Protein AF-0000000079325653 (afdb_homodimer)

Secondary structure (DSSP, 8-state):
-----HHHHHHHHHHTTTT-HHHHHHHHHHHHHH--TTS--EEEEEEEETTEEEEEEEEETTTTEEEEEE-STT-S--B--STTGGGB-EEE-TT-EEEEEE-SS-HHHHHHHHHHHHHHHHHHHHHS--PPP-TTTTT-HHHHHHHTEEEGGGT-EESSHHHHHHTTT---S---SSEEE-SS-TTEEEE--BSS-BTTEEEEEETTTTEEEEEESSHHHHHHHHHHHHT-S--EEEEEEEEE-TTS-EEEEEEEEEEE-HHHHHHHTSEEEEEEESEEEPPPGGGGSTT-/-----HHHHHHHHHHTTTT-HHHHHHHHHHHHHH--TTS--EEEEEEEETTEEEEEEEEETTTTEEEEEE-STT-S-----SSSGGGB-EEE-TT-EEEEEE-SS-HHHHHHHHHHHHHHHHHHHHHS--PPP-HHHHT-HHHHHHHTEEEGGGT-EESSHHHHHHTTT---S---SSEEE-SS-TTEEEE--BSS-BTTEEEEEETTTTEEEEEESSHHHHHHHHHHHHT-S--EEEEEEEEE-TTS-EEEEEEEEEEE-HHHHHHHTSEEEEEEESEEEPPPGGGGSTT-

Foldseek 3Di:
DDQQDLVRVVVVQLVLCVVPVVLSVLVVLLVVLLVDSQWDKHAQAWEQEPVGIATARIATLQVLETEHEDDPPPPDRPPPDLPPCQFELYAYRYPRHYQYAYPVDDPVSSSVSSVVVSVVVNVCVVPPDTGGDDSVCQQALVVQLVVFKDFSSSQHKHLAPQRVVVQQPDHDPDDPDQWDQRPPDRLEIEGEEGCPDDDQWHWHQDDSRFKIWIAGNDLVVLLVVLVVQLPDSNFKYFAFYWHAYSSGRIMTTTSAIWGWDNVVCVVVSTTMIGHDGGMDGTDHPPPPPPPD/DDQQDLVRVVVVQLVLCVVPVVLSVLVVLLVVLLVDSQWDKHAQAWEQEPVGIATARIATLQVLETEHEDDDPPPDRPPPDLPPQQFELYAYRYPRHYQYAYPVDDPVSSSVSSVVVSVVVNVCVVPPDTGGDDSVCQQALVVQLVVFKDFSSSQHKHLAPQRVVVQQVDHDPDDPDQWDQRPPDRQEIEGEDGCPDDDQWHWHQDDSRFKIWIAGNDLVVLLVVLVVQLPDSNFKYFYFYWHAYSSGRIMTTTSAIWGWDNVVCVVVSTTMIGHDGGMDGTDHPPPPPPPD

Sequence (584 aa):
MGEISKSEFITRQFQRTHNKRFENYVLTRIWHGINSTDIKMITQQYVIRDDGCALLDAYLPQFNIGIEVDEAQHKIESHVKADSQSEKDVIQAIGCQIYRVDVTVGIDDIHKQCDEIISIIKNKMKYSEFESWDIEEEYSPERYIKKGFISLEDNAAFRKQTEALKCFGIYYKSSWTGGENHPTYDDVFIWFPKMHARKEWINILVENETIIYETNEDSIKNKEFVDKWINQKRNIRYVFTYAKDSLGMVLYRFKGVFELDKEATIHENRAVWKRTGDTVKTIDQVLKGNKAMGEISKSEFITRQFQRTHNKRFENYVLTRIWHGINSTDIKMITQQYVIRDDGCALLDAYLPQFNIGIEVDEAQHKIESHVKADSQSEKDVIQAIGCQIYRVDVTVGIDDIHKQCDEIISIIKNKMKYSEFESWDIEEEYSPERYIKKGFISLEDNAAFRKQTEALKCFGIYYKSSWTGGENHPTYDDVFIWFPKMHARKEWINILVENETIIYETNEDSIKNKEFVDKWINQKRNIRYVFTYAKDSLGMVLYRFKGVFELDKEATIHENRAVWKRTGDTVKTIDQVLKGNKA

Solvent-accessible surface area (backbone atoms only — not comparable to full-atom values): 31407 Å² total; per-residue (Å²): 134,80,86,76,48,70,50,54,52,55,37,49,41,52,39,71,29,36,88,36,41,66,52,34,48,52,52,49,39,34,54,53,63,55,63,57,80,45,59,58,74,40,38,61,34,35,29,34,39,88,91,39,55,35,67,28,54,27,34,27,71,82,74,36,36,32,35,38,67,43,47,84,84,57,74,57,76,58,64,57,73,77,69,87,50,35,47,52,45,69,41,78,34,71,83,46,46,74,46,76,40,60,64,81,57,54,54,70,57,37,50,51,53,39,49,51,52,28,50,53,53,49,49,44,63,73,75,40,89,67,76,68,50,44,82,78,54,64,44,36,36,63,58,34,28,72,67,39,38,49,40,42,90,66,57,44,40,14,69,41,70,42,41,54,36,44,24,57,68,39,87,56,95,74,70,88,60,61,51,46,71,41,82,87,43,82,37,33,30,37,32,44,50,50,38,42,77,48,94,53,39,38,32,44,71,37,80,91,61,38,33,36,40,43,37,44,72,48,65,68,60,25,51,53,49,38,57,48,55,68,71,42,75,58,40,32,31,43,35,24,36,42,23,22,42,82,86,64,46,61,31,30,34,48,67,22,28,27,30,61,36,57,69,56,16,63,74,68,69,27,42,31,30,34,57,78,42,45,64,46,72,31,37,70,76,74,67,73,67,68,82,112,133,80,85,75,47,68,52,54,52,56,36,49,42,53,39,72,30,37,88,36,40,66,52,34,49,52,52,49,41,34,54,54,64,56,62,56,79,44,60,56,72,40,39,62,34,35,28,34,39,89,91,40,56,37,67,28,54,25,34,27,73,81,73,37,36,32,35,39,67,45,48,83,84,57,73,56,77,60,65,58,72,81,70,84,54,36,47,52,45,70,40,78,34,70,81,47,46,72,45,76,40,59,62,80,57,55,55,68,58,37,49,50,52,40,50,51,53,26,50,52,53,49,48,45,64,73,76,40,89,68,75,66,51,44,81,80,53,65,43,36,36,62,58,34,28,72,68,39,39,48,39,43,89,65,57,44,40,16,68,42,70,41,42,54,36,44,24,55,68,38,88,54,94,74,71,87,60,63,51,47,72,41,82,85,43,83,36,33,31,38,33,43,50,52,38,43,76,47,93,54,39,38,32,44,72,38,80,90,60,39,33,36,40,44,38,45,73,48,66,68,60,25,51,52,48,40,56,49,55,68,71,42,74,58,40,31,30,43,35,24,36,41,23,23,42,82,86,62,46,60,31,30,34,49,67,23,28,26,32,61,36,56,67,58,16,63,74,67,69,31,43,33,31,35,56,77,41,45,63,46,74,30,37,70,77,75,68,71,67,70,83,112

pLDDT: mean 88.59, std 13.69, range [29.62, 98.62]

Structure (mmCIF, N/CA/C/O backbone):
data_AF-0000000079325653-model_v1
#
loop_
_entity.id
_entity.type
_entity.pdbx_description
1 polymer 'Uncharacterized protein'
#
loop_
_atom_site.group_PDB
_atom_site.id
_atom_site.type_symbol
_atom_site.label_atom_id
_atom_site.label_alt_id
_atom_site.label_comp_id
_atom_site.label_asym_id
_atom_site.label_entity_id
_atom_site.label_seq_id
_atom_site.pdbx_PDB_ins_code
_atom_site.Cartn_x
_atom_site.Cartn_y
_atom_site.Cartn_z
_atom_site.occupancy
_atom_site.B_iso_or_equiv
_atom_site.auth_seq_id
_atom_site.auth_comp_id
_atom_site.auth_asym_id
_atom_site.auth_atom_id
_atom_site.pdbx_PDB_model_num
ATOM 1 N N . MET A 1 1 ? -18.328 19.328 2.469 1 39.88 1 MET A N 1
ATOM 2 C CA . MET A 1 1 ? -17.344 18.281 2.199 1 39.88 1 MET A CA 1
ATOM 3 C C . MET A 1 1 ? -17.156 17.375 3.416 1 39.88 1 MET A C 1
ATOM 5 O O . MET A 1 1 ? -16.859 17.859 4.508 1 39.88 1 MET A O 1
ATOM 9 N N . GLY A 1 2 ? -17.797 16.297 3.539 1 52.78 2 GLY A N 1
ATOM 10 C CA . GLY A 1 2 ? -18.094 15.484 4.703 1 52.78 2 GLY A CA 1
ATOM 11 C C . GLY A 1 2 ? -16.859 15.039 5.453 1 52.78 2 GLY A C 1
ATOM 12 O O . GLY A 1 2 ? -15.75 15.055 4.898 1 52.78 2 GLY A O 1
ATOM 13 N N . GLU A 1 3 ? -16.781 15.055 6.812 1 69.06 3 GLU A N 1
ATOM 14 C CA . GLU A 1 3 ? -15.75 14.648 7.754 1 69.06 3 GLU A CA 1
ATOM 15 C C . GLU A 1 3 ? -15.203 13.266 7.402 1 69.06 3 GLU A C 1
ATOM 17 O O . GLU A 1 3 ? -15.961 12.352 7.078 1 69.06 3 GLU A O 1
ATOM 22 N N . ILE A 1 4 ? -13.953 13.188 6.941 1 84.56 4 ILE A N 1
ATOM 23 C CA . ILE A 1 4 ? -13.289 11.93 6.621 1 84.56 4 ILE A CA 1
ATOM 24 C C . ILE A 1 4 ? -13.156 11.078 7.883 1 84.56 4 ILE A C 1
ATOM 26 O O . ILE A 1 4 ? -12.867 11.602 8.961 1 84.56 4 ILE A O 1
ATOM 30 N N . SER A 1 5 ? -13.562 9.844 7.762 1 88.75 5 SER A N 1
ATOM 31 C CA . SER A 1 5 ? -13.398 8.938 8.898 1 88.75 5 SER A CA 1
ATOM 32 C C . SER A 1 5 ? -11.922 8.633 9.141 1 88.75 5 SER A C 1
ATOM 34 O O . SER A 1 5 ? -11.078 8.906 8.297 1 88.75 5 SER A O 1
ATOM 36 N N . LYS A 1 6 ? -11.672 8.156 10.305 1 91.25 6 LYS A N 1
ATOM 37 C CA . LYS A 1 6 ? -10.312 7.754 10.664 1 91.25 6 LYS A CA 1
ATOM 38 C C . LYS A 1 6 ? -9.773 6.699 9.695 1 91.25 6 LYS A C 1
ATOM 40 O O . LYS A 1 6 ? -8.625 6.785 9.25 1 91.25 6 LYS A O 1
ATOM 45 N N . SER A 1 7 ? -10.641 5.707 9.336 1 91.5 7 SER A N 1
ATOM 46 C CA . SER A 1 7 ? -10.25 4.656 8.398 1 91.5 7 SER A CA 1
ATOM 47 C C . SER A 1 7 ? -9.906 5.23 7.031 1 91.5 7 SER A C 1
ATOM 49 O O . SER A 1 7 ? -8.93 4.82 6.406 1 91.5 7 SER A O 1
ATOM 51 N N . GLU A 1 8 ? -10.719 6.164 6.652 1 91.06 8 GLU A N 1
ATOM 52 C CA . GLU A 1 8 ? -10.477 6.801 5.363 1 91.06 8 GLU A CA 1
ATOM 53 C C . GLU A 1 8 ? -9.164 7.582 5.367 1 91.06 8 GLU A C 1
ATOM 55 O O . GLU A 1 8 ? -8.375 7.496 4.422 1 91.06 8 GLU A O 1
ATOM 60 N N . PHE A 1 9 ? -8.992 8.352 6.445 1 93.69 9 PHE A N 1
ATOM 61 C CA . PHE A 1 9 ? -7.762 9.133 6.543 1 93.69 9 PHE A CA 1
ATOM 62 C C . PHE A 1 9 ? -6.539 8.234 6.449 1 93.69 9 PHE A C 1
ATOM 64 O O . PHE A 1 9 ? -5.637 8.477 5.645 1 93.69 9 PHE A O 1
ATOM 71 N N . ILE A 1 10 ? -6.488 7.16 7.207 1 94.81 10 ILE A N 1
ATOM 72 C CA . ILE A 1 10 ? -5.34 6.266 7.32 1 94.81 10 ILE A CA 1
ATOM 73 C C . ILE A 1 10 ? -5.086 5.582 5.977 1 94.81 10 ILE A C 1
ATOM 75 O O . ILE A 1 10 ? -3.963 5.602 5.469 1 94.81 10 ILE A O 1
ATOM 79 N N . THR A 1 11 ? -6.109 4.98 5.383 1 93.38 11 THR A N 1
ATOM 80 C CA . THR A 1 11 ? -5.941 4.215 4.152 1 93.38 11 THR A CA 1
ATOM 81 C C . THR A 1 11 ? -5.555 5.129 2.996 1 93.38 11 THR A C 1
ATOM 83 O O . THR A 1 11 ? -4.805 4.727 2.104 1 93.38 11 THR A O 1
ATOM 86 N N . ARG A 1 12 ? -6 6.375 3.006 1 93.06 12 ARG A N 1
ATOM 87 C CA . ARG A 1 12 ? -5.656 7.328 1.956 1 93.06 12 ARG A CA 1
ATOM 88 C C . ARG A 1 12 ? -4.195 7.754 2.061 1 93.06 12 ARG A C 1
ATOM 90 O O . ARG A 1 12 ? -3.557 8.055 1.049 1 93.06 12 ARG A O 1
ATOM 97 N N . GLN A 1 13 ? -3.746 7.809 3.303 1 94.12 13 GLN A N 1
ATOM 98 C CA . GLN A 1 13 ? -2.33 8.109 3.471 1 94.12 13 GLN A CA 1
ATOM 99 C C . GLN A 1 13 ? -1.461 7.121 2.701 1 94.12 13 GLN A C 1
ATOM 101 O O . GLN A 1 13 ? -0.522 7.52 2.008 1 94.12 13 GLN A O 1
ATOM 106 N N . PHE A 1 14 ? -1.825 5.863 2.793 1 94.06 14 PHE A N 1
ATOM 107 C CA . PHE A 1 14 ? -0.99 4.836 2.184 1 94.06 14 PHE A CA 1
ATOM 108 C C . PHE A 1 14 ? -1.241 4.75 0.683 1 94.06 14 PHE A C 1
ATOM 110 O O . PHE A 1 14 ? -0.343 4.398 -0.083 1 94.06 14 PHE A O 1
ATOM 117 N N . GLN A 1 15 ? -2.404 5.074 0.292 1 90.31 15 GLN A N 1
ATOM 118 C CA . GLN A 1 15 ? -2.711 5.117 -1.135 1 90.31 15 GLN A CA 1
ATOM 119 C C . GLN A 1 15 ? -1.822 6.129 -1.857 1 90.31 15 GLN A C 1
ATOM 121 O O . GLN A 1 15 ? -1.465 5.926 -3.02 1 90.31 15 GLN A O 1
ATOM 126 N N . ARG A 1 16 ? -1.404 7.137 -1.161 1 88.62 16 ARG A N 1
ATOM 127 C CA . ARG A 1 16 ? -0.594 8.203 -1.739 1 88.62 16 ARG A CA 1
ATOM 128 C C . ARG A 1 16 ? 0.795 7.699 -2.109 1 88.62 16 ARG A C 1
ATOM 130 O O . ARG A 1 16 ? 1.493 8.312 -2.916 1 88.62 16 ARG A O 1
ATOM 137 N N . THR A 1 17 ? 1.198 6.652 -1.572 1 86 17 THR A N 1
ATOM 138 C CA . THR A 1 17 ? 2.537 6.121 -1.812 1 86 17 THR A CA 1
ATOM 139 C C . THR A 1 17 ? 2.492 4.973 -2.814 1 86 17 THR A C 1
ATOM 141 O O . THR A 1 17 ? 3.447 4.203 -2.928 1 86 17 THR A O 1
ATOM 144 N N . HIS A 1 18 ? 1.396 4.824 -3.506 1 79.44 18 HIS A N 1
ATOM 145 C CA . HIS A 1 18 ? 1.151 3.656 -4.344 1 79.44 18 HIS A CA 1
ATOM 146 C C . HIS A 1 18 ? 2.221 3.52 -5.426 1 79.44 18 HIS A C 1
ATOM 148 O O . HIS A 1 18 ? 2.512 2.412 -5.879 1 79.44 18 HIS A O 1
ATOM 154 N N . ASN A 1 19 ? 2.777 4.637 -5.844 1 82.19 19 ASN A N 1
ATOM 155 C CA . ASN A 1 19 ? 3.766 4.598 -6.918 1 82.19 19 ASN A CA 1
ATOM 156 C C . ASN A 1 19 ? 5.18 4.438 -6.367 1 82.19 19 ASN A C 1
ATOM 158 O O . ASN A 1 19 ? 6.141 4.328 -7.137 1 82.19 19 ASN A O 1
ATOM 162 N N . LYS A 1 20 ? 5.27 4.445 -5.109 1 89 20 LYS A N 1
ATOM 163 C CA . LYS A 1 20 ? 6.539 4.234 -4.418 1 89 20 LYS A CA 1
ATOM 164 C C . LYS A 1 20 ? 6.527 2.928 -3.631 1 89 20 LYS A C 1
ATOM 166 O O . LYS A 1 20 ? 6.309 2.93 -2.418 1 89 20 LYS A O 1
ATOM 171 N N . ARG A 1 21 ? 6.879 1.939 -4.293 1 90.88 21 ARG A N 1
ATOM 172 C CA . ARG A 1 21 ? 6.637 0.575 -3.838 1 90.88 21 ARG A CA 1
ATOM 173 C C . ARG A 1 21 ? 7.305 0.319 -2.492 1 90.88 21 ARG A C 1
ATOM 175 O O . ARG A 1 21 ? 6.648 -0.097 -1.535 1 90.88 21 ARG A O 1
ATOM 182 N N . PHE A 1 22 ? 8.641 0.589 -2.426 1 93.81 22 PHE A N 1
ATOM 183 C CA . PHE A 1 22 ? 9.375 0.302 -1.199 1 93.81 22 PHE A CA 1
ATOM 184 C C . PHE A 1 22 ? 8.961 1.258 -0.086 1 93.81 22 PHE A C 1
ATOM 186 O O . PHE A 1 22 ? 8.922 0.875 1.085 1 93.81 22 PHE A O 1
ATOM 193 N N . GLU A 1 23 ? 8.688 2.52 -0.441 1 94.25 23 GLU A N 1
ATOM 194 C CA . GLU A 1 23 ? 8.18 3.475 0.538 1 94.25 23 GLU A CA 1
ATOM 195 C C . GLU A 1 23 ? 6.875 2.986 1.162 1 94.25 23 GLU A C 1
ATOM 197 O O . GLU A 1 23 ? 6.727 2.992 2.385 1 94.25 23 GLU A O 1
ATOM 202 N N . ASN A 1 24 ? 5.98 2.586 0.26 1 94.81 24 ASN A N 1
ATOM 203 C CA . ASN A 1 24 ? 4.711 2.047 0.738 1 94.81 24 ASN A CA 1
ATOM 204 C C . ASN A 1 24 ? 4.922 0.853 1.664 1 94.81 24 ASN A C 1
ATOM 206 O O . ASN A 1 24 ? 4.297 0.764 2.723 1 94.81 24 ASN A O 1
ATOM 210 N N . TYR A 1 25 ? 5.805 -0.07 1.263 1 96.75 25 TYR A N 1
ATOM 211 C CA . TYR A 1 25 ? 6.078 -1.268 2.049 1 96.75 25 TYR A CA 1
ATOM 212 C C . TYR A 1 25 ? 6.602 -0.903 3.434 1 96.75 25 TYR A C 1
ATOM 214 O O . TYR A 1 25 ? 6.102 -1.404 4.445 1 96.75 25 TYR A O 1
ATOM 222 N N . VAL A 1 26 ? 7.574 -0.022 3.488 1 97.88 26 VAL A N 1
ATOM 223 C CA . VAL A 1 26 ? 8.219 0.376 4.738 1 97.88 26 VAL A CA 1
ATOM 224 C C . VAL A 1 26 ? 7.203 1.082 5.637 1 97.88 26 VAL A C 1
ATOM 226 O O . VAL A 1 26 ? 7.078 0.754 6.82 1 97.88 26 VAL A O 1
ATOM 229 N N . LEU A 1 27 ? 6.457 2.035 5.105 1 97.56 27 LEU A N 1
ATOM 230 C CA . LEU A 1 27 ? 5.543 2.842 5.91 1 97.56 27 LEU A CA 1
ATOM 231 C C . LEU A 1 27 ? 4.391 1.995 6.441 1 97.56 27 LEU A C 1
ATOM 233 O O . LEU A 1 27 ? 3.969 2.162 7.586 1 97.56 27 LEU A O 1
ATOM 237 N N . THR A 1 28 ? 3.859 1.071 5.613 1 97.25 28 THR A N 1
ATOM 238 C CA . THR A 1 28 ? 2.809 0.186 6.105 1 97.25 28 THR A CA 1
ATOM 239 C C . THR A 1 28 ? 3.352 -0.758 7.172 1 97.25 28 THR A C 1
ATOM 241 O O . THR A 1 28 ? 2.666 -1.058 8.148 1 97.25 28 THR A O 1
ATOM 244 N N . ARG A 1 29 ? 4.559 -1.235 6.973 1 98.12 29 ARG A N 1
ATOM 245 C CA . ARG A 1 29 ? 5.141 -2.115 7.98 1 98.12 29 ARG A CA 1
ATOM 246 C C . ARG A 1 29 ? 5.258 -1.406 9.32 1 98.12 29 ARG A C 1
ATOM 248 O O . ARG A 1 29 ? 4.895 -1.966 10.359 1 98.12 29 ARG A O 1
ATOM 255 N N . ILE A 1 30 ? 5.781 -0.2 9.273 1 98.56 30 ILE A N 1
ATOM 256 C CA . ILE A 1 30 ? 5.945 0.564 10.508 1 98.56 30 ILE A CA 1
ATOM 257 C C . ILE A 1 30 ? 4.578 0.841 11.133 1 98.56 30 ILE A C 1
ATOM 259 O O . ILE A 1 30 ? 4.387 0.645 12.328 1 98.56 30 ILE A O 1
ATOM 263 N N . TRP A 1 31 ? 3.633 1.312 10.305 1 98.31 31 TRP A N 1
ATOM 264 C CA . TRP A 1 31 ? 2.281 1.6 10.773 1 98.31 31 TRP A CA 1
ATOM 265 C C . TRP A 1 31 ? 1.666 0.377 11.445 1 98.31 31 TRP A C 1
ATOM 267 O O . TRP A 1 31 ? 1.188 0.459 12.586 1 98.31 31 TRP A O 1
ATOM 277 N N . HIS A 1 32 ? 1.679 -0.768 10.758 1 98.25 32 HIS A N 1
ATOM 278 C CA . HIS A 1 32 ? 1.046 -1.972 11.281 1 98.25 32 HIS A CA 1
ATOM 279 C C . HIS A 1 32 ? 1.838 -2.541 12.453 1 98.25 32 HIS A C 1
ATOM 281 O O . HIS A 1 32 ? 1.269 -3.186 13.336 1 98.25 32 HIS A O 1
ATOM 287 N N . GLY A 1 33 ? 3.148 -2.33 12.438 1 98.06 33 GLY A N 1
ATOM 288 C CA . GLY A 1 33 ? 3.984 -2.748 13.547 1 98.06 33 GLY A CA 1
ATOM 289 C C . GLY A 1 33 ? 3.689 -1.997 14.836 1 98.06 33 GLY A C 1
ATOM 290 O O . GLY A 1 33 ? 3.738 -2.574 15.922 1 98.06 33 GLY A O 1
ATOM 291 N N . ILE A 1 34 ? 3.477 -0.668 14.695 1 97.38 34 ILE A N 1
ATOM 292 C CA . ILE A 1 34 ? 3.08 0.123 15.859 1 97.38 34 ILE A CA 1
ATOM 293 C C . ILE A 1 34 ? 1.755 -0.397 16.406 1 97.38 34 ILE A C 1
ATOM 295 O O . ILE A 1 34 ? 1.572 -0.483 17.625 1 97.38 34 ILE A O 1
ATOM 299 N N . ASN A 1 35 ? 0.862 -0.706 15.5 1 96.5 35 ASN A N 1
ATOM 300 C CA . ASN A 1 35 ? -0.421 -1.338 15.789 1 96.5 35 ASN A CA 1
ATOM 301 C C . ASN A 1 35 ? -1.237 -0.518 16.781 1 96.5 35 ASN A C 1
ATOM 303 O O . ASN A 1 35 ? -1.686 -1.041 17.812 1 96.5 35 ASN A O 1
ATOM 307 N N . SER A 1 36 ? -1.417 0.769 16.516 1 95.5 36 SER A N 1
ATOM 308 C CA . SER A 1 36 ? -2.221 1.656 17.359 1 95.5 36 SER A CA 1
ATOM 309 C C . SER A 1 36 ? -2.912 2.727 16.516 1 95.5 36 SER A C 1
ATOM 311 O O . SER A 1 36 ? -2.27 3.41 15.719 1 95.5 36 SER A O 1
ATOM 313 N N . THR A 1 37 ? -4.188 2.834 16.719 1 93.62 37 THR A N 1
ATOM 314 C CA . THR A 1 37 ? -4.941 3.859 16.016 1 93.62 37 THR A CA 1
ATOM 315 C C . THR A 1 37 ? -4.969 5.16 16.812 1 93.62 37 THR A C 1
ATOM 317 O O . THR A 1 37 ? -5.629 6.125 16.422 1 93.62 37 THR A O 1
ATOM 320 N N . ASP A 1 38 ? -4.195 5.191 17.906 1 94.19 38 ASP A N 1
ATOM 321 C CA . ASP A 1 38 ? -4.094 6.383 18.734 1 94.19 38 ASP A CA 1
ATOM 322 C C . ASP A 1 38 ? -3.018 7.332 18.203 1 94.19 38 ASP A C 1
ATOM 324 O O . ASP A 1 38 ? -2.9 8.469 18.672 1 94.19 38 ASP A O 1
ATOM 328 N N . ILE A 1 39 ? -2.289 6.867 17.297 1 95.75 39 ILE A N 1
ATOM 329 C CA . ILE A 1 39 ? -1.218 7.684 16.734 1 95.75 39 ILE A CA 1
ATOM 330 C C . ILE A 1 39 ? -1.597 8.141 15.32 1 95.75 39 ILE A C 1
ATOM 332 O O . ILE A 1 39 ? -2.303 7.426 14.602 1 95.75 39 ILE A O 1
ATOM 336 N N . LYS A 1 40 ? -1.145 9.289 14.969 1 95.88 40 LYS A N 1
ATOM 337 C CA . LYS A 1 40 ? -1.344 9.828 13.625 1 95.88 40 LYS A CA 1
ATOM 338 C C . LYS A 1 40 ? -0.062 9.734 12.805 1 95.88 40 LYS A C 1
ATOM 340 O O . LYS A 1 40 ? 1.025 10.031 13.305 1 95.88 40 LYS A O 1
ATOM 345 N N . MET A 1 41 ? -0.178 9.227 11.641 1 97 41 MET A N 1
ATOM 346 C CA . MET A 1 41 ? 0.922 9.211 10.68 1 97 41 MET A CA 1
ATOM 347 C C . MET A 1 41 ? 0.521 9.906 9.383 1 97 41 MET A C 1
ATOM 349 O O . MET A 1 41 ? -0.522 9.602 8.805 1 97 41 MET A O 1
ATOM 353 N N . ILE A 1 42 ? 1.272 10.883 8.984 1 96.75 42 ILE A N 1
ATOM 354 C CA . ILE A 1 42 ? 1.011 11.633 7.766 1 96.75 42 ILE A CA 1
ATOM 355 C C . ILE A 1 42 ? 2.119 11.367 6.746 1 96.75 42 ILE A C 1
ATOM 357 O O . ILE A 1 42 ? 3.305 11.469 7.07 1 96.75 42 ILE A O 1
ATOM 361 N N . THR A 1 43 ? 1.73 10.961 5.574 1 95.69 43 THR A N 1
ATOM 362 C CA . THR A 1 43 ? 2.732 10.719 4.543 1 95.69 43 THR A CA 1
ATOM 363 C C . THR A 1 43 ? 3.018 11.984 3.75 1 95.69 43 THR A C 1
ATOM 365 O O . THR A 1 43 ? 2.188 12.898 3.703 1 95.69 43 THR A O 1
ATOM 368 N N . GLN A 1 44 ? 4.262 12.102 3.246 1 92.62 44 GLN A N 1
ATOM 369 C CA . GLN A 1 44 ? 4.656 13.219 2.391 1 92.62 44 GLN A CA 1
ATOM 370 C C . GLN A 1 44 ? 4.359 14.555 3.061 1 92.62 44 GLN A C 1
ATOM 372 O O . GLN A 1 44 ? 3.693 15.414 2.477 1 92.62 44 GLN A O 1
ATOM 377 N N . GLN A 1 45 ? 4.816 14.727 4.195 1 94.19 45 GLN A N 1
ATOM 378 C CA . GLN A 1 45 ? 4.543 15.914 5 1 94.19 45 GLN A CA 1
ATOM 379 C C . GLN A 1 45 ? 5.703 16.906 4.934 1 94.19 45 GLN A C 1
ATOM 381 O O . GLN A 1 45 ? 6.852 16.531 5.191 1 94.19 45 GLN A O 1
ATOM 386 N N . TYR A 1 46 ? 5.387 18.141 4.555 1 92.62 46 TYR A N 1
ATOM 387 C CA . TYR A 1 46 ? 6.367 19.219 4.645 1 92.62 46 TYR A CA 1
ATOM 388 C C . TYR A 1 46 ? 6.551 19.672 6.086 1 92.62 46 TYR A C 1
ATOM 390 O O . TYR A 1 46 ? 5.574 19.906 6.797 1 92.62 46 TYR A O 1
ATOM 398 N N . VAL A 1 47 ? 7.809 19.766 6.484 1 92.88 47 VAL A N 1
ATOM 399 C CA . VAL A 1 47 ? 8.102 20.219 7.844 1 92.88 47 VAL A CA 1
ATOM 400 C C . VAL A 1 47 ? 9.227 21.25 7.816 1 92.88 47 VAL A C 1
ATOM 402 O O . VAL A 1 47 ? 10.062 21.234 6.914 1 92.88 47 VAL A O 1
ATOM 405 N N . ILE A 1 48 ? 9.148 22.172 8.719 1 90.81 48 ILE A N 1
ATOM 406 C CA . ILE A 1 48 ? 10.258 23.078 8.977 1 90.81 48 ILE A CA 1
ATOM 407 C C . ILE A 1 48 ? 11.086 22.562 10.148 1 90.81 48 ILE A C 1
ATOM 409 O O . ILE A 1 48 ? 10.57 22.391 11.25 1 90.81 48 ILE A O 1
ATOM 413 N N . ARG A 1 49 ? 12.297 22.297 9.805 1 88.31 49 ARG A N 1
ATOM 414 C CA . ARG A 1 49 ? 13.258 21.828 10.805 1 88.31 49 ARG A CA 1
ATOM 415 C C . ARG A 1 49 ? 14.336 22.891 11.055 1 88.31 49 ARG A C 1
ATOM 417 O O . ARG A 1 49 ? 14.172 24.047 10.672 1 88.31 49 ARG A O 1
ATOM 424 N N . ASP A 1 50 ? 15.336 22.438 11.773 1 82.5 50 ASP A N 1
ATOM 425 C CA . ASP A 1 50 ? 16.422 23.344 12.109 1 82.5 50 ASP A CA 1
ATOM 426 C C . ASP A 1 50 ? 17.172 23.797 10.852 1 82.5 50 ASP A C 1
ATOM 428 O O . ASP A 1 50 ? 17.641 24.938 10.773 1 82.5 50 ASP A O 1
ATOM 432 N N . ASP A 1 51 ? 17.188 22.938 9.844 1 80.56 51 ASP A N 1
ATOM 433 C CA . ASP A 1 51 ? 17.984 23.203 8.648 1 80.56 51 ASP A CA 1
ATOM 434 C C . ASP A 1 51 ? 17.094 23.609 7.473 1 80.56 51 ASP A C 1
ATOM 436 O O . ASP A 1 51 ? 17.531 23.594 6.32 1 80.56 51 ASP A O 1
ATOM 440 N N . GLY A 1 52 ? 15.852 23.953 7.758 1 86.12 52 GLY A N 1
ATOM 441 C CA . GLY A 1 52 ? 14.969 24.406 6.691 1 86.12 52 GLY A CA 1
ATOM 442 C C . GLY A 1 52 ? 13.773 23.5 6.473 1 86.12 52 GLY A C 1
ATOM 443 O O . GLY A 1 52 ? 13.438 22.688 7.34 1 86.12 52 GLY A O 1
ATOM 444 N N . CYS A 1 53 ? 13.117 23.734 5.352 1 87.62 53 CYS A N 1
ATOM 445 C CA . CYS A 1 53 ? 11.914 22.984 5.008 1 87.62 53 CYS A CA 1
ATOM 446 C C . CYS A 1 53 ? 12.273 21.688 4.281 1 87.62 53 CYS A C 1
ATOM 448 O O . CYS A 1 53 ? 13.156 21.672 3.422 1 87.62 53 CYS A O 1
ATOM 450 N N . ALA A 1 54 ? 11.664 20.641 4.668 1 89.5 54 ALA A N 1
ATOM 451 C CA . ALA A 1 54 ? 11.883 19.328 4.043 1 89.5 54 ALA A CA 1
ATOM 452 C C . ALA A 1 54 ? 10.57 18.578 3.867 1 89.5 54 ALA A C 1
ATOM 454 O O . ALA A 1 54 ? 9.602 18.828 4.602 1 89.5 54 ALA A O 1
ATOM 455 N N . LEU A 1 55 ? 10.5 17.766 2.85 1 92.88 55 LEU A N 1
ATOM 456 C CA . LEU A 1 55 ? 9.398 16.828 2.666 1 92.88 55 LEU A CA 1
ATOM 457 C C . LEU A 1 55 ? 9.75 15.461 3.229 1 92.88 55 LEU A C 1
ATOM 459 O O . LEU A 1 55 ? 10.664 14.797 2.734 1 92.88 55 LEU A O 1
ATOM 463 N N . LEU A 1 56 ? 9.07 15.062 4.25 1 94.56 56 LEU A N 1
ATOM 464 C CA . LEU A 1 56 ? 9.297 13.766 4.863 1 94.56 56 LEU A CA 1
ATOM 465 C C . LEU A 1 56 ? 8.375 12.711 4.258 1 94.56 56 LEU A C 1
ATOM 467 O O . LEU A 1 56 ? 7.211 12.992 3.965 1 94.56 56 LEU A O 1
ATOM 471 N N . ASP A 1 57 ? 8.883 11.445 4.152 1 95.81 57 ASP A N 1
ATOM 472 C CA . ASP A 1 57 ? 8.039 10.352 3.668 1 95.81 57 ASP A CA 1
ATOM 473 C C . ASP A 1 57 ? 6.891 10.078 4.633 1 95.81 57 ASP A C 1
ATOM 475 O O . ASP A 1 57 ? 5.777 9.758 4.207 1 95.81 57 ASP A O 1
ATOM 479 N N . ALA A 1 58 ? 7.148 10.148 5.922 1 97.62 58 ALA A N 1
ATOM 480 C CA . ALA A 1 58 ? 6.105 10.078 6.945 1 97.62 58 ALA A CA 1
ATOM 481 C C . ALA A 1 58 ? 6.469 10.93 8.156 1 97.62 58 ALA A C 1
ATOM 483 O O . ALA A 1 58 ? 7.648 11.148 8.438 1 97.62 58 ALA A O 1
ATOM 484 N N . TYR A 1 59 ? 5.527 11.477 8.766 1 97 59 TYR A N 1
ATOM 485 C CA . TYR A 1 59 ? 5.691 12.297 9.961 1 97 59 TYR A CA 1
ATOM 486 C C . TYR A 1 59 ? 4.684 11.906 11.031 1 97 59 TYR A C 1
ATOM 488 O O . TYR A 1 59 ? 3.506 11.695 10.742 1 97 59 TYR A O 1
ATOM 496 N N . LEU A 1 60 ? 5.133 11.625 12.227 1 97.31 60 LEU A N 1
ATOM 497 C CA . LEU A 1 60 ? 4.324 11.375 13.414 1 97.31 60 LEU A CA 1
ATOM 498 C C . LEU A 1 60 ? 4.363 12.57 14.367 1 97.31 60 LEU A C 1
ATOM 500 O O . LEU A 1 60 ? 5.25 12.664 15.219 1 97.31 60 LEU A O 1
ATOM 504 N N . PRO A 1 61 ? 3.369 13.414 14.297 1 94.38 61 PRO A N 1
ATOM 505 C CA . PRO A 1 61 ? 3.422 14.688 15.016 1 94.38 61 PRO A CA 1
ATOM 506 C C . PRO 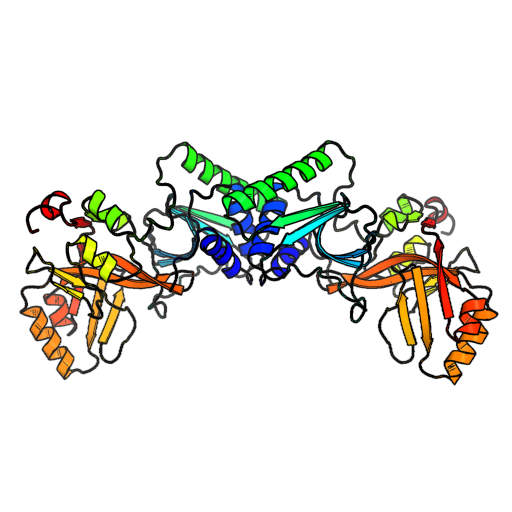A 1 61 ? 3.449 14.508 16.531 1 94.38 61 PRO A C 1
ATOM 508 O O . PRO A 1 61 ? 4.082 15.297 17.234 1 94.38 61 PRO A O 1
ATOM 511 N N . GLN A 1 62 ? 2.742 13.461 17.031 1 94 62 GLN A N 1
ATOM 512 C CA . GLN A 1 62 ? 2.631 13.273 18.469 1 94 62 GLN A CA 1
ATOM 513 C C . GLN A 1 62 ? 4 13.055 19.109 1 94 62 GLN A C 1
ATOM 515 O O . GLN A 1 62 ? 4.199 13.352 20.281 1 94 62 GLN A O 1
ATOM 520 N N . PHE A 1 63 ? 4.938 12.602 18.328 1 95.12 63 PHE A N 1
ATOM 521 C CA . PHE A 1 63 ? 6.246 12.266 18.875 1 95.12 63 PHE A CA 1
ATOM 522 C C . PHE A 1 63 ? 7.34 13.086 18.203 1 95.12 63 PHE A C 1
ATOM 524 O O . PHE A 1 63 ? 8.523 12.922 18.516 1 95.12 63 PHE A O 1
ATOM 531 N N . ASN A 1 64 ? 6.938 13.93 17.25 1 94.38 64 ASN A N 1
ATOM 532 C CA . ASN A 1 64 ? 7.887 14.727 16.484 1 94.38 64 ASN A CA 1
ATOM 533 C C . ASN A 1 64 ? 8.945 13.852 15.82 1 94.38 64 ASN A C 1
ATOM 535 O O . ASN A 1 64 ? 10.148 14.094 15.969 1 94.38 64 ASN A O 1
ATOM 539 N N . ILE A 1 65 ? 8.438 12.836 15.164 1 96.94 65 ILE A N 1
ATOM 540 C CA . ILE A 1 65 ? 9.297 11.859 14.5 1 96.94 65 ILE A CA 1
ATOM 541 C C . ILE A 1 65 ? 9.031 11.875 13 1 96.94 65 ILE A C 1
ATOM 543 O O . ILE A 1 65 ? 7.879 11.898 12.562 1 96.94 65 ILE A O 1
ATOM 547 N N . GLY A 1 66 ? 10.078 11.992 12.234 1 97.31 66 GLY A N 1
ATOM 548 C CA . GLY A 1 66 ? 10.023 11.852 10.789 1 97.31 66 GLY A CA 1
ATOM 549 C C . GLY A 1 66 ? 10.664 10.57 10.289 1 97.31 66 GLY A C 1
ATOM 550 O O . GLY A 1 66 ? 11.625 10.078 10.883 1 97.31 66 GLY A O 1
ATOM 551 N N . ILE A 1 67 ? 10.125 10.016 9.266 1 97.94 67 ILE A N 1
ATOM 552 C CA . ILE A 1 67 ? 10.664 8.82 8.617 1 97.94 67 ILE A CA 1
ATOM 553 C C . ILE A 1 67 ? 11.016 9.133 7.168 1 97.94 67 ILE A C 1
ATOM 555 O O . ILE A 1 67 ? 10.234 9.781 6.461 1 97.94 67 ILE A O 1
ATOM 559 N N . GLU A 1 68 ? 12.18 8.766 6.762 1 96.19 68 GLU A N 1
ATOM 560 C CA . GLU A 1 68 ? 12.641 8.875 5.379 1 96.19 68 GLU A CA 1
ATOM 561 C C . GLU A 1 68 ? 13.055 7.516 4.824 1 96.19 68 GLU A C 1
ATOM 563 O O . GLU A 1 68 ? 13.695 6.727 5.52 1 96.19 68 GLU A O 1
ATOM 568 N N . VAL A 1 69 ? 12.602 7.168 3.672 1 96.62 69 VAL A N 1
ATOM 569 C CA . VAL A 1 69 ? 12.953 5.918 3.008 1 96.62 69 VAL A CA 1
ATOM 570 C C . VAL A 1 69 ? 13.977 6.188 1.907 1 96.62 69 VAL A C 1
ATOM 572 O O . VAL A 1 69 ? 13.688 6.895 0.941 1 96.62 69 VAL A O 1
ATOM 575 N N . ASP A 1 70 ? 15.156 5.66 2.07 1 93.81 70 ASP A N 1
ATOM 576 C CA . ASP A 1 70 ? 16.266 5.895 1.146 1 93.81 70 ASP A CA 1
ATOM 577 C C . ASP A 1 70 ? 16.281 4.848 0.037 1 93.81 70 ASP A C 1
ATOM 579 O O . ASP A 1 70 ? 16.516 3.664 0.298 1 93.81 70 ASP A O 1
ATOM 583 N N . GLU A 1 71 ? 15.969 5.316 -1.1 1 86.06 71 GLU A N 1
ATOM 584 C CA . GLU A 1 71 ? 16.094 4.469 -2.281 1 86.06 71 GLU A CA 1
ATOM 585 C C . GLU A 1 71 ? 17.375 4.793 -3.059 1 86.06 71 GLU A C 1
ATOM 587 O O . GLU A 1 71 ? 18.047 5.773 -2.762 1 86.06 71 GLU A O 1
ATOM 592 N N . ALA A 1 72 ? 17.969 3.947 -3.812 1 70.19 72 ALA A N 1
ATOM 593 C CA . ALA A 1 72 ? 19.25 4.117 -4.496 1 70.19 72 ALA A CA 1
ATOM 594 C C . ALA A 1 72 ? 19.344 5.488 -5.156 1 70.19 72 ALA A C 1
ATOM 596 O O . ALA A 1 72 ? 20.391 6.148 -5.086 1 70.19 72 ALA A O 1
ATOM 597 N N . GLN A 1 73 ? 18.453 5.898 -5.992 1 58.12 73 GLN A N 1
ATOM 598 C CA . GLN A 1 73 ? 18.625 7.129 -6.754 1 58.12 73 GLN A CA 1
ATOM 599 C C . GLN A 1 73 ? 18.422 8.359 -5.867 1 58.12 73 GLN A C 1
ATOM 601 O O . GLN A 1 73 ? 18.875 9.453 -6.211 1 58.12 73 GLN A O 1
ATOM 606 N N . HIS A 1 74 ? 17.688 8.289 -4.941 1 54.53 74 HIS A N 1
ATOM 607 C CA . HIS A 1 74 ? 17.156 9.5 -4.305 1 54.53 74 HIS A CA 1
ATOM 608 C C . HIS A 1 74 ? 18.094 9.984 -3.205 1 54.53 74 HIS 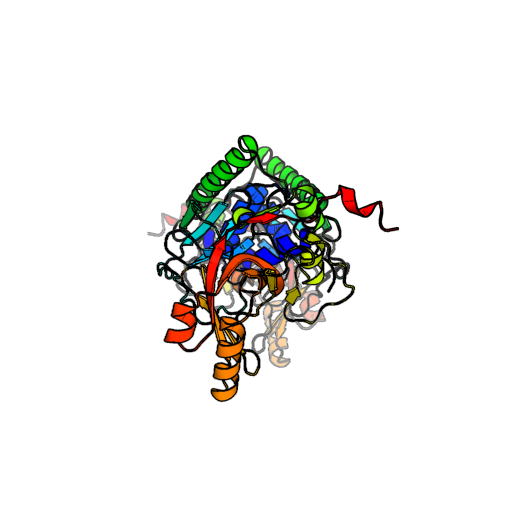A C 1
ATOM 610 O O . HIS A 1 74 ? 17.641 10.492 -2.178 1 54.53 74 HIS A O 1
ATOM 616 N N . LYS A 1 75 ? 19.328 9.609 -3.27 1 48.66 75 LYS A N 1
ATOM 617 C CA . LYS A 1 75 ? 20.141 10.227 -2.223 1 48.66 75 LYS A CA 1
ATOM 618 C C . LYS A 1 75 ? 20.047 11.75 -2.289 1 48.66 75 LYS A C 1
ATOM 620 O O . LYS A 1 75 ? 20.844 12.445 -1.662 1 48.66 75 LYS A O 1
ATOM 625 N N . ILE A 1 76 ? 19.266 12.195 -3.148 1 44.69 76 ILE A N 1
ATOM 626 C CA . ILE A 1 76 ? 19.344 13.656 -3.219 1 44.69 76 ILE A CA 1
ATOM 627 C C . ILE A 1 76 ? 18.484 14.266 -2.121 1 44.69 76 ILE A C 1
ATOM 629 O O . ILE A 1 76 ? 17.312 13.898 -1.96 1 44.69 76 ILE A O 1
ATOM 633 N N . GLU A 1 77 ? 19.094 14.844 -1.244 1 49.72 77 GLU A N 1
ATOM 634 C CA . GLU A 1 77 ? 18.469 15.688 -0.227 1 49.72 77 GLU A CA 1
ATOM 635 C C . GLU A 1 77 ? 17.297 16.469 -0.799 1 49.72 77 GLU A C 1
ATOM 637 O O . GLU A 1 77 ? 17.422 17.141 -1.833 1 49.72 77 GLU A O 1
ATOM 642 N N . SER A 1 78 ? 16.125 16.031 -0.672 1 50.56 78 SER A N 1
ATOM 643 C CA . SER A 1 78 ? 14.898 16.641 -1.161 1 50.56 78 SER A CA 1
ATOM 644 C C . SER A 1 78 ? 14.719 18.047 -0.588 1 50.56 78 SER A C 1
ATOM 646 O O . SER A 1 78 ? 14 18.234 0.395 1 50.56 78 SER A O 1
ATOM 648 N N . HIS A 1 79 ? 15.852 18.812 -0.533 1 48.06 79 HIS A N 1
ATOM 649 C CA . HIS A 1 79 ? 15.539 20.203 -0.233 1 48.06 79 HIS A CA 1
ATOM 650 C C . HIS A 1 79 ? 14.578 20.797 -1.266 1 48.06 79 HIS A C 1
ATOM 652 O O . HIS A 1 79 ? 14.844 20.734 -2.469 1 48.06 79 HIS A O 1
ATOM 658 N N . VAL A 1 80 ? 13.328 20.578 -1.01 1 51.19 80 VAL A N 1
ATOM 659 C CA . VAL A 1 80 ? 12.352 21.219 -1.893 1 51.19 80 VAL A CA 1
ATOM 660 C C . VAL A 1 80 ? 12.461 22.734 -1.783 1 51.19 80 VAL A C 1
ATOM 662 O O . VAL A 1 80 ? 12.469 23.281 -0.68 1 51.19 80 VAL A O 1
ATOM 665 N N . LYS A 1 81 ? 13.055 23.312 -2.797 1 47.16 81 LYS A N 1
ATOM 666 C CA . LYS A 1 81 ? 12.938 24.766 -2.865 1 47.16 81 LYS A CA 1
ATOM 667 C C . LYS A 1 81 ? 11.5 25.219 -2.611 1 47.16 81 LYS A C 1
ATOM 669 O O . LYS A 1 81 ? 10.555 24.531 -2.982 1 47.16 81 LYS A O 1
ATOM 674 N N . ALA A 1 82 ? 11.273 26.109 -1.687 1 45.28 82 ALA A N 1
ATOM 675 C CA . ALA A 1 82 ? 10.078 26.812 -1.255 1 45.28 82 ALA A CA 1
ATOM 676 C C . ALA A 1 82 ? 9.227 27.234 -2.451 1 45.28 82 ALA A C 1
ATOM 678 O O . ALA A 1 82 ? 8.227 27.953 -2.295 1 45.28 82 ALA A O 1
ATOM 679 N N . ASP A 1 83 ? 9.68 27 -3.662 1 44.78 83 ASP A N 1
ATOM 680 C CA . ASP A 1 83 ? 8.938 27.766 -4.668 1 44.78 83 ASP A CA 1
ATOM 681 C C . ASP A 1 83 ? 7.445 27.438 -4.613 1 44.78 83 ASP A C 1
ATOM 683 O O . ASP A 1 83 ? 6.605 28.328 -4.582 1 44.78 83 ASP A O 1
ATOM 687 N N . SER A 1 84 ? 7.031 26.312 -5.414 1 48.59 84 SER A N 1
ATOM 688 C CA . SER A 1 84 ? 5.637 26.172 -5.828 1 48.59 84 SER A CA 1
ATOM 689 C C . SER A 1 84 ? 4.734 25.859 -4.641 1 48.59 84 SER A C 1
ATOM 691 O O . SER A 1 84 ? 3.723 25.172 -4.789 1 48.59 84 SER A O 1
ATOM 693 N N . GLN A 1 85 ? 5.18 25.906 -3.525 1 52.16 85 GLN A N 1
ATOM 694 C CA . GLN A 1 85 ? 4.586 25.281 -2.348 1 52.16 85 GLN A CA 1
ATOM 695 C C . GLN A 1 85 ? 3.32 26.016 -1.917 1 52.16 85 GLN A C 1
ATOM 697 O O . GLN A 1 85 ? 3.025 26.109 -0.724 1 52.16 85 GLN A O 1
ATOM 702 N N . SER A 1 86 ? 2.754 26.781 -2.711 1 61.72 86 SER A N 1
ATOM 703 C CA . SER A 1 86 ? 1.99 27.891 -2.129 1 61.72 86 SER A CA 1
ATOM 704 C C . SER A 1 86 ? 0.767 27.375 -1.377 1 61.72 86 SER A C 1
ATOM 706 O O . SER A 1 86 ? 0.346 27.969 -0.384 1 61.72 86 SER A O 1
ATOM 708 N N . GLU A 1 87 ? 0.446 26.078 -1.64 1 82.38 87 GLU A N 1
ATOM 709 C CA . GLU A 1 87 ? -0.743 25.688 -0.88 1 82.38 87 GLU A CA 1
ATOM 710 C C . GLU A 1 87 ? -0.499 24.422 -0.072 1 82.38 87 GLU A C 1
ATOM 712 O O . GLU A 1 87 ? -1.445 23.719 0.295 1 82.38 87 GLU A O 1
ATOM 717 N N . LYS A 1 88 ? 0.854 24.312 0.258 1 88.31 88 LYS A N 1
ATOM 718 C CA . LYS A 1 88 ? 1.145 23.094 0.997 1 88.31 88 LYS A CA 1
ATOM 719 C C . LYS A 1 88 ? 1.03 23.312 2.502 1 88.31 88 LYS A C 1
ATOM 721 O O . LYS A 1 88 ? 1.393 24.391 3.004 1 88.31 88 LYS A O 1
ATOM 726 N N . ASP A 1 89 ? 0.537 22.266 3.143 1 92.25 89 ASP A N 1
ATOM 727 C CA . ASP A 1 89 ? 0.498 22.281 4.602 1 92.25 89 ASP A CA 1
ATOM 728 C C . ASP A 1 89 ? 1.881 22.016 5.191 1 92.25 89 ASP A C 1
ATOM 730 O O . ASP A 1 89 ? 2.41 20.906 5.07 1 92.25 89 ASP A O 1
ATOM 734 N N . VAL A 1 90 ? 2.455 23.062 5.812 1 92.19 90 VAL A N 1
ATOM 735 C CA . VAL A 1 90 ? 3.785 22.938 6.402 1 92.19 90 VAL A CA 1
ATOM 736 C C . VAL A 1 90 ? 3.676 22.953 7.926 1 92.19 90 VAL A C 1
ATOM 738 O O . VAL A 1 90 ? 3.061 23.859 8.5 1 92.19 90 VAL A O 1
ATOM 741 N N . ILE A 1 91 ? 4.281 21.953 8.578 1 93.12 91 ILE A N 1
ATOM 742 C CA . ILE A 1 91 ? 4.23 21.812 10.031 1 93.12 91 ILE A CA 1
ATOM 743 C C . ILE A 1 91 ? 5.578 22.219 10.633 1 93.12 91 ILE A C 1
ATOM 745 O O . ILE A 1 91 ? 6.629 21.906 10.078 1 93.12 91 ILE A O 1
ATOM 749 N N . GLN A 1 92 ? 5.473 22.984 11.703 1 90.44 92 GLN A N 1
ATOM 750 C CA . GLN A 1 92 ? 6.695 23.25 12.445 1 90.44 92 GLN A CA 1
ATOM 751 C C . GLN A 1 92 ? 7.172 22.016 13.211 1 90.44 92 GLN A C 1
ATOM 753 O O . GLN A 1 92 ? 6.453 21.5 14.062 1 90.44 92 GLN A O 1
ATOM 758 N N . ALA A 1 93 ? 8.312 21.516 12.914 1 91.75 93 ALA A N 1
ATOM 759 C CA . ALA A 1 93 ? 8.852 20.312 13.539 1 91.75 93 ALA A CA 1
ATOM 760 C C . ALA A 1 93 ? 10.273 20.547 14.047 1 91.75 93 ALA A C 1
ATOM 762 O O . ALA A 1 93 ? 11.18 19.766 13.734 1 91.75 93 ALA A O 1
ATOM 763 N N . ILE A 1 94 ? 10.391 21.562 14.828 1 87.56 94 ILE A N 1
ATOM 764 C CA . ILE A 1 94 ? 11.695 21.859 15.406 1 87.56 94 ILE A CA 1
ATOM 765 C C . ILE A 1 94 ? 12.133 20.719 16.312 1 87.56 94 ILE A C 1
ATOM 767 O O . ILE A 1 94 ? 11.336 20.219 17.125 1 87.56 94 ILE A O 1
ATOM 771 N N . GLY A 1 95 ? 13.367 20.234 16.219 1 90 95 GLY A N 1
ATOM 772 C CA . GLY A 1 95 ? 13.852 19.141 17.031 1 90 95 GLY A CA 1
ATOM 773 C C . GLY A 1 95 ? 13.359 17.781 16.562 1 90 95 GLY A C 1
ATOM 774 O O . GLY A 1 95 ? 13.492 16.781 17.281 1 90 95 GLY A O 1
ATOM 775 N N . CYS A 1 96 ? 12.805 17.734 15.43 1 93.44 96 CYS A N 1
ATOM 776 C CA . CYS A 1 96 ? 12.258 16.5 14.875 1 93.44 96 CYS A CA 1
ATOM 777 C C . CYS A 1 96 ? 13.359 15.453 14.695 1 93.44 96 CYS A C 1
ATOM 779 O O . CYS A 1 96 ? 14.422 15.758 14.148 1 93.44 96 CYS A O 1
ATOM 781 N N . GLN A 1 97 ? 13.148 14.32 15.227 1 95.25 97 GLN A N 1
ATOM 782 C CA . GLN A 1 97 ? 14.055 13.203 15.008 1 95.25 97 GLN A CA 1
ATOM 783 C C . GLN A 1 97 ? 13.703 12.453 13.719 1 95.25 97 GLN A C 1
ATOM 785 O O . GLN A 1 97 ? 12.57 12.008 13.547 1 95.25 97 GLN A O 1
ATOM 790 N N . ILE A 1 98 ? 14.688 12.328 12.844 1 95.81 98 ILE A N 1
ATOM 791 C CA . ILE A 1 98 ? 14.445 11.68 11.562 1 95.81 98 ILE A CA 1
ATOM 792 C C . ILE A 1 98 ? 15.07 10.281 11.562 1 95.81 98 ILE A C 1
ATOM 794 O O . ILE A 1 98 ? 16.234 10.125 11.914 1 95.81 98 ILE A O 1
ATOM 798 N N . TYR A 1 99 ? 14.32 9.305 11.289 1 97.69 99 TYR A N 1
ATOM 799 C CA . TYR A 1 99 ? 14.805 7.945 11.102 1 97.69 99 TYR A CA 1
ATOM 800 C C . TYR A 1 99 ? 14.781 7.559 9.633 1 97.69 99 TYR A C 1
ATOM 802 O O . TYR A 1 99 ? 13.82 7.844 8.922 1 97.69 99 TYR A O 1
ATOM 810 N N . ARG A 1 100 ? 15.867 7.004 9.203 1 96.94 100 ARG A N 1
ATOM 811 C CA . ARG A 1 100 ? 16 6.637 7.797 1 96.94 100 ARG A CA 1
ATOM 812 C C . ARG A 1 100 ? 15.992 5.121 7.625 1 96.94 100 ARG A C 1
ATOM 814 O O . ARG A 1 100 ? 16.531 4.391 8.469 1 96.94 100 ARG A O 1
ATOM 821 N N . VAL A 1 101 ? 15.344 4.625 6.609 1 97.88 101 VAL A N 1
ATOM 822 C CA . VAL A 1 101 ? 15.312 3.207 6.262 1 97.88 101 VAL A CA 1
ATOM 823 C C . VAL A 1 101 ? 15.93 3.002 4.879 1 97.88 101 VAL A C 1
ATOM 825 O O . VAL A 1 101 ? 15.43 3.541 3.887 1 97.88 101 VAL A O 1
ATOM 828 N N . ASP A 1 102 ? 16.969 2.264 4.848 1 96.81 102 ASP A N 1
ATOM 829 C CA . ASP A 1 102 ? 17.625 1.902 3.594 1 96.81 102 ASP A CA 1
ATOM 830 C C . ASP A 1 102 ? 16.953 0.694 2.951 1 96.81 102 ASP A C 1
ATOM 832 O O . ASP A 1 102 ? 16.969 -0.404 3.512 1 96.81 102 ASP A O 1
ATOM 836 N N . VAL A 1 103 ? 16.391 0.906 1.744 1 95.38 103 VAL A N 1
ATOM 837 C CA . VAL A 1 103 ? 15.641 -0.186 1.142 1 95.38 103 VAL A CA 1
ATOM 838 C C . VAL A 1 103 ? 16.469 -0.844 0.041 1 95.38 103 VAL A C 1
ATOM 840 O O . VAL A 1 103 ? 15.953 -1.657 -0.729 1 95.38 103 VAL A O 1
ATOM 843 N N . THR A 1 104 ? 17.734 -0.473 -0.097 1 93.12 104 THR A N 1
ATOM 844 C CA . THR A 1 104 ? 18.609 -1.069 -1.097 1 93.12 104 THR A CA 1
ATOM 845 C C . THR A 1 104 ? 19.219 -2.371 -0.578 1 93.12 104 THR A C 1
ATOM 847 O O . THR A 1 104 ? 20.031 -3.002 -1.263 1 93.12 104 THR A O 1
ATOM 850 N N . VAL A 1 105 ? 18.844 -2.779 0.574 1 93.75 105 VAL A N 1
ATOM 851 C CA . VAL A 1 105 ? 19.328 -4.008 1.203 1 93.75 105 VAL A CA 1
ATOM 852 C C . VAL A 1 105 ? 18.25 -5.086 1.111 1 93.75 105 VAL A C 1
ATOM 854 O O . VAL A 1 105 ? 17.219 -4.891 0.464 1 93.75 105 VAL A O 1
ATOM 857 N N . GLY A 1 106 ? 18.5 -6.27 1.656 1 91.81 106 GLY A N 1
ATOM 858 C CA . GLY A 1 106 ? 17.562 -7.375 1.614 1 91.81 106 GLY A CA 1
ATOM 859 C C . GLY A 1 106 ? 16.344 -7.16 2.5 1 91.81 106 GLY A C 1
ATOM 860 O O . GLY A 1 106 ? 16.375 -6.332 3.412 1 91.81 106 GLY A O 1
ATOM 861 N N . ILE A 1 107 ? 15.344 -7.887 2.324 1 94.56 107 ILE A N 1
ATOM 862 C CA . ILE A 1 107 ? 14.047 -7.707 2.975 1 94.56 107 ILE A CA 1
ATOM 863 C C . ILE A 1 107 ? 14.203 -7.879 4.484 1 94.56 107 ILE A C 1
ATOM 865 O O . ILE A 1 107 ? 13.57 -7.164 5.266 1 94.56 107 ILE A O 1
ATOM 869 N N . ASP A 1 108 ? 15.016 -8.852 4.875 1 95.12 108 ASP A N 1
ATOM 870 C CA . ASP A 1 108 ? 15.203 -9.094 6.305 1 95.12 108 ASP A CA 1
ATOM 871 C C . ASP A 1 108 ? 15.875 -7.895 6.977 1 95.12 108 ASP A C 1
ATOM 873 O O . ASP A 1 108 ? 15.547 -7.562 8.117 1 95.12 108 ASP A O 1
ATOM 877 N N . ASP A 1 109 ? 16.797 -7.305 6.273 1 96.31 109 ASP A N 1
ATOM 878 C CA . ASP A 1 109 ? 17.469 -6.117 6.801 1 96.31 109 ASP A CA 1
ATOM 879 C C . ASP A 1 109 ? 16.5 -4.93 6.859 1 96.31 109 ASP A C 1
ATOM 881 O O . ASP A 1 109 ? 16.547 -4.133 7.797 1 96.31 109 ASP A O 1
ATOM 885 N N . ILE A 1 110 ? 15.688 -4.785 5.863 1 97.06 110 ILE A N 1
ATOM 886 C CA . ILE A 1 110 ? 14.648 -3.758 5.867 1 97.06 110 ILE A CA 1
ATOM 887 C C . ILE A 1 110 ? 13.742 -3.945 7.082 1 97.06 110 ILE A C 1
ATOM 889 O O . ILE A 1 110 ? 13.445 -2.984 7.797 1 97.06 110 ILE A O 1
ATOM 893 N N . HIS A 1 111 ? 13.352 -5.211 7.32 1 98.12 111 HIS A N 1
ATOM 894 C CA . HIS A 1 111 ? 12.5 -5.523 8.461 1 98.12 111 HIS A CA 1
ATOM 895 C C . HIS A 1 111 ? 13.164 -5.137 9.773 1 98.12 111 HIS A C 1
ATOM 897 O O . HIS A 1 111 ? 12.516 -4.578 10.664 1 98.12 111 HIS A O 1
ATOM 903 N N . LYS A 1 112 ? 14.445 -5.406 9.875 1 98.06 112 LYS A N 1
ATOM 904 C CA . LYS A 1 112 ? 15.18 -5.086 11.094 1 98.06 112 LYS A CA 1
ATOM 905 C C . LYS A 1 112 ? 15.18 -3.582 11.359 1 98.06 112 LYS A C 1
ATOM 907 O O . LYS A 1 112 ? 14.977 -3.145 12.492 1 98.06 112 LYS A O 1
ATOM 912 N N . GLN A 1 113 ? 15.469 -2.809 10.344 1 98.38 113 GLN A N 1
ATOM 913 C CA . GLN A 1 113 ? 15.438 -1.355 10.461 1 98.38 113 GLN A CA 1
ATOM 914 C C . GLN A 1 113 ? 14.07 -0.864 10.914 1 98.38 113 GLN A C 1
ATOM 916 O O . GLN A 1 113 ? 13.969 -0.024 11.805 1 98.38 113 GLN A O 1
ATOM 921 N N . CYS A 1 114 ? 13.016 -1.403 10.289 1 98.62 114 CYS A N 1
ATOM 922 C CA . CYS A 1 114 ? 11.656 -1.024 10.648 1 98.62 114 CYS A CA 1
ATOM 923 C C . CYS A 1 114 ? 11.352 -1.392 12.094 1 98.62 114 CYS A C 1
ATOM 925 O O . CYS A 1 114 ? 10.727 -0.615 12.82 1 98.62 114 CYS A O 1
ATOM 927 N N . ASP A 1 115 ? 11.805 -2.59 12.477 1 98.5 115 ASP A N 1
ATOM 928 C CA . ASP A 1 115 ? 11.547 -3.059 13.836 1 98.5 115 ASP A CA 1
ATOM 929 C C . ASP A 1 115 ? 12.172 -2.117 14.867 1 98.5 115 ASP A C 1
ATOM 931 O O . ASP A 1 115 ? 11.609 -1.903 15.945 1 98.5 115 ASP A O 1
ATOM 935 N N . GLU A 1 116 ? 13.32 -1.611 14.555 1 98.56 116 GLU A N 1
ATOM 936 C CA . GLU A 1 116 ? 13.969 -0.646 15.438 1 98.56 116 GLU A CA 1
ATOM 937 C C . GLU A 1 116 ? 13.117 0.613 15.602 1 98.56 116 GLU A C 1
ATOM 939 O O . GLU A 1 116 ? 12.922 1.101 16.719 1 98.56 116 GLU A O 1
ATOM 944 N N . ILE A 1 117 ? 12.641 1.129 14.531 1 98.62 117 ILE A N 1
ATOM 945 C CA . ILE A 1 117 ? 11.812 2.328 14.539 1 98.62 117 ILE A CA 1
ATOM 946 C C . ILE A 1 117 ? 10.516 2.055 15.312 1 98.62 117 ILE A C 1
ATOM 948 O O . ILE A 1 117 ? 10.094 2.869 16.141 1 98.62 117 ILE A O 1
ATOM 952 N N . ILE A 1 118 ? 9.891 0.892 15.031 1 98.56 118 ILE A N 1
ATOM 953 C CA . ILE A 1 118 ? 8.672 0.487 15.719 1 98.56 118 ILE A CA 1
ATOM 954 C C . ILE A 1 118 ? 8.914 0.456 17.219 1 98.56 118 ILE A C 1
ATOM 956 O O . ILE A 1 118 ? 8.102 0.969 18 1 98.56 118 ILE A O 1
ATOM 960 N N . SER A 1 119 ? 10.07 -0.147 17.594 1 98.38 119 SER A N 1
ATOM 961 C CA . SER A 1 119 ? 10.406 -0.245 19.016 1 98.38 119 SER A CA 1
ATOM 962 C C . SER A 1 119 ? 10.555 1.136 19.641 1 98.38 119 SER A C 1
ATOM 964 O O . SER A 1 119 ? 10.102 1.358 20.766 1 98.38 119 SER A O 1
ATOM 966 N N . ILE A 1 120 ? 11.172 2.018 18.984 1 98 120 ILE A N 1
ATOM 967 C CA . ILE A 1 120 ? 11.375 3.377 19.469 1 98 120 ILE A CA 1
ATOM 968 C C . ILE A 1 120 ? 10.023 4.055 19.672 1 98 120 ILE A C 1
ATOM 970 O O . ILE A 1 120 ? 9.773 4.648 20.734 1 98 120 ILE A O 1
ATOM 974 N N . ILE A 1 121 ? 9.133 3.998 18.719 1 97.88 121 ILE A N 1
ATOM 975 C CA . ILE A 1 121 ? 7.832 4.648 18.781 1 97.88 121 ILE A CA 1
ATOM 976 C C . ILE A 1 121 ? 6.988 4.012 19.891 1 97.88 121 ILE A C 1
ATOM 978 O O . ILE A 1 121 ? 6.34 4.719 20.672 1 97.88 121 ILE A O 1
ATOM 982 N N . LYS A 1 122 ? 7.035 2.707 19.984 1 97.75 122 LYS A N 1
ATOM 983 C CA . LYS A 1 122 ? 6.285 2.021 21.031 1 97.75 122 LYS A CA 1
ATOM 984 C C . LYS A 1 122 ? 6.797 2.412 22.406 1 97.75 122 LYS A C 1
ATOM 986 O O . LYS A 1 122 ? 6.012 2.543 23.359 1 97.75 122 LYS A O 1
ATOM 991 N N . ASN A 1 123 ? 8.109 2.498 22.531 1 97.5 123 ASN A N 1
ATOM 992 C CA . ASN A 1 123 ? 8.68 2.957 23.797 1 97.5 123 ASN A CA 1
ATOM 993 C C . ASN A 1 123 ? 8.203 4.363 24.156 1 97.5 123 ASN A C 1
ATOM 995 O O . ASN A 1 123 ? 7.898 4.645 25.312 1 97.5 123 ASN A O 1
ATOM 999 N N . LYS A 1 124 ? 8.148 5.246 23.188 1 96.5 124 LYS A N 1
ATOM 1000 C CA . LYS A 1 124 ? 7.633 6.59 23.422 1 96.5 124 LYS A CA 1
ATOM 1001 C C . LYS A 1 124 ? 6.164 6.555 23.828 1 96.5 124 LYS A C 1
ATOM 1003 O O . LYS A 1 124 ? 5.734 7.32 24.703 1 96.5 124 LYS A O 1
ATOM 1008 N N . MET A 1 125 ? 5.41 5.699 23.172 1 96 125 MET A N 1
ATOM 1009 C CA . MET A 1 125 ? 3.996 5.547 23.5 1 96 125 MET A CA 1
ATOM 1010 C C . MET A 1 125 ? 3.826 5.098 24.953 1 96 125 MET A C 1
ATOM 1012 O O . MET A 1 125 ? 2.893 5.523 25.641 1 96 125 MET A O 1
ATOM 1016 N N . LYS A 1 126 ? 4.734 4.27 25.406 1 95.25 126 LYS A N 1
ATOM 1017 C CA . LYS A 1 126 ? 4.637 3.674 26.734 1 95.25 126 LYS A CA 1
ATOM 1018 C C . LYS A 1 126 ? 5.137 4.637 27.797 1 95.25 126 LYS A C 1
ATOM 1020 O O . LYS A 1 126 ? 4.574 4.703 28.906 1 95.25 126 LYS A O 1
ATOM 1025 N N . TYR A 1 127 ? 6.156 5.395 27.516 1 93.25 127 TYR A N 1
ATOM 1026 C CA . TYR A 1 127 ? 6.871 6.082 28.578 1 93.25 127 TYR A CA 1
ATOM 1027 C C . TYR A 1 127 ? 6.668 7.59 28.484 1 93.25 127 TYR A C 1
ATOM 1029 O O . TYR A 1 127 ? 7.094 8.336 29.375 1 93.25 127 TYR A O 1
ATOM 1037 N N . SER A 1 128 ? 6.09 8.016 27.391 1 89.12 128 SER A N 1
ATOM 1038 C CA . SER A 1 128 ? 5.844 9.453 27.266 1 89.12 128 SER A CA 1
ATOM 1039 C C . SER A 1 128 ? 4.352 9.758 27.266 1 89.12 128 SER A C 1
ATOM 1041 O O . SER A 1 128 ? 3.533 8.906 26.922 1 89.12 128 SER A O 1
ATOM 1043 N N . GLU A 1 129 ? 4.117 10.875 27.766 1 88.62 129 GLU A N 1
ATOM 1044 C CA . GLU A 1 129 ? 2.742 11.352 27.656 1 88.62 129 GLU A CA 1
ATOM 1045 C C . GLU A 1 129 ? 2.457 11.867 26.25 1 88.62 129 GLU A C 1
ATOM 1047 O O . GLU A 1 129 ? 3.309 12.516 25.641 1 88.62 129 GLU A O 1
ATOM 1052 N N . PHE A 1 130 ? 1.384 11.383 25.719 1 89.31 130 PHE A N 1
ATOM 1053 C CA . PHE A 1 130 ? 0.96 11.93 24.438 1 89.31 130 PHE A CA 1
ATOM 1054 C C . PHE A 1 130 ? -0.561 11.938 24.328 1 89.31 130 PHE A C 1
ATOM 1056 O O . PHE A 1 130 ? -1.245 11.227 25.062 1 89.31 130 PHE A O 1
ATOM 1063 N N . GLU A 1 131 ? -1.062 12.812 23.578 1 87.94 131 GLU A N 1
ATOM 1064 C CA . GLU A 1 131 ? -2.498 12.891 23.328 1 87.94 131 GLU A CA 1
ATOM 1065 C C . GLU A 1 131 ? -2.916 11.938 22.203 1 87.94 131 GLU A C 1
ATOM 1067 O O . GLU A 1 131 ? -2.357 11.984 21.109 1 87.94 131 GLU A O 1
ATOM 1072 N N . SER A 1 132 ? -3.889 11.102 22.578 1 93.25 132 SER A N 1
ATOM 1073 C CA . SER A 1 132 ? -4.41 10.195 21.562 1 93.25 132 SER A CA 1
ATOM 1074 C C . SER A 1 132 ? -4.988 10.961 20.375 1 93.25 132 SER A C 1
ATOM 1076 O O . SER A 1 132 ? -5.645 11.984 20.562 1 93.25 132 SER A O 1
ATOM 1078 N N . TRP A 1 133 ? -4.742 10.445 19.25 1 93.94 133 TRP A N 1
ATOM 1079 C CA . TRP A 1 133 ? -5.23 11.086 18.031 1 93.94 133 TRP A CA 1
ATOM 1080 C C . TRP A 1 133 ? -6.734 10.898 17.875 1 93.94 133 TRP A C 1
ATOM 1082 O O . TRP A 1 133 ? -7.227 9.766 17.875 1 93.94 133 TRP A O 1
ATOM 1092 N N . ASP A 1 134 ? -7.398 11.977 17.844 1 91.19 134 ASP A N 1
ATOM 1093 C CA . ASP A 1 134 ? -8.836 12.023 17.578 1 91.19 134 ASP A CA 1
ATOM 1094 C C . ASP A 1 134 ? -9.141 12.906 16.375 1 91.19 134 ASP A C 1
ATOM 1096 O O . ASP A 1 134 ? -9.055 14.133 16.453 1 91.19 134 ASP A O 1
ATOM 1100 N N . ILE A 1 135 ? -9.625 12.344 15.367 1 87.44 135 ILE A N 1
ATOM 1101 C CA . ILE A 1 135 ? -9.789 13.031 14.094 1 87.44 135 ILE A CA 1
ATOM 1102 C C . ILE A 1 135 ? -10.906 14.07 14.203 1 87.44 135 ILE A C 1
ATOM 1104 O O . ILE A 1 135 ? -10.875 15.094 13.523 1 87.44 135 ILE A O 1
ATOM 1108 N N . GLU A 1 136 ? -11.828 13.859 15.039 1 83.12 136 GLU A N 1
ATOM 1109 C CA . GLU A 1 136 ? -12.945 14.789 15.211 1 83.12 136 GLU A CA 1
ATOM 1110 C C . GLU A 1 136 ? -12.516 16.016 16.031 1 83.12 136 GLU A C 1
ATOM 1112 O O . GLU A 1 136 ? -13 17.125 15.789 1 83.12 136 GLU A O 1
ATOM 1117 N N . GLU A 1 137 ? -11.602 15.758 16.875 1 88.38 137 GLU A N 1
ATOM 1118 C CA . GLU A 1 137 ? -11.195 16.812 17.797 1 88.38 137 GLU A CA 1
ATOM 1119 C C . GLU A 1 137 ? -10 17.594 17.266 1 88.38 137 GLU A C 1
ATOM 1121 O O . GLU A 1 137 ? -9.734 18.719 17.703 1 88.38 137 GLU A O 1
ATOM 1126 N N . GLU A 1 138 ? -9.344 17.016 16.375 1 89.69 138 GLU A N 1
ATOM 1127 C CA . GLU A 1 138 ? -8.07 17.578 15.906 1 89.69 138 GLU A CA 1
ATOM 1128 C C . GLU A 1 138 ? -8.25 18.984 15.375 1 89.69 138 GLU A C 1
ATOM 1130 O O . GLU A 1 138 ? -7.395 19.859 15.602 1 89.69 138 GLU A O 1
ATOM 1135 N N . TYR A 1 139 ? -9.367 19.266 14.766 1 91.62 139 TYR A N 1
ATOM 1136 C CA . TYR A 1 139 ? -9.562 20.562 14.133 1 91.62 139 TYR A CA 1
ATOM 1137 C C . TYR A 1 139 ? -10.625 21.375 14.867 1 91.62 139 TYR A C 1
ATOM 1139 O O . TYR A 1 139 ? -11.094 22.391 14.359 1 91.62 139 TYR A O 1
ATOM 1147 N N . SER A 1 140 ? -11.008 20.891 16.047 1 92.75 140 SER A N 1
ATOM 1148 C CA . SER A 1 140 ? -12.07 21.547 16.797 1 92.75 140 SER A CA 1
ATOM 1149 C C . SER A 1 140 ? -11.547 22.766 17.562 1 92.75 140 SER A C 1
ATOM 1151 O O . SER A 1 140 ? -10.531 22.672 18.25 1 92.75 140 SER A O 1
ATOM 1153 N N . PRO A 1 141 ? -12.281 23.859 17.469 1 95.31 141 PRO A N 1
ATOM 1154 C CA . PRO A 1 141 ? -11.875 25.031 18.25 1 95.31 141 PRO A CA 1
ATOM 1155 C C . PRO A 1 141 ? -12 24.812 19.766 1 95.31 141 PRO A C 1
ATOM 1157 O O . PRO A 1 141 ? -11.273 25.422 20.547 1 95.31 141 PRO A O 1
ATOM 1160 N N . GLU A 1 142 ? -12.906 23.859 20.125 1 93.94 142 GLU A N 1
ATOM 1161 C CA . GLU A 1 142 ? -13.164 23.609 21.531 1 93.94 142 GLU A CA 1
ATOM 1162 C C . GLU A 1 142 ? -11.898 23.141 22.25 1 93.94 142 GLU A C 1
ATOM 1164 O O . GLU A 1 142 ? -11.695 23.469 23.422 1 93.94 142 GLU A O 1
ATOM 1169 N N . ARG A 1 143 ? -11.148 22.438 21.609 1 92.5 143 ARG A N 1
ATOM 1170 C CA . ARG A 1 143 ? -9.898 21.953 22.172 1 92.5 143 ARG A CA 1
ATOM 1171 C C . ARG A 1 143 ? -9.023 23.109 22.641 1 92.5 143 ARG A C 1
ATOM 1173 O O . ARG A 1 143 ? -8.508 23.094 23.766 1 92.5 143 ARG A O 1
ATOM 1180 N N . TYR A 1 144 ? -8.914 24.125 21.859 1 95.06 144 TYR A N 1
ATOM 1181 C CA . TYR A 1 144 ? -8.016 25.234 22.156 1 95.06 144 TYR A CA 1
ATOM 1182 C C . TYR A 1 144 ? -8.68 26.25 23.094 1 95.06 144 TYR A C 1
ATOM 1184 O O . TYR A 1 144 ? -8.008 26.891 23.891 1 95.06 144 TYR A O 1
ATOM 1192 N N . ILE A 1 145 ? -9.977 26.312 23 1 95.94 145 ILE A N 1
ATOM 1193 C CA . ILE A 1 145 ? -10.711 27.141 23.938 1 95.94 145 ILE A CA 1
ATOM 1194 C C . ILE A 1 145 ? -10.547 26.594 25.359 1 95.94 145 ILE A C 1
ATOM 1196 O O . ILE A 1 145 ? -10.273 27.344 26.297 1 95.94 145 ILE A O 1
ATOM 1200 N N . LYS A 1 146 ? -10.703 25.281 25.469 1 94.12 146 LYS A N 1
ATOM 1201 C CA . LYS A 1 146 ? -10.523 24.625 26.766 1 94.12 146 LYS A CA 1
ATOM 1202 C C . LYS A 1 146 ? -9.086 24.781 27.25 1 94.12 146 LYS A C 1
ATOM 1204 O O . LYS A 1 146 ? -8.852 25 28.453 1 94.12 146 LYS A O 1
ATOM 1209 N N . LYS A 1 147 ? -8.172 24.719 26.406 1 93.31 147 LYS A N 1
ATOM 1210 C CA . LYS A 1 147 ? -6.754 24.859 26.734 1 93.31 147 LYS A CA 1
ATOM 1211 C C . LYS A 1 147 ? -6.43 26.297 27.156 1 93.31 147 LYS A C 1
ATOM 1213 O O . LYS A 1 147 ? -5.508 26.516 27.938 1 93.31 147 LYS A O 1
ATOM 1218 N N . GLY A 1 148 ? -7.105 27.297 26.547 1 96 148 GLY A N 1
ATOM 1219 C CA . GLY A 1 148 ? -6.965 28.703 26.906 1 96 148 GLY A CA 1
ATOM 1220 C C . GLY A 1 148 ? -6.039 29.469 25.969 1 96 148 GLY A C 1
ATOM 1221 O O . GLY A 1 148 ? -5.941 30.688 26.047 1 96 148 GLY A O 1
ATOM 1222 N N . PHE A 1 149 ? -5.297 28.75 25.125 1 97.12 149 PHE A N 1
ATOM 1223 C CA . PHE A 1 149 ? -4.398 29.422 24.188 1 97.12 149 PHE A CA 1
ATOM 1224 C C . PHE A 1 149 ? -4.121 28.531 22.984 1 97.12 149 PHE A C 1
ATOM 1226 O O . PHE A 1 149 ? -4.449 27.344 23 1 97.12 149 PHE A O 1
ATOM 1233 N N . ILE A 1 150 ? -3.611 29.047 21.938 1 96.5 150 ILE A N 1
ATOM 1234 C CA . ILE A 1 150 ? -3.053 28.375 20.781 1 96.5 150 ILE A CA 1
ATOM 1235 C C . ILE A 1 150 ? -1.565 28.688 20.656 1 96.5 150 ILE A C 1
ATOM 1237 O O . ILE A 1 150 ? -1.167 29.859 20.75 1 96.5 150 ILE A O 1
ATOM 1241 N N . SER A 1 151 ? -0.801 27.75 20.562 1 95 151 SER A N 1
ATOM 1242 C CA . SER A 1 151 ? 0.63 27.969 20.391 1 95 151 SER A CA 1
ATOM 1243 C C . SER A 1 151 ? 1.119 27.375 19.062 1 95 151 SER A C 1
ATOM 1245 O O . SER A 1 151 ? 0.47 26.484 18.5 1 95 151 SER A O 1
ATOM 1247 N N . LEU A 1 152 ? 2.24 27.891 18.594 1 92.44 152 LEU A N 1
ATOM 1248 C CA . LEU A 1 152 ? 2.879 27.375 17.406 1 92.44 152 LEU A CA 1
ATOM 1249 C C . LEU A 1 152 ? 3.229 25.906 17.562 1 92.44 152 LEU A C 1
ATOM 1251 O O . LEU A 1 152 ? 3.166 25.125 16.609 1 92.44 152 LEU A O 1
ATOM 1255 N N . GLU A 1 153 ? 3.605 25.516 18.734 1 87.5 153 GLU A N 1
ATOM 1256 C CA . GLU A 1 153 ? 4.012 24.156 19.031 1 87.5 153 GLU A CA 1
ATOM 1257 C C . GLU A 1 153 ? 2.838 23.188 18.891 1 87.5 153 GLU A C 1
ATOM 1259 O O . GLU A 1 153 ? 3.035 21.984 18.641 1 87.5 153 GLU A O 1
ATOM 1264 N N . ASP A 1 154 ? 1.677 23.703 18.969 1 88.69 154 ASP A N 1
ATOM 1265 C CA . ASP A 1 154 ? 0.471 22.891 18.844 1 88.69 154 ASP A CA 1
ATOM 1266 C C . ASP A 1 154 ? 0.214 22.5 17.391 1 88.69 154 ASP A C 1
ATOM 1268 O O . ASP A 1 154 ? -0.562 21.578 17.125 1 88.69 154 ASP A O 1
ATOM 1272 N N . ASN A 1 155 ? 0.798 23.234 16.5 1 91.25 155 ASN A N 1
ATOM 1273 C CA . ASN A 1 155 ? 0.473 23.078 15.078 1 91.25 155 ASN A CA 1
ATOM 1274 C C . ASN A 1 155 ? -1.034 23.109 14.844 1 91.25 155 ASN A C 1
ATOM 1276 O O . ASN A 1 155 ? -1.568 22.266 14.133 1 91.25 155 ASN A O 1
ATOM 1280 N N . ALA A 1 156 ? -1.696 24.016 15.492 1 94.62 156 ALA A N 1
ATOM 1281 C CA . ALA A 1 156 ? -3.152 24.125 15.43 1 94.62 156 ALA A CA 1
ATOM 1282 C C . ALA A 1 156 ? -3.621 24.422 14.008 1 94.62 156 ALA A C 1
ATOM 1284 O O . ALA A 1 156 ? -3.016 25.234 13.305 1 94.62 156 ALA A O 1
ATOM 1285 N N . ALA A 1 157 ? -4.586 23.734 13.578 1 95.56 157 ALA A N 1
ATOM 1286 C CA . ALA A 1 157 ? -5.199 23.938 12.273 1 95.56 157 ALA A CA 1
ATOM 1287 C C . ALA A 1 157 ? -6.715 23.75 12.344 1 95.56 157 ALA A C 1
ATOM 1289 O O . ALA A 1 157 ? -7.223 23.062 13.227 1 95.56 157 ALA A O 1
ATOM 1290 N N . PHE A 1 158 ? -7.414 24.422 11.422 1 95.44 158 PHE A N 1
ATOM 1291 C CA . PHE A 1 158 ? -8.867 24.375 11.359 1 95.44 158 PHE A CA 1
ATOM 1292 C C . PHE A 1 158 ? -9.344 24.156 9.922 1 95.44 158 PHE A C 1
ATOM 1294 O O . PHE A 1 158 ? -8.703 24.609 8.977 1 95.44 158 PHE A O 1
ATOM 1301 N N . ARG A 1 159 ? -10.5 23.531 9.789 1 93.44 159 ARG A N 1
ATOM 1302 C CA . ARG A 1 159 ? -11.008 23.219 8.453 1 93.44 159 ARG A CA 1
ATOM 1303 C C . ARG A 1 159 ? -11.711 24.422 7.836 1 93.44 159 ARG A C 1
ATOM 1305 O O . ARG A 1 159 ? -11.836 24.5 6.613 1 93.44 159 ARG A O 1
ATOM 1312 N N . LYS A 1 160 ? -12.18 25.297 8.711 1 93.19 160 LYS A N 1
ATOM 1313 C CA . LYS A 1 160 ? -12.852 26.516 8.281 1 93.19 160 LYS A CA 1
ATOM 1314 C C . LYS A 1 160 ? -12.32 27.734 9.031 1 93.19 160 LYS A C 1
ATOM 1316 O O . LYS A 1 160 ? -11.906 27.625 10.188 1 93.19 160 LYS A O 1
ATOM 1321 N N . GLN A 1 161 ? -12.391 28.875 8.352 1 95.06 161 GLN A N 1
ATOM 1322 C CA . GLN A 1 161 ? -12.016 30.125 9.016 1 95.06 161 GLN A CA 1
ATOM 1323 C C . GLN A 1 161 ? -12.883 30.375 10.242 1 95.06 161 GLN A C 1
ATOM 1325 O O . GLN A 1 161 ? -12.383 30.812 11.281 1 95.06 161 GLN A O 1
ATOM 1330 N N . THR A 1 162 ? -14.148 30 10.062 1 94.81 162 THR A N 1
ATOM 1331 C CA . THR A 1 162 ? -15.109 30.25 11.125 1 94.81 162 THR A CA 1
ATOM 1332 C C . THR A 1 162 ? -14.75 29.484 12.383 1 94.81 162 THR A C 1
ATOM 1334 O O . THR A 1 162 ? -14.984 29.953 13.5 1 94.81 162 THR A O 1
ATOM 1337 N N . GLU A 1 163 ? -14.172 28.328 12.195 1 94.19 163 GLU A N 1
ATOM 1338 C CA . GLU A 1 163 ? -13.766 27.531 13.344 1 94.19 163 GLU A CA 1
ATOM 1339 C C . GLU A 1 163 ? -12.602 28.172 14.086 1 94.19 163 GLU A C 1
ATOM 1341 O O . GLU A 1 163 ? -12.57 28.172 15.32 1 94.19 163 GLU A O 1
ATOM 1346 N N . ALA A 1 164 ? -11.695 28.703 13.336 1 95.69 164 ALA A N 1
ATOM 1347 C CA . ALA A 1 164 ? -10.594 29.438 13.953 1 95.69 164 ALA A CA 1
ATOM 1348 C C . ALA A 1 164 ? -11.102 30.672 14.703 1 95.69 164 ALA A C 1
ATOM 1350 O O . ALA A 1 164 ? -10.648 30.953 15.82 1 95.69 164 ALA A O 1
ATOM 1351 N N . LEU A 1 165 ? -12.039 31.344 14.133 1 96.06 165 LEU A N 1
ATOM 1352 C CA . LEU A 1 165 ? -12.586 32.562 14.703 1 96.06 165 LEU A CA 1
ATOM 1353 C C . LEU A 1 165 ? -13.305 32.281 16.016 1 96.06 165 LEU A C 1
ATOM 1355 O O . LEU A 1 165 ? -13.297 33.125 16.922 1 96.06 165 LEU A O 1
ATOM 1359 N N . LYS A 1 166 ? -13.875 31.125 16.125 1 95.5 166 LYS A N 1
ATOM 1360 C CA . LYS A 1 166 ? -14.562 30.734 17.359 1 95.5 166 LYS A CA 1
ATOM 1361 C C . LYS A 1 166 ? -13.609 30.75 18.547 1 95.5 166 LYS A C 1
ATOM 1363 O O . LYS A 1 166 ? -14.031 31.047 19.672 1 95.5 166 LYS A O 1
ATOM 1368 N N . CYS A 1 167 ? -12.391 30.484 18.281 1 96.81 167 CYS A N 1
ATOM 1369 C CA . CYS A 1 167 ? -11.398 30.484 19.359 1 96.81 167 CYS A CA 1
ATOM 1370 C C . CYS A 1 167 ? -11.289 31.859 20 1 96.81 167 CYS A C 1
ATOM 1372 O O . CYS A 1 167 ? -10.812 31.984 21.125 1 96.81 167 CYS A O 1
ATOM 1374 N N . PHE A 1 168 ? -11.719 32.875 19.297 1 96.19 168 PHE A N 1
ATOM 1375 C CA . PHE A 1 168 ? -11.562 34.25 19.766 1 96.19 168 PHE A CA 1
ATOM 1376 C C . PHE A 1 168 ? -12.914 34.875 20.062 1 96.19 168 PHE A C 1
ATOM 1378 O O . PHE A 1 168 ? -13.023 36.094 20.156 1 96.19 168 PHE A O 1
ATOM 1385 N N . GLY A 1 169 ? -13.938 34.062 20.016 1 93.75 169 GLY A N 1
ATOM 1386 C CA . GLY A 1 169 ? -15.258 34.531 20.406 1 93.75 169 GLY A CA 1
ATOM 1387 C C . GLY A 1 169 ? -16.047 35.125 19.266 1 93.75 169 GLY A C 1
ATOM 1388 O O . GLY A 1 169 ? -16.969 35.906 19.469 1 93.75 169 GLY A O 1
ATOM 1389 N N . ILE A 1 170 ? -15.633 34.875 18.109 1 93.38 170 ILE A N 1
ATOM 1390 C CA . ILE A 1 170 ? -16.359 35.344 16.922 1 93.38 170 ILE A CA 1
ATOM 1391 C C . ILE A 1 170 ? -17.156 34.219 16.328 1 93.38 170 ILE A C 1
ATOM 1393 O O . ILE A 1 170 ? -16.594 33.188 15.906 1 93.38 170 ILE A O 1
ATOM 1397 N N . TYR A 1 171 ? -18.438 34.406 16.266 1 90.31 171 TYR A N 1
ATOM 1398 C CA . TYR A 1 171 ? -19.312 33.344 15.812 1 90.31 171 TYR A CA 1
ATOM 1399 C C . TYR A 1 171 ? -20.047 33.75 14.539 1 90.31 171 TYR A C 1
ATOM 1401 O O . TYR A 1 171 ? -21.062 34.438 14.594 1 90.31 171 TYR A O 1
ATOM 1409 N N . TYR A 1 172 ? -19.438 33.469 13.453 1 83.12 172 TYR A N 1
ATOM 1410 C CA . TYR A 1 172 ? -20.047 33.719 12.148 1 83.12 172 TYR A CA 1
ATOM 1411 C C . TYR A 1 172 ? -20.516 32.406 11.531 1 83.12 172 TYR A C 1
ATOM 1413 O O . TYR A 1 172 ? -19.969 31.328 11.812 1 83.12 172 TYR A O 1
ATOM 1421 N N . LYS A 1 173 ? -21.578 32.469 10.82 1 73.19 173 LYS A N 1
ATOM 1422 C CA . LYS A 1 173 ? -22.016 31.297 10.055 1 73.19 173 LYS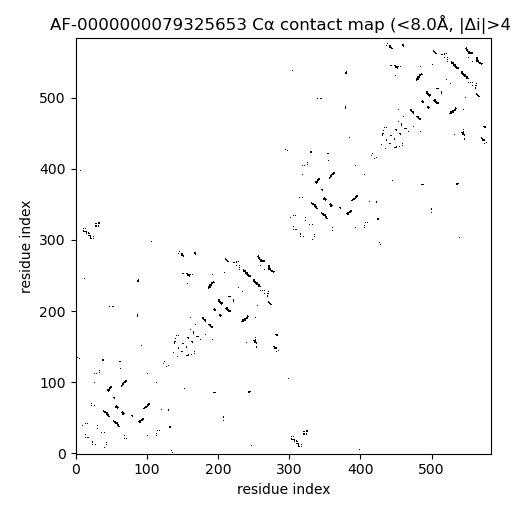 A CA 1
ATOM 1423 C C . LYS A 1 173 ? -21.109 31.062 8.852 1 73.19 173 LYS A C 1
ATOM 1425 O O . LYS A 1 173 ? -20.781 29.906 8.531 1 73.19 173 LYS A O 1
ATOM 1430 N N . SER A 1 174 ? -20.781 32.094 8.148 1 72.69 174 SER A N 1
ATOM 1431 C CA . SER A 1 174 ? -19.891 32 7 1 72.69 174 SER A CA 1
ATOM 1432 C C . SER A 1 174 ? -18.953 33.219 6.945 1 72.69 174 SER A C 1
ATOM 1434 O O . SER A 1 174 ? -19.25 34.25 7.52 1 72.69 174 SER A O 1
ATOM 1436 N N . SER A 1 175 ? -17.75 32.906 6.719 1 67.88 175 SER A N 1
ATOM 1437 C CA . SER A 1 175 ? -16.797 34 6.535 1 67.88 175 SER A CA 1
ATOM 1438 C C . SER A 1 175 ? -16 33.844 5.246 1 67.88 175 SER A C 1
ATOM 1440 O O . SER A 1 175 ? -15.508 32.75 4.953 1 67.88 175 SER A O 1
ATOM 1442 N N . TRP A 1 176 ? -16.125 34.781 4.418 1 67.44 176 TRP A N 1
ATOM 1443 C CA . TRP A 1 176 ? -15.367 34.75 3.17 1 67.44 176 TRP A CA 1
ATOM 1444 C C . TRP A 1 176 ? -14.344 35.875 3.133 1 67.44 176 TRP A C 1
ATOM 1446 O O . TRP A 1 176 ? -13.766 36.188 2.084 1 67.44 176 TRP A O 1
ATOM 1456 N N . THR A 1 177 ? -14.234 36.375 4.332 1 74.19 177 THR A N 1
ATOM 1457 C CA . THR A 1 177 ? -13.289 37.5 4.316 1 74.19 177 THR A CA 1
ATOM 1458 C C . THR A 1 177 ? -11.883 37 4.629 1 74.19 177 THR A C 1
ATOM 1460 O O . THR A 1 177 ? -11.695 35.875 5.113 1 74.19 177 THR A O 1
ATOM 1463 N N . GLY A 1 178 ? -10.883 37.688 4.078 1 86.19 178 GLY A N 1
ATOM 1464 C CA . GLY A 1 178 ? -9.477 37.406 4.324 1 86.19 178 GLY A CA 1
ATOM 1465 C C . GLY A 1 178 ? -9.094 37.5 5.789 1 86.19 178 GLY A C 1
ATOM 1466 O O . GLY A 1 178 ? -7.961 37.188 6.16 1 86.19 178 GLY A O 1
ATOM 1467 N N . GLY A 1 179 ? -10.094 37.844 6.73 1 92.38 179 GLY A N 1
ATOM 1468 C CA . GLY A 1 179 ? -9.797 38 8.148 1 92.38 179 GLY A CA 1
ATOM 1469 C C . GLY A 1 179 ? -10.867 38.75 8.906 1 92.38 179 GLY A C 1
ATOM 1470 O O . GLY A 1 179 ? -11.906 39.094 8.352 1 92.38 179 GLY A O 1
ATOM 1471 N N . GLU A 1 180 ? -10.672 38.875 10.211 1 93.25 180 GLU A N 1
ATOM 1472 C CA . GLU A 1 180 ? -11.578 39.562 11.117 1 93.25 180 GLU A CA 1
ATOM 1473 C C . GLU A 1 180 ? -10.805 40.312 12.211 1 93.25 180 GLU A C 1
ATOM 1475 O O . GLU A 1 180 ? -9.727 39.875 12.625 1 93.25 180 GLU A O 1
ATOM 1480 N N . ASN A 1 181 ? -11.375 41.438 12.586 1 93.88 181 ASN A N 1
ATOM 1481 C CA . ASN A 1 181 ? -10.797 42.156 13.727 1 93.88 181 ASN A CA 1
ATOM 1482 C C . ASN A 1 181 ? -10.984 41.375 15.016 1 93.88 181 ASN A C 1
ATOM 1484 O O . ASN A 1 181 ? -12.031 40.75 15.242 1 93.88 181 ASN A O 1
ATOM 1488 N N . HIS A 1 182 ? -9.961 41.375 15.781 1 95.06 182 HIS A N 1
ATOM 1489 C CA . HIS A 1 182 ? -10.109 40.75 17.094 1 95.06 182 HIS A CA 1
ATOM 1490 C C . HIS A 1 182 ? -11.141 41.5 17.938 1 95.06 182 HIS A C 1
ATOM 1492 O O . HIS A 1 182 ? -11.172 42.75 17.922 1 95.06 182 HIS A O 1
ATOM 1498 N N . PRO A 1 183 ? -11.961 40.844 18.656 1 93.38 183 PRO A N 1
ATOM 1499 C CA . PRO A 1 183 ? -13.031 41.531 19.375 1 93.38 183 PRO A CA 1
ATOM 1500 C C . PRO A 1 183 ? -12.523 42.312 20.594 1 93.38 183 PRO A C 1
ATOM 1502 O O . PRO A 1 183 ? -13.156 43.281 21 1 93.38 183 PRO A O 1
ATOM 1505 N N . THR A 1 184 ? -11.484 41.938 21.219 1 92.62 184 THR A N 1
ATOM 1506 C CA . THR A 1 184 ? -10.984 42.531 22.453 1 92.62 184 THR A CA 1
ATOM 1507 C C . THR A 1 184 ? -9.844 43.5 22.172 1 92.62 184 THR A C 1
ATOM 1509 O O . THR A 1 184 ? -9.758 44.562 22.781 1 92.62 184 THR A O 1
ATOM 1512 N N . TYR A 1 185 ? -8.977 43.062 21.281 1 94.06 185 TYR A N 1
ATOM 1513 C CA . TYR A 1 185 ? -7.781 43.875 20.984 1 94.06 185 TYR A CA 1
ATOM 1514 C C . TYR A 1 185 ? -7.953 44.656 19.688 1 94.06 185 TYR A C 1
ATOM 1516 O O . TYR A 1 185 ? -8.031 44.062 18.594 1 94.06 185 TYR A O 1
ATOM 1524 N N . ASP A 1 186 ? -7.844 45.938 19.797 1 93.25 186 ASP A N 1
ATOM 1525 C CA . ASP A 1 186 ? -8.141 46.781 18.656 1 93.25 186 ASP A CA 1
ATOM 1526 C C . ASP A 1 186 ? -6.969 46.812 17.672 1 93.25 186 ASP A C 1
ATOM 1528 O O . ASP A 1 186 ? -7.117 47.281 16.531 1 93.25 186 ASP A O 1
ATOM 1532 N N . ASP A 1 187 ? -5.812 46.344 18.125 1 95.12 187 ASP A N 1
ATOM 1533 C CA . ASP A 1 187 ? -4.633 46.406 17.25 1 95.12 187 ASP A CA 1
ATOM 1534 C C . ASP A 1 187 ? -4.379 45.031 16.609 1 95.12 187 ASP A C 1
ATOM 1536 O O . ASP A 1 187 ? -3.369 44.844 15.93 1 95.12 187 ASP A O 1
ATOM 1540 N N . VAL A 1 188 ? -5.316 44.094 16.859 1 96.38 188 VAL A N 1
ATOM 1541 C CA . VAL A 1 188 ? -5.094 42.75 16.375 1 96.38 188 VAL A CA 1
ATOM 1542 C C . VAL A 1 188 ? -6.105 42.406 15.273 1 96.38 188 VAL A C 1
ATOM 1544 O O . VAL A 1 188 ? -7.305 42.656 15.438 1 96.38 188 VAL A O 1
ATOM 1547 N N . PHE A 1 189 ? -5.586 41.969 14.188 1 95.69 189 PHE A N 1
ATOM 1548 C CA . PHE A 1 189 ? -6.367 41.406 13.086 1 95.69 189 PHE A CA 1
ATOM 1549 C C . PHE A 1 189 ? -6.109 39.906 12.922 1 95.69 189 PHE A C 1
ATOM 1551 O O . PHE A 1 189 ? -4.957 39.5 12.867 1 95.69 189 PHE A O 1
ATOM 1558 N N . ILE A 1 190 ? -7.156 39.094 12.977 1 96.62 190 ILE A N 1
ATOM 1559 C CA . ILE A 1 190 ? -7.059 37.656 12.68 1 96.62 190 ILE A CA 1
ATOM 1560 C C . ILE A 1 190 ? -7.086 37.438 11.172 1 96.62 190 ILE A C 1
ATOM 1562 O O . ILE A 1 190 ? -8.094 37.719 10.516 1 96.62 190 ILE A O 1
ATOM 1566 N N . TRP A 1 191 ? -5.996 36.938 10.672 1 96.44 191 TRP A N 1
ATOM 1567 C CA . TRP A 1 191 ? -5.75 36.969 9.234 1 96.44 191 TRP A CA 1
ATOM 1568 C C . TRP A 1 191 ? -5.652 35.562 8.656 1 96.44 191 TRP A C 1
ATOM 1570 O O . TRP A 1 191 ? -5.02 34.688 9.25 1 96.44 191 TRP A O 1
ATOM 1580 N N . PHE A 1 192 ? -6.352 35.312 7.52 1 94.94 192 PHE A N 1
ATOM 1581 C CA . PHE A 1 192 ? -6.34 34.031 6.824 1 94.94 192 PHE A CA 1
ATOM 1582 C C . PHE A 1 192 ? -5.758 34.188 5.426 1 94.94 192 PHE A C 1
ATOM 1584 O O . PHE A 1 192 ? -6.461 34 4.43 1 94.94 192 PHE A O 1
ATOM 1591 N N . PRO A 1 193 ? -4.469 34.375 5.332 1 92.62 193 PRO A N 1
ATOM 1592 C CA . PRO A 1 193 ? -3.865 34.656 4.023 1 92.62 193 PRO A CA 1
ATOM 1593 C C . PRO A 1 193 ? -3.678 33.375 3.197 1 92.62 193 PRO A C 1
ATOM 1595 O O . PRO A 1 193 ? -3.432 32.312 3.754 1 92.62 193 PRO A O 1
ATOM 1598 N N . LYS A 1 194 ? -3.762 33.531 1.9 1 88.81 194 LYS A N 1
ATOM 1599 C CA . LYS A 1 194 ? -3.342 32.5 0.936 1 88.81 194 LYS A CA 1
ATOM 1600 C C . LYS A 1 194 ? -1.937 32.812 0.416 1 88.81 194 LYS A C 1
ATOM 1602 O O . LYS A 1 194 ? -1.614 33.938 0.076 1 88.81 194 LYS A O 1
ATOM 1607 N N . MET A 1 195 ? -1.148 31.828 0.437 1 81.88 195 MET A N 1
ATOM 1608 C CA . MET A 1 195 ? 0.253 32.031 0.083 1 81.88 195 MET A CA 1
ATOM 1609 C C . MET A 1 195 ? 0.478 31.812 -1.408 1 81.88 195 MET A C 1
ATOM 1611 O O . MET A 1 195 ? 1.492 31.234 -1.807 1 81.88 195 MET A O 1
ATOM 1615 N N . HIS A 1 196 ? -0.512 31.969 -2.133 1 76 196 HIS A N 1
ATOM 1616 C CA . HIS A 1 196 ? -0.396 31.984 -3.586 1 76 196 HIS A CA 1
ATOM 1617 C C . HIS A 1 196 ? -1.058 33.25 -4.164 1 76 196 HIS A C 1
ATOM 1619 O O . HIS A 1 196 ? -1.829 33.906 -3.479 1 76 196 HIS A O 1
ATOM 1625 N N . ALA A 1 197 ? -0.595 33.531 -5.328 1 69.25 197 ALA A N 1
ATOM 1626 C CA . ALA A 1 197 ? -1.065 34.75 -5.969 1 69.25 197 ALA A CA 1
ATOM 1627 C C . ALA A 1 197 ? -2.568 34.688 -6.227 1 69.25 197 ALA A C 1
ATOM 1629 O O . ALA A 1 197 ? -3.09 33.688 -6.664 1 69.25 197 ALA A O 1
ATOM 1630 N N . ARG A 1 198 ? -3.248 35.594 -5.754 1 69.94 198 ARG A N 1
ATOM 1631 C CA . ARG A 1 198 ? -4.672 35.75 -6.023 1 69.94 198 ARG A CA 1
ATOM 1632 C C . ARG A 1 198 ? -4.973 37.156 -6.562 1 69.94 198 ARG A C 1
ATOM 1634 O O . ARG A 1 198 ? -4.855 38.125 -5.836 1 69.94 198 ARG A O 1
ATOM 1641 N N . LYS A 1 199 ? -5.402 37.125 -7.719 1 73.56 199 LYS A N 1
ATOM 1642 C CA . LYS A 1 199 ? -5.734 38.375 -8.375 1 73.56 199 LYS A CA 1
ATOM 1643 C C . LYS A 1 199 ? -4.559 39.344 -8.344 1 73.56 199 LYS A C 1
ATOM 1645 O O . LYS A 1 199 ? -3.488 39.062 -8.883 1 73.56 199 LYS A O 1
ATOM 1650 N N . GLU A 1 200 ? -4.766 40.406 -7.48 1 82.19 200 GLU A N 1
ATOM 1651 C CA . GLU A 1 200 ? -3.738 41.438 -7.5 1 82.19 200 GLU A CA 1
ATOM 1652 C C . GLU A 1 200 ? -2.859 41.375 -6.254 1 82.19 200 GLU A C 1
ATOM 1654 O O . GLU A 1 200 ? -1.913 42.156 -6.109 1 82.19 200 GLU A O 1
ATOM 1659 N N . TRP A 1 201 ? -3.113 40.438 -5.383 1 84.88 201 TRP A N 1
ATOM 1660 C CA . TRP A 1 201 ? -2.359 40.344 -4.133 1 84.88 201 TRP A CA 1
ATOM 1661 C C . TRP A 1 201 ? -1.451 39.125 -4.117 1 84.88 201 TRP A C 1
ATOM 1663 O O . TRP A 1 201 ? -1.854 38.031 -4.539 1 84.88 201 TRP A O 1
ATOM 1673 N N . ILE A 1 202 ? -0.207 39.375 -3.676 1 87.69 202 ILE A N 1
ATOM 1674 C CA . ILE A 1 202 ? 0.776 38.312 -3.553 1 87.69 202 ILE A CA 1
ATOM 1675 C C . ILE A 1 202 ? 1.287 38.219 -2.115 1 87.69 202 ILE A C 1
ATOM 1677 O O . ILE A 1 202 ? 1.848 39.188 -1.603 1 87.69 202 ILE A O 1
ATOM 1681 N N . ASN A 1 203 ? 0.969 37.188 -1.432 1 89.5 203 ASN A N 1
ATOM 1682 C CA . ASN A 1 203 ? 1.522 36.875 -0.115 1 89.5 203 ASN A CA 1
ATOM 1683 C C . ASN A 1 203 ? 2.568 35.781 -0.186 1 89.5 203 ASN A C 1
ATOM 1685 O O . ASN A 1 203 ? 2.324 34.719 -0.777 1 89.5 203 ASN A O 1
ATOM 1689 N N . ILE A 1 204 ? 3.719 36.094 0.376 1 88.75 204 ILE A N 1
ATOM 1690 C CA . ILE A 1 204 ? 4.777 35.094 0.361 1 88.75 204 ILE A CA 1
ATOM 1691 C C . ILE A 1 204 ? 5.312 34.875 1.775 1 88.75 204 ILE A C 1
ATOM 1693 O O . ILE A 1 204 ? 5.586 35.844 2.49 1 88.75 204 ILE A O 1
ATOM 1697 N N . LEU A 1 205 ? 5.312 33.688 2.137 1 90.06 205 LEU A N 1
ATOM 1698 C CA . LEU A 1 205 ? 5.914 33.281 3.406 1 90.06 205 LEU A CA 1
ATOM 1699 C C . LEU A 1 205 ? 7.367 32.875 3.207 1 90.06 205 LEU A C 1
ATOM 1701 O O . LEU A 1 205 ? 7.652 31.969 2.402 1 90.06 205 LEU A O 1
ATOM 1705 N N . VAL A 1 206 ? 8.266 33.562 3.951 1 88.94 206 VAL A N 1
ATOM 1706 C CA . VAL A 1 206 ? 9.688 33.312 3.732 1 88.94 206 VAL A CA 1
ATOM 1707 C C . VAL A 1 206 ? 10.391 33.156 5.074 1 88.94 206 VAL A C 1
ATOM 1709 O O . VAL A 1 206 ? 9.766 33.219 6.133 1 88.94 206 VAL A O 1
ATOM 1712 N N . GLU A 1 207 ? 11.711 32.812 4.996 1 88.81 207 GLU A N 1
ATOM 1713 C CA . GLU A 1 207 ? 12.586 32.688 6.156 1 88.81 207 GLU A CA 1
ATOM 1714 C C . GLU A 1 207 ? 12 31.719 7.184 1 88.81 207 GLU A C 1
ATOM 1716 O O . GLU A 1 207 ? 11.789 32.094 8.344 1 88.81 207 GLU A O 1
ATOM 1721 N N . ASN A 1 208 ? 11.75 30.516 6.852 1 88.25 208 ASN A N 1
ATOM 1722 C CA . ASN A 1 208 ? 11.195 29.469 7.715 1 88.25 208 ASN A CA 1
ATOM 1723 C C . ASN A 1 208 ? 9.883 29.922 8.359 1 88.25 208 ASN A C 1
ATOM 1725 O O . ASN A 1 208 ? 9.695 29.766 9.562 1 88.25 208 ASN A O 1
ATOM 1729 N N . GLU A 1 209 ? 9.133 30.688 7.609 1 90.88 209 GLU A N 1
ATOM 1730 C CA . GLU A 1 209 ? 7.766 31.109 7.895 1 90.88 209 GLU A CA 1
ATOM 1731 C C . GLU A 1 209 ? 7.738 32.156 9.008 1 90.88 209 GLU A C 1
ATOM 1733 O O . GLU A 1 209 ? 6.766 32.25 9.758 1 90.88 209 GLU A O 1
ATOM 1738 N N . THR A 1 210 ? 8.812 32.969 9.117 1 93.56 210 THR A N 1
ATOM 1739 C CA . THR A 1 210 ? 8.859 34 10.148 1 93.56 210 THR A CA 1
ATOM 1740 C C . THR A 1 210 ? 8.578 35.375 9.555 1 93.56 210 THR A C 1
ATOM 1742 O O . THR A 1 210 ? 8.375 36.344 10.289 1 93.56 210 THR A O 1
ATOM 1745 N N . ILE A 1 211 ? 8.531 35.438 8.242 1 95.56 211 ILE A N 1
ATOM 1746 C CA . ILE A 1 211 ? 8.273 36.688 7.578 1 95.56 211 ILE A CA 1
ATOM 1747 C C . ILE A 1 211 ? 7.219 36.5 6.492 1 95.56 211 ILE A C 1
ATOM 1749 O O . ILE A 1 211 ? 7.254 35.5 5.754 1 95.56 211 ILE A O 1
ATOM 1753 N N . ILE A 1 212 ? 6.32 37.406 6.383 1 94.94 212 ILE A N 1
ATOM 1754 C CA . ILE A 1 212 ? 5.332 37.406 5.309 1 94.94 212 ILE A CA 1
ATOM 1755 C C . ILE A 1 212 ? 5.453 38.719 4.523 1 94.94 212 ILE A C 1
ATOM 1757 O O . ILE A 1 212 ? 5.449 39.812 5.109 1 94.94 212 ILE A O 1
ATOM 1761 N N . TYR A 1 213 ? 5.582 38.562 3.246 1 94.06 213 TYR A N 1
ATOM 1762 C CA . TYR A 1 213 ? 5.5 39.688 2.344 1 94.06 213 TYR A CA 1
ATOM 1763 C C . TYR A 1 213 ? 4.109 39.812 1.724 1 94.06 213 TYR A C 1
ATOM 1765 O O . TYR A 1 213 ? 3.6 38.844 1.162 1 94.06 213 TYR A O 1
ATOM 1773 N N . GLU A 1 214 ? 3.516 40.906 1.896 1 92.81 214 GLU A N 1
ATOM 1774 C CA . GLU A 1 214 ? 2.23 41.188 1.271 1 92.81 214 GLU A CA 1
ATOM 1775 C C . GLU A 1 214 ? 2.359 42.344 0.257 1 92.81 214 GLU A C 1
ATOM 1777 O O . GLU A 1 214 ? 2.721 43.469 0.615 1 92.81 214 GLU A O 1
ATOM 1782 N N . THR A 1 215 ? 2.074 41.938 -0.961 1 91.88 215 THR A N 1
ATOM 1783 C CA . THR A 1 215 ? 2.291 42.906 -2.033 1 91.88 215 THR A CA 1
ATOM 1784 C C . THR A 1 215 ? 1.1 42.938 -2.986 1 91.88 215 THR A C 1
ATOM 1786 O O . THR A 1 215 ? 0.476 41.906 -3.234 1 91.88 215 THR A O 1
ATOM 1789 N N . ASN A 1 216 ? 0.792 44.125 -3.426 1 90.94 216 ASN A N 1
ATOM 1790 C CA . ASN A 1 216 ? -0.151 44.281 -4.531 1 90.94 216 ASN A CA 1
ATOM 1791 C C . ASN A 1 216 ? 0.569 44.438 -5.863 1 90.94 216 ASN A C 1
ATOM 1793 O O . ASN A 1 216 ? 1.558 45.156 -5.957 1 90.94 216 ASN A O 1
ATOM 1797 N N . GLU A 1 217 ? 0.118 43.812 -6.875 1 88.5 217 GLU A N 1
ATOM 1798 C CA . GLU A 1 217 ? 0.756 43.875 -8.188 1 88.5 217 GLU A CA 1
ATOM 1799 C C . GLU A 1 217 ? 0.641 45.25 -8.812 1 88.5 217 GLU A C 1
ATOM 1801 O O . GLU A 1 217 ? 1.517 45.688 -9.57 1 88.5 217 GLU A O 1
ATOM 1806 N N . ASP A 1 218 ? -0.44 45.938 -8.523 1 90.38 218 ASP A N 1
ATOM 1807 C CA . ASP A 1 218 ? -0.621 47.312 -8.984 1 90.38 218 ASP A CA 1
ATOM 1808 C C . ASP A 1 218 ? 0.193 48.281 -8.141 1 90.38 218 ASP A C 1
ATOM 1810 O O . ASP A 1 218 ? -0.05 48.406 -6.938 1 90.38 218 ASP A O 1
ATOM 1814 N N . SER A 1 219 ? 1.075 48.969 -8.773 1 88.06 219 SER A N 1
ATOM 1815 C CA . SER A 1 219 ? 2.027 49.812 -8.078 1 88.06 219 SER A CA 1
ATOM 1816 C C . SER A 1 219 ? 1.316 50.938 -7.316 1 88.06 219 SER A C 1
ATOM 1818 O O . SER A 1 219 ? 1.726 51.312 -6.215 1 88.06 219 SER A O 1
ATOM 1820 N N . ILE A 1 220 ? 0.328 51.469 -7.922 1 90.69 220 ILE A N 1
ATOM 1821 C CA . ILE A 1 220 ? -0.401 52.562 -7.289 1 90.69 220 ILE A CA 1
ATOM 1822 C C . ILE A 1 220 ? -1.156 52.031 -6.066 1 90.69 220 ILE A C 1
ATOM 1824 O O . ILE A 1 220 ? -1.074 52.625 -4.984 1 90.69 220 ILE A O 1
ATOM 1828 N N . LYS A 1 221 ? -1.795 50.969 -6.273 1 90 221 LYS A N 1
ATOM 1829 C CA . LYS A 1 221 ? -2.543 50.375 -5.18 1 90 221 LYS A CA 1
ATOM 1830 C C . LYS A 1 221 ? -1.609 49.906 -4.062 1 90 221 LYS A C 1
ATOM 1832 O O . LYS A 1 221 ? -1.952 50 -2.881 1 90 221 LYS A O 1
ATOM 1837 N N . ASN A 1 222 ? -0.476 49.438 -4.473 1 92 222 ASN A N 1
ATOM 1838 C CA . ASN A 1 222 ? 0.491 48.969 -3.484 1 92 222 ASN A CA 1
ATOM 1839 C C . ASN A 1 222 ? 0.993 50.125 -2.611 1 92 222 ASN A C 1
ATOM 1841 O O . ASN A 1 222 ? 1.146 49.969 -1.398 1 92 222 ASN A O 1
ATOM 1845 N N . LYS A 1 223 ? 1.24 51.188 -3.262 1 90 223 LYS A N 1
ATOM 1846 C CA . LYS A 1 223 ? 1.703 52.344 -2.508 1 90 223 LYS A CA 1
ATOM 1847 C C . LYS A 1 223 ? 0.641 52.812 -1.521 1 90 223 LYS A C 1
ATOM 1849 O O . LYS A 1 223 ? 0.953 53.156 -0.374 1 90 223 LYS A O 1
ATOM 1854 N N . GLU A 1 224 ? -0.539 52.875 -1.959 1 90 224 GLU A N 1
ATOM 1855 C CA . GLU A 1 224 ? -1.639 53.25 -1.079 1 90 224 GLU A CA 1
ATOM 1856 C C . GLU A 1 224 ? -1.78 52.281 0.085 1 90 224 GLU A C 1
ATOM 1858 O O . GLU A 1 224 ? -2.049 52.688 1.217 1 90 224 GLU A O 1
ATOM 1863 N N . PHE A 1 225 ? -1.629 51.125 -0.308 1 87.81 225 PHE A N 1
ATOM 1864 C CA . PHE A 1 225 ? -1.729 50.031 0.665 1 87.81 225 PHE A CA 1
ATOM 1865 C C . PHE A 1 225 ? -0.653 50.156 1.736 1 87.81 225 PHE A C 1
ATOM 1867 O O . PHE A 1 225 ? -0.947 50.094 2.932 1 87.81 225 PHE A O 1
ATOM 1874 N N . VAL A 1 226 ? 0.502 50.375 1.312 1 89.25 226 VAL A N 1
ATOM 1875 C CA . VAL A 1 226 ? 1.633 50.531 2.219 1 89.25 226 VAL A CA 1
ATOM 1876 C C . VAL A 1 226 ? 1.407 51.75 3.117 1 89.25 226 VAL A C 1
ATOM 1878 O O . VAL A 1 226 ? 1.599 51.688 4.332 1 89.25 226 VAL A O 1
ATOM 1881 N N . ASP A 1 227 ? 0.987 52.781 2.533 1 88.94 227 ASP A N 1
ATOM 1882 C CA . ASP A 1 227 ? 0.733 54.031 3.281 1 88.94 227 ASP A CA 1
ATOM 1883 C C . ASP A 1 227 ? -0.353 53.812 4.332 1 88.94 227 ASP A C 1
ATOM 1885 O O . ASP A 1 227 ? -0.259 54.344 5.445 1 88.94 227 ASP A O 1
ATOM 1889 N N . LYS A 1 228 ? -1.252 53.094 3.951 1 86.81 228 LYS A N 1
ATOM 1890 C CA . LYS A 1 228 ? -2.357 52.812 4.859 1 86.81 228 LYS A CA 1
ATOM 1891 C C . LYS A 1 228 ? -1.883 52.031 6.074 1 86.81 228 LYS A C 1
ATOM 1893 O O . LYS A 1 228 ? -2.166 52.406 7.215 1 86.81 228 LYS A O 1
ATOM 1898 N N . TRP A 1 229 ? -1.123 51.031 5.852 1 85 229 TRP A N 1
ATOM 1899 C CA . TRP A 1 229 ? -0.774 50.125 6.938 1 85 229 TRP A CA 1
ATOM 1900 C C . TRP A 1 229 ? 0.253 50.75 7.871 1 85 229 TRP A C 1
ATOM 1902 O O . TRP A 1 229 ? 0.238 50.5 9.078 1 85 229 TRP A O 1
ATOM 1912 N N . ILE A 1 230 ? 1.075 51.562 7.289 1 87.12 230 ILE A N 1
ATOM 1913 C CA . ILE A 1 230 ? 2.09 52.219 8.109 1 87.12 230 ILE A CA 1
ATOM 1914 C C . ILE A 1 230 ? 1.419 53.156 9.109 1 87.12 230 ILE A C 1
ATOM 1916 O O . ILE A 1 230 ? 1.921 53.344 10.219 1 87.12 230 ILE A O 1
ATOM 1920 N N . ASN A 1 231 ? 0.291 53.594 8.797 1 86.31 231 ASN A N 1
ATOM 1921 C CA . ASN A 1 231 ? -0.374 54.594 9.625 1 86.31 231 ASN A CA 1
ATOM 1922 C C . ASN A 1 231 ? -1.521 53.969 10.422 1 86.31 231 ASN A C 1
ATOM 1924 O O . ASN A 1 231 ? -2.191 54.688 11.188 1 86.31 231 ASN A O 1
ATOM 1928 N N . GLN A 1 232 ? -1.695 52.75 10.266 1 83.88 232 GLN A N 1
ATOM 1929 C CA . GLN A 1 232 ? -2.785 52.062 10.961 1 83.88 232 GLN A CA 1
ATOM 1930 C C . GLN A 1 232 ? -2.34 51.562 12.336 1 83.88 232 GLN A C 1
ATOM 1932 O O . GLN A 1 232 ? -1.172 51.219 12.531 1 83.88 232 GLN A O 1
ATOM 1937 N N . LYS A 1 233 ? -3.246 51.594 13.25 1 83.69 233 LYS A N 1
ATOM 1938 C CA . LYS A 1 233 ? -3.018 51.062 14.594 1 83.69 233 LYS A CA 1
ATOM 1939 C C . LYS A 1 233 ? -2.99 49.531 14.578 1 83.69 233 LYS A C 1
ATOM 1941 O O . LYS A 1 233 ? -2.26 48.906 15.359 1 83.69 233 LYS A O 1
ATOM 1946 N N . ARG A 1 234 ? -3.709 49 13.711 1 86.44 234 ARG A N 1
ATOM 1947 C CA . ARG A 1 234 ? -3.863 47.562 13.633 1 86.44 234 ARG A CA 1
ATOM 1948 C C . ARG A 1 234 ? -2.658 46.906 12.953 1 86.44 234 ARG A C 1
ATOM 1950 O O . ARG A 1 234 ? -2.732 46.5 11.789 1 86.44 234 ARG A O 1
ATOM 1957 N N . ASN A 1 235 ? -1.568 46.781 13.75 1 93.31 235 ASN A N 1
ATOM 1958 C CA . ASN A 1 235 ? -0.295 46.344 13.188 1 93.31 235 ASN A CA 1
ATOM 1959 C C . ASN A 1 235 ? 0.073 44.938 13.656 1 93.31 235 ASN A C 1
ATOM 1961 O O . ASN A 1 235 ? 1.209 44.5 13.477 1 93.31 235 ASN A O 1
ATOM 1965 N N . ILE A 1 236 ? -0.925 44.281 14.32 1 96.75 236 ILE A N 1
ATOM 1966 C CA . ILE A 1 236 ? -0.678 42.906 14.766 1 96.75 236 ILE A CA 1
ATOM 1967 C C . ILE A 1 236 ? -1.609 41.938 14.031 1 96.75 236 ILE A C 1
ATOM 1969 O O . ILE A 1 236 ? -2.791 42.219 13.836 1 96.75 236 ILE A O 1
ATOM 1973 N N . ARG A 1 237 ? -1.055 40.812 13.609 1 97.44 237 ARG A N 1
ATOM 1974 C CA . ARG A 1 237 ? -1.816 39.812 12.906 1 97.44 237 ARG A CA 1
ATOM 1975 C C . ARG A 1 237 ? -1.713 38.469 13.617 1 97.44 237 ARG A C 1
ATOM 1977 O O . ARG A 1 237 ? -0.612 38 13.922 1 97.44 237 ARG A O 1
ATOM 1984 N N . TYR A 1 238 ? -2.832 37.875 13.992 1 98.12 238 TYR A N 1
ATOM 1985 C CA . TYR A 1 238 ? -2.898 36.438 14.219 1 98.12 238 TYR A CA 1
ATOM 1986 C C . TYR A 1 238 ? -3.053 35.688 12.898 1 98.12 238 TYR A C 1
ATOM 1988 O O . TYR A 1 238 ? -4.105 35.75 12.266 1 98.12 238 TYR A O 1
ATOM 1996 N N . VAL A 1 239 ? -2.08 34.938 12.531 1 97.38 239 VAL A N 1
ATOM 1997 C CA . VAL A 1 239 ? -2.043 34.438 11.156 1 97.38 239 VAL A CA 1
ATOM 1998 C C . VAL A 1 239 ? -2.424 32.969 11.117 1 97.38 239 VAL A C 1
ATOM 2000 O O . VAL A 1 239 ? -1.804 32.156 11.797 1 97.38 239 VAL A O 1
ATOM 2003 N N . PHE A 1 240 ? -3.406 32.625 10.367 1 96.69 240 PHE A N 1
ATOM 2004 C CA . PHE A 1 240 ? -3.809 31.266 9.984 1 96.69 240 PHE A CA 1
ATOM 2005 C C . PHE A 1 240 ? -3.74 31.094 8.469 1 96.69 240 PHE A C 1
ATOM 2007 O O . PHE A 1 240 ? -4.645 31.531 7.75 1 96.69 240 PHE A O 1
ATOM 2014 N N . THR A 1 241 ? -2.781 30.422 8.016 1 94.81 241 THR A N 1
ATOM 2015 C CA . THR A 1 241 ? -2.572 30.359 6.574 1 94.81 241 THR A CA 1
ATOM 2016 C C . THR A 1 241 ? -3.479 29.297 5.949 1 94.81 241 THR A C 1
ATOM 2018 O O . THR A 1 241 ? -3.672 28.219 6.52 1 94.81 241 THR A O 1
ATOM 2021 N N . TYR A 1 242 ? -3.924 29.688 4.82 1 93.56 242 TYR A N 1
ATOM 2022 C CA . TYR A 1 242 ? -4.633 28.719 3.982 1 93.56 242 TYR A CA 1
ATOM 2023 C C . TYR A 1 242 ? -3.674 27.688 3.408 1 93.56 242 TYR A C 1
ATOM 2025 O O . TYR A 1 242 ? -2.611 28.031 2.889 1 93.56 242 TYR A O 1
ATOM 2033 N N . ALA A 1 243 ? -4.043 26.422 3.49 1 92.62 243 ALA A N 1
ATOM 2034 C CA . ALA A 1 243 ? -3.238 25.359 2.916 1 92.62 243 ALA A CA 1
ATOM 2035 C C . ALA A 1 243 ? -4.098 24.125 2.611 1 92.62 243 ALA A C 1
ATOM 2037 O O . ALA A 1 243 ? -5.289 24.109 2.924 1 92.62 243 ALA A O 1
ATOM 2038 N N . LYS A 1 244 ? -3.531 23.281 1.862 1 92.75 244 LYS A N 1
ATOM 2039 C CA . LYS A 1 244 ? -4.094 21.938 1.652 1 92.75 244 LYS A CA 1
ATOM 2040 C C . LYS A 1 244 ? -3.221 20.875 2.297 1 92.75 244 LYS A C 1
ATOM 2042 O O . LYS A 1 244 ? -1.996 20.891 2.145 1 92.75 244 LYS A O 1
ATOM 2047 N N . ASP A 1 245 ? -3.859 20.047 3.016 1 91.12 245 ASP A N 1
ATOM 2048 C CA . ASP A 1 245 ? -3.082 19 3.676 1 91.12 245 ASP A CA 1
ATOM 2049 C C . ASP A 1 245 ? -2.711 17.891 2.697 1 91.12 245 ASP A C 1
ATOM 2051 O O . ASP A 1 245 ? -2.895 18.031 1.486 1 91.12 245 ASP A O 1
ATOM 2055 N N . SER A 1 246 ? -2.102 16.797 3.248 1 86.5 246 SER A N 1
ATOM 2056 C CA . SER A 1 246 ? -1.566 15.695 2.443 1 86.5 246 SER A CA 1
ATOM 2057 C C . SER A 1 246 ? -2.656 15.047 1.595 1 86.5 246 SER A C 1
ATOM 2059 O O . SER A 1 246 ? -2.367 14.453 0.553 1 86.5 246 SER A O 1
ATOM 2061 N N . LEU A 1 247 ? -3.912 15.141 1.983 1 90.5 247 LEU A N 1
ATOM 2062 C CA . LEU A 1 247 ? -5.016 14.523 1.254 1 90.5 247 LEU A CA 1
ATOM 2063 C C . LEU A 1 247 ? -5.738 15.547 0.39 1 90.5 247 LEU A C 1
ATOM 2065 O O . LEU A 1 247 ? -6.785 15.25 -0.191 1 90.5 247 LEU A O 1
ATOM 2069 N N . GLY A 1 248 ? -5.242 16.812 0.417 1 90.38 248 GLY A N 1
ATOM 2070 C CA . GLY A 1 248 ? -5.816 17.844 -0.422 1 90.38 248 GLY A CA 1
ATOM 2071 C C . GLY A 1 248 ? -6.965 18.578 0.242 1 90.38 248 GLY A C 1
ATOM 2072 O O . GLY A 1 248 ? -7.68 19.344 -0.411 1 90.38 248 GLY A O 1
ATOM 2073 N N . MET A 1 249 ? -7.145 18.328 1.407 1 91.19 249 MET A N 1
ATOM 2074 C CA . MET A 1 249 ? -8.227 19 2.125 1 91.19 249 MET A CA 1
ATOM 2075 C C . MET A 1 249 ? -7.77 20.359 2.646 1 91.19 249 MET A C 1
ATOM 2077 O O . MET A 1 249 ? -6.645 20.5 3.125 1 91.19 249 MET A O 1
ATOM 2081 N N . VAL A 1 250 ? -8.648 21.234 2.615 1 92.19 250 VAL A N 1
ATOM 2082 C CA . VAL A 1 250 ? -8.359 22.609 3.014 1 92.19 250 VAL A CA 1
ATOM 2083 C C . VAL A 1 250 ? -8.195 22.688 4.531 1 92.19 250 VAL A C 1
ATOM 2085 O O . VAL A 1 250 ? -8.922 22.016 5.27 1 92.19 250 VAL A O 1
ATOM 2088 N N . LEU A 1 251 ? -7.277 23.516 4.902 1 94.31 251 LEU A N 1
ATOM 2089 C CA . LEU A 1 251 ? -7.148 23.844 6.32 1 94.31 251 LEU A CA 1
ATOM 2090 C C . LEU A 1 251 ? -6.512 25.203 6.52 1 94.31 251 LEU A C 1
ATOM 2092 O O . LEU A 1 251 ? -5.988 25.797 5.57 1 94.31 251 LEU A O 1
ATOM 2096 N N . TYR A 1 252 ? -6.664 25.75 7.68 1 95 252 TYR A N 1
ATOM 2097 C CA . TYR A 1 252 ? -6.039 27 8.125 1 95 252 TYR A CA 1
ATOM 2098 C C . TYR A 1 252 ? -5.121 26.75 9.32 1 95 252 TYR A C 1
ATOM 2100 O O . TYR A 1 252 ? -5.594 26.438 10.414 1 95 252 TYR A O 1
ATOM 2108 N N . ARG A 1 253 ? -3.9 26.891 9.102 1 95.88 253 ARG A N 1
ATOM 2109 C CA . ARG A 1 253 ? -2.898 26.547 10.109 1 95.88 253 ARG A CA 1
ATOM 2110 C C . ARG A 1 253 ? -2.377 27.797 10.812 1 95.88 253 ARG A C 1
ATOM 2112 O O . ARG A 1 253 ? -2.027 28.781 10.156 1 95.88 253 ARG A O 1
ATOM 2119 N N . PHE A 1 254 ? -2.346 27.75 12.125 1 97.06 254 PHE A N 1
ATOM 2120 C CA . PHE A 1 254 ? -1.797 28.844 12.914 1 97.06 254 PHE A CA 1
ATOM 2121 C C . PHE A 1 254 ? -0.295 28.969 12.688 1 97.06 254 PHE A C 1
ATOM 2123 O O . PHE A 1 254 ? 0.442 27.984 12.805 1 97.06 254 PHE A O 1
ATOM 2130 N N . LYS A 1 255 ? 0.153 30.172 12.344 1 96.38 255 LYS A N 1
ATOM 2131 C CA . LYS A 1 255 ? 1.567 30.391 12.055 1 96.38 255 LYS A CA 1
ATOM 2132 C C . LYS A 1 255 ? 2.191 31.359 13.07 1 96.38 255 LYS A C 1
ATOM 2134 O O . LYS A 1 255 ? 3.393 31.625 13.016 1 96.38 255 LYS A O 1
ATOM 2139 N N . GLY A 1 256 ? 1.33 31.859 13.977 1 97.38 256 GLY A N 1
ATOM 2140 C CA . GLY A 1 256 ? 1.868 32.719 15.016 1 97.38 256 GLY A CA 1
ATOM 2141 C C . GLY A 1 256 ? 1.343 34.156 14.945 1 97.38 256 GLY A C 1
ATOM 2142 O O . GLY A 1 256 ? 0.322 34.406 14.305 1 97.38 256 GLY A O 1
ATOM 2143 N N . VAL A 1 257 ? 1.983 35 15.75 1 98.19 257 VAL A N 1
ATOM 2144 C CA . VAL A 1 257 ? 1.675 36.406 15.828 1 98.19 257 VAL A CA 1
ATOM 2145 C C . VAL A 1 257 ? 2.701 37.219 15.023 1 98.19 257 VAL A C 1
ATOM 2147 O O . VAL A 1 257 ? 3.906 37.062 15.242 1 98.19 257 VAL A O 1
ATOM 2150 N N . PHE A 1 258 ? 2.174 37.938 14.102 1 98.12 258 PHE A N 1
ATOM 2151 C CA . PHE A 1 258 ? 3.039 38.75 13.25 1 98.12 258 PHE A CA 1
ATOM 2152 C C . PHE A 1 258 ? 2.793 40.25 13.484 1 98.12 258 PHE A C 1
ATOM 2154 O O . PHE A 1 258 ? 1.666 40.656 13.773 1 98.12 258 PHE A O 1
ATOM 2161 N N . GLU A 1 259 ? 3.816 41 13.344 1 97.75 259 GLU A N 1
ATOM 2162 C CA . GLU A 1 259 ? 3.746 42.438 13.484 1 97.75 259 GLU A CA 1
ATOM 2163 C C . GLU A 1 259 ? 4.348 43.125 12.266 1 97.75 259 GLU A C 1
ATOM 2165 O O . GLU A 1 259 ? 5.344 42.688 11.703 1 97.75 259 GLU A O 1
ATOM 2170 N N . LEU A 1 260 ? 3.768 44.25 11.93 1 97 260 LEU A N 1
ATOM 2171 C CA . LEU A 1 260 ? 4.262 45.031 10.789 1 97 260 LEU A CA 1
ATOM 2172 C C . LEU A 1 260 ? 5.617 45.656 11.102 1 97 260 LEU A C 1
ATOM 2174 O O . LEU A 1 260 ? 5.766 46.344 12.117 1 97 260 LEU A O 1
ATOM 2178 N N . ASP A 1 261 ? 6.566 45.312 10.312 1 96.56 261 ASP A N 1
ATOM 2179 C CA . ASP A 1 261 ? 7.844 46.031 10.336 1 96.56 261 ASP A CA 1
ATOM 2180 C C . ASP A 1 261 ? 7.781 47.312 9.492 1 96.56 261 ASP A C 1
ATOM 2182 O O . ASP A 1 261 ? 8.07 47.281 8.297 1 96.56 261 ASP A O 1
ATOM 2186 N N . LYS A 1 262 ? 7.582 48.375 10.117 1 94.81 262 LYS A N 1
ATOM 2187 C CA . LYS A 1 262 ? 7.324 49.625 9.406 1 94.81 262 LYS A CA 1
ATOM 2188 C C . LYS A 1 262 ? 8.539 50.031 8.594 1 94.81 262 LYS A C 1
ATOM 2190 O O . LYS A 1 262 ? 8.398 50.469 7.441 1 94.81 262 LYS A O 1
ATOM 2195 N N . GLU A 1 263 ? 9.664 49.969 9.203 1 95.06 263 GLU A N 1
ATOM 2196 C CA . GLU A 1 263 ? 10.883 50.375 8.508 1 95.06 263 GLU A CA 1
ATOM 2197 C C . GLU A 1 263 ? 11.102 49.531 7.25 1 95.06 263 GLU A C 1
ATOM 2199 O O . GLU A 1 263 ? 11.352 50.062 6.168 1 95.06 263 GLU A O 1
ATOM 2204 N N . ALA A 1 264 ? 11.031 48.25 7.426 1 95.88 264 ALA A N 1
ATOM 2205 C CA . ALA A 1 264 ? 11.211 47.375 6.289 1 95.88 264 ALA A CA 1
ATOM 2206 C C . ALA A 1 264 ? 10.125 47.594 5.238 1 95.88 264 ALA A C 1
ATOM 2208 O O . ALA A 1 264 ? 10.391 47.5 4.039 1 95.88 264 ALA A O 1
ATOM 2209 N N . THR A 1 265 ? 8.883 47.781 5.664 1 95.19 265 THR A N 1
ATOM 2210 C CA . THR A 1 265 ? 7.75 48.031 4.773 1 95.19 265 THR A CA 1
ATOM 2211 C C . THR A 1 265 ? 7.996 49.25 3.893 1 95.19 265 THR A C 1
ATOM 2213 O O . THR A 1 265 ? 7.742 49.219 2.688 1 95.19 265 THR A O 1
ATOM 2216 N N . ILE A 1 266 ? 8.523 50.25 4.492 1 92.5 266 ILE A N 1
ATOM 2217 C CA . ILE A 1 266 ? 8.812 51.469 3.762 1 92.5 266 ILE A CA 1
ATOM 2218 C C . ILE A 1 266 ? 9.961 51.25 2.779 1 92.5 266 ILE A C 1
ATOM 2220 O O . ILE A 1 266 ? 9.859 51.594 1.603 1 92.5 266 ILE A O 1
ATOM 2224 N N . HIS A 1 267 ? 10.938 50.656 3.283 1 94.25 267 HIS A N 1
ATOM 2225 C CA . HIS A 1 267 ? 12.148 50.438 2.496 1 94.25 267 HIS A CA 1
ATOM 2226 C C . HIS A 1 267 ? 11.867 49.531 1.298 1 94.25 267 HIS A C 1
ATOM 2228 O O . HIS A 1 267 ? 12.383 49.75 0.203 1 94.25 267 HIS A O 1
ATOM 2234 N N . GLU A 1 268 ? 11.086 48.5 1.485 1 93.5 268 GLU A N 1
ATOM 2235 C CA . GLU A 1 268 ? 10.859 47.5 0.451 1 93.5 268 GLU A CA 1
ATOM 2236 C C . GLU A 1 268 ? 9.609 47.844 -0.37 1 93.5 268 GLU A C 1
ATOM 2238 O O . GLU A 1 268 ? 9.359 47.188 -1.395 1 93.5 268 GLU A O 1
ATOM 2243 N N . ASN A 1 269 ? 8.859 48.781 -0.018 1 91.94 269 ASN A N 1
ATOM 2244 C CA . ASN A 1 269 ? 7.609 49.188 -0.668 1 91.94 269 ASN A CA 1
ATOM 2245 C C . ASN A 1 269 ? 6.633 48.031 -0.765 1 91.94 269 ASN A C 1
ATOM 2247 O O . ASN A 1 269 ? 6.102 47.75 -1.839 1 91.94 269 ASN A O 1
ATOM 2251 N N . ARG A 1 270 ? 6.48 47.281 0.246 1 94.5 270 ARG A N 1
ATOM 2252 C CA . ARG A 1 270 ? 5.527 46.219 0.483 1 94.5 270 ARG A CA 1
ATOM 2253 C C . ARG A 1 270 ? 5.348 45.969 1.976 1 94.5 270 ARG A C 1
ATOM 2255 O O . ARG A 1 270 ? 6.242 46.25 2.773 1 94.5 270 ARG A O 1
ATOM 2262 N N . ALA A 1 271 ? 4.219 45.5 2.365 1 94.62 271 ALA A N 1
ATOM 2263 C CA . ALA A 1 271 ? 4.023 45.219 3.781 1 94.62 271 ALA A CA 1
ATOM 2264 C C . ALA A 1 271 ? 4.895 44.031 4.223 1 94.62 271 ALA A C 1
ATOM 2266 O O . ALA A 1 271 ? 4.871 42.969 3.605 1 94.62 271 ALA A O 1
ATOM 2267 N N . VAL A 1 272 ? 5.719 44.281 5.188 1 96.75 272 VAL A N 1
ATOM 2268 C CA . VAL A 1 272 ? 6.59 43.25 5.77 1 96.75 272 VAL A CA 1
ATOM 2269 C C . VAL A 1 272 ? 6.113 42.906 7.176 1 96.75 272 VAL A C 1
ATOM 2271 O O . VAL A 1 272 ? 6.207 43.719 8.094 1 96.75 272 VAL A O 1
ATOM 2274 N N . TRP A 1 273 ? 5.602 41.688 7.258 1 96.94 273 TRP A N 1
ATOM 2275 C CA . TRP A 1 273 ? 5.137 41.188 8.555 1 96.94 273 TRP A CA 1
ATOM 2276 C C . TRP A 1 273 ? 6.156 40.219 9.164 1 96.94 273 TRP A C 1
ATOM 2278 O O . TRP A 1 273 ? 6.547 39.25 8.531 1 96.94 273 TRP A O 1
ATOM 2288 N N . LYS A 1 274 ? 6.57 40.469 10.398 1 97.94 274 LYS A N 1
ATOM 2289 C CA . LYS A 1 274 ? 7.539 39.625 11.086 1 97.94 274 LYS A CA 1
ATOM 2290 C C . LYS A 1 274 ? 6.898 38.906 12.281 1 97.94 274 LYS A C 1
ATOM 2292 O O . LYS A 1 274 ? 6.113 39.5 13.016 1 97.94 274 LYS A O 1
ATOM 2297 N N . ARG A 1 275 ? 7.203 37.656 12.414 1 97.69 275 ARG A N 1
ATOM 2298 C CA . ARG A 1 275 ? 6.664 36.938 13.562 1 97.69 275 ARG A CA 1
ATOM 2299 C C . ARG A 1 275 ? 7.277 37.438 14.867 1 97.69 275 ARG A C 1
ATOM 2301 O O . ARG A 1 275 ? 8.5 37.406 15.031 1 97.69 275 ARG A O 1
ATOM 2308 N N . THR A 1 276 ? 6.488 37.844 15.758 1 97.69 276 THR A N 1
ATOM 2309 C CA . THR A 1 276 ? 6.961 38.375 17.031 1 97.69 276 THR A CA 1
ATOM 2310 C C . THR A 1 276 ? 6.449 37.531 18.203 1 97.69 276 THR A C 1
ATOM 2312 O O . THR A 1 276 ? 6.875 37.719 19.344 1 97.69 276 THR A O 1
ATOM 2315 N N . GLY A 1 277 ? 5.539 36.625 17.953 1 97.19 277 GLY A N 1
ATOM 2316 C CA . GLY A 1 277 ? 4.98 35.75 18.969 1 97.19 277 GLY A CA 1
ATOM 2317 C C . GLY A 1 277 ? 4.555 34.406 18.438 1 97.19 277 GLY A C 1
ATOM 2318 O O . GLY A 1 277 ? 4.344 34.25 17.234 1 97.19 277 GLY A O 1
ATOM 2319 N N . ASP A 1 278 ? 4.395 33.5 19.406 1 96.5 278 ASP A N 1
ATOM 2320 C CA . ASP A 1 278 ? 4.082 32.156 18.984 1 96.5 278 ASP A CA 1
ATOM 2321 C C . ASP A 1 278 ? 2.846 31.609 19.703 1 96.5 278 ASP A C 1
ATOM 2323 O O . ASP A 1 278 ? 2.459 30.453 19.516 1 96.5 278 ASP A O 1
ATOM 2327 N N . THR A 1 279 ? 2.25 32.438 20.516 1 97.62 279 THR A N 1
ATOM 2328 C CA . THR A 1 279 ? 1.101 32 21.297 1 97.62 279 THR A CA 1
ATOM 2329 C C . THR A 1 279 ? 0.04 33.094 21.359 1 97.62 279 THR A C 1
ATOM 2331 O O . THR A 1 279 ? 0.368 34.281 21.422 1 97.62 279 THR A O 1
ATOM 2334 N N . VAL A 1 280 ? -1.173 32.719 21.266 1 97.62 280 VAL A N 1
ATOM 2335 C 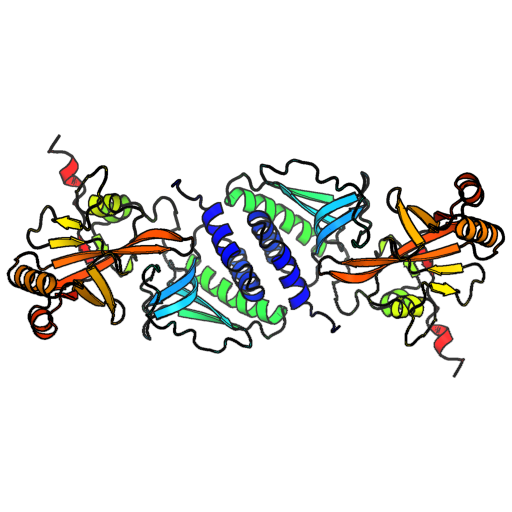CA . VAL A 1 280 ? -2.289 33.656 21.422 1 97.62 280 VAL A CA 1
ATOM 2336 C C . VAL A 1 280 ? -3.301 33.062 22.406 1 97.62 280 VAL A C 1
ATOM 2338 O O . VAL A 1 280 ? -3.514 31.859 22.469 1 97.62 280 VAL A O 1
ATOM 2341 N N . LYS A 1 281 ? -3.936 33.906 23.156 1 96.69 281 LYS A N 1
ATOM 2342 C CA . LYS A 1 281 ? -4.961 33.5 24.109 1 96.69 281 LYS A CA 1
ATOM 2343 C C . LYS A 1 281 ? -6.312 33.312 23.406 1 96.69 281 LYS A C 1
ATOM 2345 O O . LYS A 1 281 ? -6.664 34.094 22.516 1 96.69 281 LYS A O 1
ATOM 2350 N N . THR A 1 282 ? -7.004 32.375 23.781 1 96.94 282 THR A N 1
ATOM 2351 C CA . THR A 1 282 ? -8.359 32.156 23.297 1 96.94 282 THR A CA 1
ATOM 2352 C C . THR A 1 282 ? -9.383 32.75 24.266 1 96.94 282 THR A C 1
ATOM 2354 O O . THR A 1 282 ? -9.023 33.25 25.328 1 96.94 282 THR A O 1
ATOM 2357 N N . ILE A 1 283 ? -10.633 32.75 23.844 1 93.31 283 ILE A N 1
ATOM 2358 C CA . ILE A 1 283 ? -11.703 33.344 24.641 1 93.31 283 ILE A CA 1
ATOM 2359 C C . ILE A 1 283 ? -11.891 32.562 25.938 1 93.31 283 ILE A C 1
ATOM 2361 O O . ILE A 1 283 ? -11.656 31.344 25.969 1 93.31 283 ILE A O 1
ATOM 2365 N N . ASP A 1 284 ? -12.148 33.25 27.141 1 82.44 284 ASP A N 1
ATOM 2366 C CA . ASP A 1 284 ? -12.398 32.625 28.438 1 82.44 284 ASP A CA 1
ATOM 2367 C C . ASP A 1 284 ? -13.734 31.891 28.438 1 82.44 284 ASP A C 1
ATOM 2369 O O . ASP A 1 284 ? -14.695 32.344 27.812 1 82.44 284 ASP A O 1
ATOM 2373 N N . GLN A 1 285 ? -13.812 30.625 28.734 1 65.5 285 GLN A N 1
ATOM 2374 C CA . GLN A 1 285 ? -15.055 29.859 28.812 1 65.5 285 GLN A CA 1
ATOM 2375 C C . GLN A 1 285 ? -16.109 30.625 29.609 1 65.5 285 GLN A C 1
ATOM 2377 O O . GLN A 1 285 ? -17.312 30.438 29.391 1 65.5 285 GLN A O 1
ATOM 2382 N N . VAL A 1 286 ? -15.859 31.344 30.703 1 51.19 286 VAL A N 1
ATOM 2383 C CA . VAL A 1 286 ? -16.859 31.844 31.641 1 51.19 286 VAL A CA 1
ATOM 2384 C C . VAL A 1 286 ? -17.781 32.844 30.938 1 51.19 286 VAL A C 1
ATOM 2386 O O . VAL A 1 286 ? -18.922 33.031 31.359 1 51.19 286 VAL A O 1
ATOM 2389 N N . LEU A 1 287 ? -17.438 33.688 30.047 1 47.75 287 LEU A N 1
ATOM 2390 C CA . LEU A 1 287 ? -18.281 34.781 29.609 1 47.75 287 LEU A CA 1
ATOM 2391 C C . LEU A 1 287 ? -19.422 34.281 28.719 1 47.75 287 LEU A C 1
ATOM 2393 O O . LEU A 1 287 ? -20.188 35.062 28.172 1 47.75 287 LEU A O 1
ATOM 2397 N N . LYS A 1 288 ? -19.578 33.156 28.266 1 47.03 288 LYS A N 1
ATOM 2398 C CA . LYS A 1 288 ? -20.75 32.75 27.5 1 47.03 288 LYS A CA 1
ATOM 2399 C C . LYS A 1 288 ? -22.031 32.969 28.297 1 47.03 288 LYS A C 1
ATOM 2401 O O . LYS A 1 288 ? -23.141 32.906 27.75 1 47.03 288 LYS A O 1
ATOM 2406 N N . GLY A 1 289 ? -22.047 32.844 29.594 1 36.41 289 GLY A N 1
ATOM 2407 C CA . GLY A 1 289 ? -23.297 32.844 30.328 1 36.41 289 GLY A CA 1
ATOM 2408 C C . GLY A 1 289 ? -24 34.188 30.328 1 36.41 289 GLY A C 1
ATOM 2409 O O . GLY A 1 289 ? -25.172 34.312 30.672 1 36.41 289 GLY A O 1
ATOM 2410 N N . ASN A 1 290 ? -23.375 35.375 30.5 1 35.81 290 ASN A N 1
ATOM 2411 C CA . ASN A 1 290 ? -24.156 36.531 30.875 1 35.81 290 ASN A CA 1
ATOM 2412 C C . ASN A 1 290 ? -24.859 37.156 29.672 1 35.81 290 ASN A C 1
ATOM 2414 O O . ASN A 1 290 ? -25.562 38.156 29.797 1 35.81 290 ASN A O 1
ATOM 2418 N N . LYS A 1 291 ? -24.297 37.156 28.516 1 37.12 291 LYS A N 1
ATOM 2419 C CA . LYS A 1 291 ? -25.047 37.969 27.562 1 37.12 291 LYS A CA 1
ATOM 2420 C C . LYS A 1 291 ? -26.25 37.188 27 1 37.12 291 LYS A C 1
ATOM 2422 O O . LYS A 1 291 ? -26.859 37.625 26.031 1 37.12 291 LYS A O 1
ATOM 2427 N N . ALA A 1 292 ? -26.859 36.125 27.672 1 29.62 292 ALA A N 1
ATOM 2428 C CA . ALA A 1 292 ? -28.266 35.938 27.281 1 29.62 292 ALA A CA 1
ATOM 2429 C C . ALA A 1 292 ? -29.172 36.906 28 1 29.62 292 ALA A C 1
ATOM 2431 O O . ALA A 1 292 ? -28.953 37.219 29.172 1 29.62 292 ALA A O 1
ATOM 2432 N N . MET B 1 1 ? 15.539 -12.328 -18.656 1 39.72 1 MET B N 1
ATOM 2433 C CA . MET B 1 1 ? 14.688 -11.578 -17.734 1 39.72 1 MET B CA 1
ATOM 2434 C C . MET B 1 1 ? 15.023 -11.906 -16.297 1 39.72 1 MET B C 1
ATOM 2436 O O . MET B 1 1 ? 15.008 -13.07 -15.891 1 39.72 1 MET B O 1
ATOM 2440 N N . GLY B 1 2 ? 15.805 -11.195 -15.617 1 53 2 GLY B N 1
ATOM 2441 C CA . GLY B 1 2 ? 16.562 -11.469 -14.406 1 53 2 GLY B CA 1
ATOM 2442 C C . GLY B 1 2 ? 15.688 -11.898 -13.234 1 53 2 GLY B C 1
ATOM 2443 O O . GLY B 1 2 ? 14.484 -11.648 -13.234 1 53 2 GLY B O 1
ATOM 2444 N N . GLU B 1 3 ? 16.047 -12.922 -12.414 1 69.31 3 GLU B N 1
ATOM 2445 C CA . GLU B 1 3 ? 15.43 -13.484 -11.219 1 69.31 3 GLU B CA 1
ATOM 2446 C C . GLU B 1 3 ? 15.008 -12.391 -10.242 1 69.31 3 GLU B C 1
ATOM 2448 O O . GLU B 1 3 ? 15.758 -11.438 -10.008 1 69.31 3 GLU B O 1
ATOM 2453 N N . ILE B 1 4 ? 13.711 -12.164 -10.07 1 84.75 4 ILE B N 1
ATOM 2454 C CA . ILE B 1 4 ? 13.172 -11.188 -9.133 1 84.75 4 ILE B CA 1
ATOM 2455 C C . ILE B 1 4 ? 13.555 -11.57 -7.707 1 84.75 4 ILE B C 1
ATOM 2457 O O . ILE B 1 4 ? 13.531 -12.75 -7.348 1 84.75 4 ILE B O 1
ATOM 2461 N N . SER B 1 5 ? 14.078 -10.609 -6.996 1 88.75 5 SER B N 1
ATOM 2462 C CA . SER B 1 5 ? 14.398 -10.867 -5.598 1 88.75 5 SER B CA 1
ATOM 2463 C C . SER B 1 5 ? 13.133 -11.055 -4.766 1 88.75 5 SER B C 1
ATOM 2465 O O . SER B 1 5 ? 12.031 -10.734 -5.219 1 88.75 5 SER B O 1
ATOM 2467 N N . LYS B 1 6 ? 13.32 -11.625 -3.633 1 91.38 6 LYS B N 1
ATOM 2468 C CA . LYS B 1 6 ? 12.211 -11.82 -2.701 1 91.38 6 LYS B CA 1
ATOM 2469 C C . LYS B 1 6 ? 11.562 -10.484 -2.34 1 91.38 6 LYS B C 1
ATOM 2471 O O . LYS B 1 6 ? 10.336 -10.375 -2.312 1 91.38 6 LYS B O 1
ATOM 2476 N N . SER B 1 7 ? 12.398 -9.445 -2.094 1 91.56 7 SER B N 1
ATOM 2477 C CA . SER B 1 7 ? 11.891 -8.117 -1.754 1 91.56 7 SER B CA 1
ATOM 2478 C C . SER B 1 7 ? 11.07 -7.531 -2.895 1 91.56 7 SER B C 1
ATOM 2480 O O . SER B 1 7 ? 10.008 -6.941 -2.666 1 91.56 7 SER B O 1
ATOM 2482 N N . GLU B 1 8 ? 11.586 -7.758 -4.059 1 91.19 8 GLU B N 1
ATOM 2483 C CA . GLU B 1 8 ? 10.867 -7.258 -5.23 1 91.19 8 GLU B CA 1
ATOM 2484 C C . GLU B 1 8 ? 9.523 -7.969 -5.398 1 91.19 8 GLU B C 1
ATOM 2486 O O . GLU B 1 8 ? 8.508 -7.324 -5.656 1 91.19 8 GLU B O 1
ATOM 2491 N N . PHE B 1 9 ? 9.578 -9.297 -5.262 1 93.62 9 PHE B N 1
ATOM 2492 C CA . PHE B 1 9 ? 8.344 -10.055 -5.402 1 93.62 9 PHE B CA 1
ATOM 2493 C C . PHE B 1 9 ? 7.293 -9.562 -4.414 1 93.62 9 PHE B C 1
ATOM 2495 O O . PHE B 1 9 ? 6.164 -9.266 -4.805 1 93.62 9 PHE B O 1
ATOM 2502 N N . ILE B 1 10 ? 7.629 -9.422 -3.16 1 94.88 10 ILE B N 1
ATOM 2503 C CA . ILE B 1 10 ? 6.711 -9.078 -2.08 1 94.88 10 ILE B CA 1
ATOM 2504 C C . ILE B 1 10 ? 6.152 -7.672 -2.299 1 94.88 10 ILE B C 1
ATOM 2506 O O . ILE B 1 10 ? 4.938 -7.473 -2.273 1 94.88 10 ILE B O 1
ATOM 2510 N N . THR B 1 11 ? 7.02 -6.695 -2.523 1 93.5 11 THR B N 1
ATOM 2511 C CA . THR B 1 11 ? 6.59 -5.309 -2.643 1 93.5 11 THR B CA 1
ATOM 2512 C C . THR B 1 11 ? 5.734 -5.113 -3.891 1 93.5 11 THR B C 1
ATOM 2514 O O . THR B 1 11 ? 4.809 -4.297 -3.896 1 93.5 11 THR B O 1
ATOM 2517 N N . ARG B 1 12 ? 5.98 -5.871 -4.941 1 93.19 12 ARG B N 1
ATOM 2518 C CA . ARG B 1 12 ? 5.199 -5.77 -6.172 1 93.19 12 ARG B CA 1
ATOM 2519 C C . ARG B 1 12 ? 3.797 -6.336 -5.977 1 93.19 12 ARG B C 1
ATOM 2521 O O . ARG B 1 12 ? 2.844 -5.879 -6.605 1 93.19 12 ARG B O 1
ATOM 2528 N N . GLN B 1 13 ? 3.75 -7.355 -5.129 1 94.19 13 GLN B N 1
ATOM 2529 C CA . GLN B 1 13 ? 2.426 -7.883 -4.816 1 94.19 13 GLN B CA 1
ATOM 2530 C C . GLN B 1 13 ? 1.511 -6.785 -4.281 1 94.19 13 GLN B C 1
ATOM 2532 O O . GLN B 1 13 ? 0.357 -6.672 -4.703 1 94.19 13 GLN B O 1
ATOM 2537 N N . PHE B 1 14 ? 2.059 -5.973 -3.414 1 94 14 PHE B N 1
ATOM 2538 C CA . PHE B 1 14 ? 1.229 -4.969 -2.762 1 94 14 PHE B CA 1
ATOM 2539 C C . PHE B 1 14 ? 1.017 -3.766 -3.674 1 94 14 PHE B C 1
ATOM 2541 O O . PHE B 1 14 ? -0.012 -3.09 -3.594 1 94 14 PHE B O 1
ATOM 2548 N N . GLN B 1 15 ? 1.941 -3.527 -4.508 1 90.44 15 GLN B N 1
ATOM 2549 C CA . GLN B 1 15 ? 1.784 -2.457 -5.488 1 90.44 15 GLN B CA 1
ATOM 2550 C C . GLN B 1 15 ? 0.584 -2.715 -6.395 1 90.44 15 GLN B C 1
ATOM 2552 O O . GLN B 1 15 ? -0.083 -1.774 -6.832 1 90.44 15 GLN B O 1
ATOM 2557 N N . ARG B 1 16 ? 0.264 -3.947 -6.594 1 88.69 16 ARG B N 1
ATOM 2558 C CA . ARG B 1 16 ? -0.827 -4.34 -7.48 1 88.69 16 ARG B CA 1
ATOM 2559 C C . ARG B 1 16 ? -2.178 -3.926 -6.902 1 88.69 16 ARG B C 1
ATOM 2561 O O . ARG B 1 16 ? -3.168 -3.84 -7.629 1 88.69 16 ARG B O 1
ATOM 2568 N N . THR B 1 17 ? -2.244 -3.691 -5.68 1 86.06 17 THR B N 1
ATOM 2569 C CA . THR B 1 17 ? -3.502 -3.355 -5.023 1 86.06 17 THR B CA 1
ATOM 2570 C C . THR B 1 17 ? -3.598 -1.853 -4.773 1 86.06 17 THR B C 1
ATOM 2572 O O . THR B 1 17 ? -4.418 -1.401 -3.973 1 86.06 17 THR B O 1
ATOM 2575 N N . HIS B 1 18 ? -2.76 -1.087 -5.414 1 79.88 18 HIS B N 1
ATOM 2576 C CA . HIS B 1 18 ? -2.623 0.334 -5.117 1 79.88 18 HIS B CA 1
ATOM 2577 C C . HIS B 1 18 ? -3.939 1.072 -5.332 1 79.88 18 HIS B C 1
ATOM 2579 O O . HIS B 1 18 ? -4.199 2.092 -4.691 1 79.88 18 HIS B O 1
ATOM 2585 N N . ASN B 1 19 ? -4.75 0.57 -6.238 1 82.25 19 ASN B N 1
ATOM 2586 C CA . ASN B 1 19 ? -6.004 1.25 -6.547 1 82.25 19 ASN B CA 1
ATOM 2587 C C . ASN B 1 19 ? -7.145 0.749 -5.668 1 82.25 19 ASN B C 1
ATOM 2589 O O . ASN B 1 19 ? -8.266 1.263 -5.742 1 82.25 19 ASN B O 1
ATOM 2593 N N . LYS B 1 20 ? -6.855 -0.207 -4.902 1 89.12 20 LYS B N 1
ATOM 2594 C CA . LYS B 1 20 ? -7.812 -0.76 -3.945 1 89.12 20 LYS B CA 1
ATOM 2595 C C . LYS B 1 20 ? -7.375 -0.481 -2.51 1 89.12 20 LYS B C 1
ATOM 2597 O O . LYS B 1 20 ? -6.805 -1.35 -1.848 1 89.12 20 LYS B O 1
ATOM 2602 N N . ARG B 1 21 ? -7.758 0.613 -2.076 1 90.94 21 ARG B N 1
ATOM 2603 C CA . ARG B 1 21 ? -7.199 1.21 -0.867 1 90.94 21 ARG B CA 1
ATOM 2604 C C . ARG B 1 21 ? -7.379 0.288 0.334 1 90.94 21 ARG B C 1
ATOM 2606 O O . ARG B 1 21 ? -6.41 -0.051 1.015 1 90.94 21 ARG B O 1
ATOM 2613 N N . PHE B 1 22 ? -8.656 -0.133 0.584 1 93.81 22 PHE B N 1
ATOM 2614 C CA . PHE B 1 22 ? -8.922 -0.956 1.757 1 93.81 22 PHE B CA 1
ATOM 2615 C C . PHE B 1 22 ? -8.336 -2.35 1.589 1 93.81 22 PHE B C 1
ATOM 2617 O O . PHE B 1 22 ? -7.879 -2.957 2.561 1 93.81 22 PHE B O 1
ATOM 2624 N N . GLU B 1 23 ? -8.367 -2.883 0.361 1 94.31 23 GLU B N 1
ATOM 2625 C CA . GLU B 1 23 ? -7.719 -4.164 0.083 1 94.31 23 GLU B CA 1
ATOM 2626 C C . GLU B 1 23 ? -6.23 -4.113 0.415 1 94.31 23 GLU B C 1
ATOM 2628 O O . GLU B 1 23 ? -5.711 -5 1.099 1 94.31 23 GLU B O 1
ATOM 2633 N N . ASN B 1 24 ? -5.605 -3.057 -0.114 1 94.88 24 ASN B N 1
ATOM 2634 C CA . ASN B 1 24 ? -4.188 -2.871 0.178 1 94.88 24 ASN B CA 1
ATOM 2635 C C . ASN B 1 24 ? -3.932 -2.799 1.68 1 94.88 24 ASN B C 1
ATOM 2637 O O . ASN B 1 24 ? -3.002 -3.432 2.186 1 94.88 24 ASN B O 1
ATOM 2641 N N . TYR B 1 25 ? -4.754 -2.021 2.396 1 96.69 25 TYR B N 1
ATOM 2642 C CA . TYR B 1 25 ? -4.598 -1.849 3.836 1 96.69 25 TYR B CA 1
ATOM 2643 C C . TYR B 1 25 ? -4.715 -3.184 4.559 1 96.69 25 TYR B C 1
ATOM 2645 O O . TYR B 1 25 ? -3.867 -3.525 5.387 1 96.69 25 TYR B O 1
ATOM 2653 N N . VAL B 1 26 ? -5.734 -3.945 4.246 1 97.88 26 VAL B N 1
ATOM 2654 C CA . VAL B 1 26 ? -6.008 -5.223 4.902 1 97.88 26 VAL B CA 1
ATOM 2655 C C . VAL B 1 26 ? -4.879 -6.207 4.609 1 97.88 26 VAL B C 1
ATOM 2657 O O . VAL B 1 26 ? -4.348 -6.84 5.52 1 97.88 26 VAL B O 1
ATOM 2660 N N . LEU B 1 27 ? -4.48 -6.34 3.35 1 97.56 27 LEU B N 1
ATOM 2661 C CA . LEU B 1 27 ? -3.488 -7.336 2.957 1 97.56 27 LEU B CA 1
ATOM 2662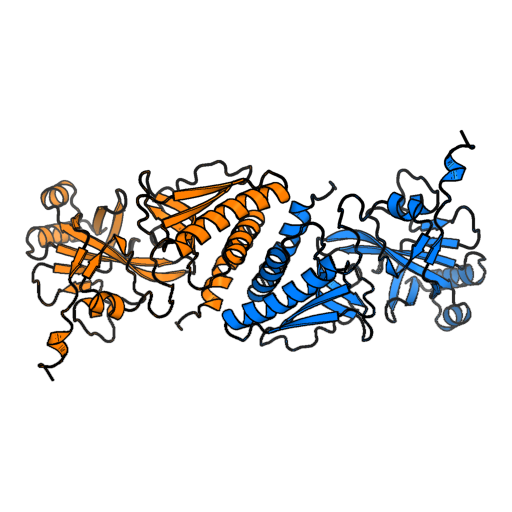 C C . LEU B 1 27 ? -2.121 -7 3.545 1 97.56 27 LEU B C 1
ATOM 2664 O O . LEU B 1 27 ? -1.393 -7.895 3.979 1 97.56 27 LEU B O 1
ATOM 2668 N N . THR B 1 28 ? -1.739 -5.707 3.562 1 97.19 28 THR B N 1
ATOM 2669 C CA . THR B 1 28 ? -0.476 -5.332 4.188 1 97.19 28 THR B CA 1
ATOM 2670 C C . THR B 1 28 ? -0.523 -5.574 5.691 1 97.19 28 THR B C 1
ATOM 2672 O O . THR B 1 28 ? 0.469 -6 6.289 1 97.19 28 THR B O 1
ATOM 2675 N N . ARG B 1 29 ? -1.65 -5.285 6.301 1 98.19 29 ARG B N 1
ATOM 2676 C CA . ARG B 1 29 ? -1.761 -5.527 7.738 1 98.19 29 ARG B CA 1
ATOM 2677 C C . ARG B 1 29 ? -1.556 -7.004 8.055 1 98.19 29 ARG B C 1
ATOM 2679 O O . ARG B 1 29 ? -0.813 -7.348 8.977 1 98.19 29 ARG B O 1
ATOM 2686 N N . ILE B 1 30 ? -2.227 -7.836 7.297 1 98.62 30 ILE B N 1
ATOM 2687 C CA . ILE B 1 30 ? -2.109 -9.273 7.527 1 98.62 30 ILE B CA 1
ATOM 2688 C C . ILE B 1 30 ? -0.672 -9.719 7.273 1 98.62 30 ILE B C 1
ATOM 2690 O O . ILE B 1 30 ? -0.091 -10.445 8.086 1 98.62 30 ILE B O 1
ATOM 2694 N N . TRP B 1 31 ? -0.104 -9.289 6.141 1 98.38 31 TRP B N 1
ATOM 2695 C CA . TRP B 1 31 ? 1.271 -9.633 5.793 1 98.38 31 TRP B CA 1
ATOM 2696 C C . TRP B 1 31 ? 2.23 -9.234 6.906 1 98.38 31 TRP B C 1
ATOM 2698 O O . TRP B 1 31 ? 3.018 -10.055 7.383 1 98.38 31 TRP B O 1
ATOM 2708 N N . HIS B 1 32 ? 2.168 -7.965 7.34 1 98.25 32 HIS B N 1
ATOM 2709 C CA . HIS B 1 32 ? 3.096 -7.469 8.344 1 98.25 32 HIS B CA 1
ATOM 2710 C C . HIS B 1 32 ? 2.795 -8.062 9.719 1 98.25 32 HIS B C 1
ATOM 2712 O O . HIS B 1 32 ? 3.695 -8.211 10.547 1 98.25 32 HIS B O 1
ATOM 2718 N N . GLY B 1 33 ? 1.522 -8.383 9.953 1 98.06 33 GLY B N 1
ATOM 2719 C CA . GLY B 1 33 ? 1.139 -9.047 11.188 1 98.06 33 GLY B CA 1
ATOM 2720 C C . GLY B 1 33 ? 1.705 -10.453 11.312 1 98.06 33 GLY B C 1
ATOM 2721 O O . GLY B 1 33 ? 2.078 -10.883 12.406 1 98.06 33 GLY B O 1
ATOM 2722 N N . ILE B 1 34 ? 1.678 -11.195 10.188 1 97.38 34 ILE B N 1
ATOM 2723 C CA . ILE B 1 34 ? 2.297 -12.523 10.18 1 97.38 34 ILE B CA 1
ATOM 2724 C C . ILE B 1 34 ? 3.787 -12.391 10.484 1 97.38 34 ILE B C 1
ATOM 2726 O O . ILE B 1 34 ? 4.348 -13.211 11.227 1 97.38 34 ILE B O 1
ATOM 2730 N N . ASN B 1 35 ? 4.383 -11.391 9.883 1 96.5 35 ASN B N 1
ATOM 2731 C CA . ASN B 1 35 ? 5.77 -11 10.125 1 96.5 35 ASN B CA 1
ATOM 2732 C C . ASN B 1 35 ? 6.727 -12.156 9.875 1 96.5 35 ASN B C 1
ATOM 2734 O O . ASN B 1 35 ? 7.539 -12.5 10.734 1 96.5 35 ASN B O 1
ATOM 2738 N N . SER B 1 36 ? 6.641 -12.789 8.711 1 95.56 36 SER B N 1
ATOM 2739 C CA . SER B 1 36 ? 7.527 -13.875 8.312 1 95.56 36 SER B CA 1
ATOM 2740 C C . SER B 1 36 ? 7.773 -13.867 6.809 1 95.56 36 SER B C 1
ATOM 2742 O O . SER B 1 36 ? 6.828 -13.82 6.02 1 95.56 36 SER B O 1
ATOM 2744 N N . THR B 1 37 ? 9.016 -13.906 6.457 1 93.81 37 THR B N 1
ATOM 2745 C CA . THR B 1 37 ? 9.367 -13.953 5.043 1 93.81 37 THR B CA 1
ATOM 2746 C C . THR B 1 37 ? 9.461 -15.398 4.559 1 93.81 37 THR B C 1
ATOM 2748 O O . THR B 1 37 ? 9.828 -15.656 3.41 1 93.81 37 THR B O 1
ATOM 2751 N N . ASP B 1 38 ? 9.062 -16.328 5.438 1 94.31 38 ASP B N 1
ATOM 2752 C CA . ASP B 1 38 ? 9.055 -17.75 5.094 1 94.31 38 ASP B CA 1
ATOM 2753 C C . ASP B 1 38 ? 7.746 -18.141 4.406 1 94.31 38 ASP B C 1
ATOM 2755 O O . ASP B 1 38 ? 7.617 -19.25 3.895 1 94.31 38 ASP B O 1
ATOM 2759 N N . ILE B 1 39 ? 6.848 -17.266 4.414 1 95.75 39 ILE B N 1
ATOM 2760 C CA . ILE B 1 39 ? 5.551 -17.547 3.807 1 95.75 39 ILE B CA 1
ATOM 2761 C C . ILE B 1 39 ? 5.41 -16.75 2.512 1 95.75 39 ILE B C 1
ATOM 2763 O O . ILE B 1 39 ? 5.953 -15.648 2.387 1 95.75 39 ILE B O 1
ATOM 2767 N N . LYS B 1 40 ? 4.715 -17.312 1.588 1 95.88 40 LYS B N 1
ATOM 2768 C CA . LYS B 1 40 ? 4.41 -16.641 0.326 1 95.88 40 LYS B CA 1
ATOM 2769 C C . LYS B 1 40 ? 2.963 -16.156 0.297 1 95.88 40 LYS B C 1
ATOM 2771 O O . LYS B 1 40 ? 2.055 -16.875 0.726 1 95.88 40 LYS B O 1
ATOM 2776 N N . MET B 1 41 ? 2.779 -14.945 -0.077 1 97.06 41 MET B N 1
ATOM 2777 C CA . MET B 1 41 ? 1.448 -14.391 -0.304 1 97.06 41 MET B CA 1
ATOM 2778 C C . MET B 1 41 ? 1.324 -13.836 -1.719 1 97.06 41 MET B C 1
ATOM 2780 O O . MET B 1 41 ? 2.166 -13.055 -2.158 1 97.06 41 MET B O 1
ATOM 2784 N N . ILE B 1 42 ? 0.361 -14.297 -2.438 1 96.81 42 ILE B N 1
ATOM 2785 C CA . ILE B 1 42 ? 0.12 -13.852 -3.807 1 96.81 42 ILE B CA 1
ATOM 2786 C C . ILE B 1 42 ? -1.199 -13.086 -3.879 1 96.81 42 ILE B C 1
ATOM 2788 O O . ILE B 1 42 ? -2.229 -13.57 -3.395 1 96.81 42 ILE B O 1
ATOM 2792 N N . THR B 1 43 ? -1.145 -11.906 -4.406 1 95.75 43 THR B N 1
ATOM 2793 C CA . THR B 1 43 ? -2.373 -11.133 -4.539 1 95.75 43 THR B CA 1
ATOM 2794 C C . THR B 1 43 ? -3.062 -11.43 -5.863 1 95.75 43 THR B C 1
ATOM 2796 O O . THR B 1 43 ? -2.42 -11.875 -6.816 1 95.75 43 THR B O 1
ATOM 2799 N N . GLN B 1 44 ? -4.402 -11.312 -5.867 1 92.69 44 GLN B N 1
ATOM 2800 C CA . GLN B 1 44 ? -5.195 -11.477 -7.082 1 92.69 44 GLN B CA 1
ATOM 2801 C C . GLN B 1 44 ? -4.891 -12.805 -7.758 1 92.69 44 GLN B C 1
ATOM 2803 O O . GLN B 1 44 ? -4.562 -12.844 -8.945 1 92.69 44 GLN B O 1
ATOM 2808 N N . GLN B 1 45 ? -4.996 -13.82 -7.062 1 94.19 45 GLN B N 1
ATOM 2809 C CA . GLN B 1 45 ? -4.656 -15.156 -7.535 1 94.19 45 GLN B CA 1
ATOM 2810 C C . GLN B 1 45 ? -5.906 -15.93 -7.949 1 94.19 45 GLN B C 1
ATOM 2812 O O . GLN B 1 45 ? -6.855 -16.047 -7.172 1 94.19 45 GLN B O 1
ATOM 2817 N N . TYR B 1 46 ? -5.887 -16.422 -9.188 1 92.69 46 TYR B N 1
ATOM 2818 C CA . TYR B 1 46 ? -6.934 -17.344 -9.633 1 92.69 46 TYR B CA 1
ATOM 2819 C C . TYR B 1 46 ? -6.723 -18.734 -9.047 1 92.69 46 TYR B C 1
ATOM 2821 O O . TYR B 1 46 ? -5.617 -19.266 -9.102 1 92.69 46 TYR B O 1
ATOM 2829 N N . VAL B 1 47 ? -7.797 -19.281 -8.5 1 92.94 47 VAL B N 1
ATOM 2830 C CA . VAL B 1 47 ? -7.715 -20.609 -7.922 1 92.94 47 VAL B CA 1
ATOM 2831 C C . VAL B 1 47 ? -8.93 -21.438 -8.359 1 92.94 47 VAL B C 1
ATOM 2833 O O . VAL B 1 47 ? -9.992 -20.891 -8.633 1 92.94 47 VAL B O 1
ATOM 2836 N N . ILE B 1 48 ? -8.703 -22.688 -8.508 1 91 48 ILE B N 1
ATOM 2837 C CA . ILE B 1 48 ? -9.797 -23.641 -8.688 1 91 48 ILE B CA 1
ATOM 2838 C C . ILE B 1 48 ? -10.141 -24.281 -7.352 1 91 48 ILE B C 1
ATOM 2840 O O . ILE B 1 48 ? -9.289 -24.906 -6.715 1 91 48 ILE B O 1
ATOM 2844 N N . ARG B 1 49 ? -11.344 -24.031 -6.969 1 88.31 49 ARG B N 1
ATOM 2845 C CA . ARG B 1 49 ? -11.875 -24.609 -5.738 1 88.31 49 ARG B CA 1
ATOM 2846 C C . ARG B 1 49 ? -12.961 -25.641 -6.031 1 88.31 49 ARG B C 1
ATOM 2848 O O . ARG B 1 49 ? -13.094 -26.094 -7.168 1 88.31 49 ARG B O 1
ATOM 2855 N N . ASP B 1 50 ? -13.625 -26.016 -4.961 1 82.25 50 ASP B N 1
ATOM 2856 C CA . ASP B 1 50 ? -14.68 -27.031 -5.098 1 82.25 50 ASP B CA 1
ATOM 2857 C C . ASP B 1 50 ? -15.828 -26.5 -5.949 1 82.25 50 ASP B C 1
ATOM 2859 O O . ASP B 1 50 ? -16.453 -27.25 -6.699 1 82.25 50 ASP B O 1
ATOM 2863 N N . ASP B 1 51 ? -16.047 -25.188 -5.922 1 80.38 51 ASP B N 1
ATOM 2864 C CA . ASP B 1 51 ? -17.188 -24.594 -6.586 1 80.38 51 ASP B CA 1
ATOM 2865 C C . ASP B 1 51 ? -16.781 -23.875 -7.867 1 80.38 51 ASP B C 1
ATOM 2867 O O . ASP B 1 51 ? -17.547 -23.078 -8.422 1 80.38 51 ASP B O 1
ATOM 2871 N N . GLY B 1 52 ? -15.562 -24.125 -8.344 1 86.06 52 GLY B N 1
ATOM 2872 C CA . GLY B 1 52 ? -15.133 -23.516 -9.594 1 86.06 52 GLY B CA 1
ATOM 2873 C C . GLY B 1 52 ? -13.953 -22.578 -9.422 1 86.06 52 GLY B C 1
ATOM 2874 O O . GLY B 1 52 ? -13.258 -22.641 -8.406 1 86.06 52 GLY B O 1
ATOM 2875 N N . CYS B 1 53 ? -13.703 -21.828 -10.477 1 87.69 53 CYS B N 1
ATOM 2876 C CA . CYS B 1 53 ? -12.578 -20.906 -10.492 1 87.69 53 CYS B CA 1
ATOM 2877 C C . CYS B 1 53 ? -12.953 -19.562 -9.867 1 87.69 53 CYS B C 1
ATOM 2879 O O . CYS B 1 53 ? -14.055 -19.062 -10.102 1 87.69 53 CYS B O 1
ATOM 2881 N N . ALA B 1 54 ? -12.125 -19.062 -9.039 1 89.5 54 ALA B N 1
ATOM 2882 C CA . ALA B 1 54 ? -12.344 -17.781 -8.375 1 89.5 54 ALA B CA 1
ATOM 2883 C C . ALA B 1 54 ? -11.055 -16.969 -8.328 1 89.5 54 ALA B C 1
ATOM 2885 O O . ALA B 1 54 ? -9.953 -17.531 -8.359 1 89.5 54 ALA B O 1
ATOM 2886 N N . LEU B 1 55 ? -11.18 -15.672 -8.367 1 92.88 55 LEU B N 1
ATOM 2887 C CA . LEU B 1 55 ? -10.07 -14.758 -8.125 1 92.88 55 LEU B CA 1
ATOM 2888 C C . LEU B 1 55 ? -10.039 -14.32 -6.664 1 92.88 55 LEU B C 1
ATOM 2890 O O . LEU B 1 55 ? -10.961 -13.656 -6.188 1 92.88 55 LEU B O 1
ATOM 2894 N N . LEU B 1 56 ? -9.031 -14.703 -5.973 1 94.56 56 LEU B N 1
ATOM 2895 C CA . LEU B 1 56 ? -8.867 -14.328 -4.57 1 94.56 56 LEU B CA 1
ATOM 2896 C C . LEU B 1 56 ? -8.039 -13.055 -4.441 1 94.56 56 LEU B C 1
ATOM 2898 O O . LEU B 1 56 ? -7.074 -12.859 -5.18 1 94.56 56 LEU B O 1
ATOM 2902 N N . ASP B 1 57 ? -8.367 -12.219 -3.418 1 95.75 57 ASP B N 1
ATOM 2903 C CA . ASP B 1 57 ? -7.574 -11.016 -3.162 1 95.75 57 ASP B CA 1
ATOM 2904 C C . ASP B 1 57 ? -6.156 -11.383 -2.732 1 95.75 57 ASP B C 1
ATOM 2906 O O . ASP B 1 57 ? -5.195 -10.695 -3.094 1 95.75 57 ASP B O 1
ATOM 2910 N N . ALA B 1 58 ? -6.016 -12.398 -1.935 1 97.62 58 ALA B N 1
ATOM 2911 C CA . ALA B 1 58 ? -4.711 -12.961 -1.586 1 97.62 58 ALA B CA 1
ATOM 2912 C C . ALA B 1 58 ? -4.797 -14.469 -1.376 1 97.62 58 ALA B C 1
ATOM 2914 O O . ALA B 1 58 ? -5.848 -14.992 -1.002 1 97.62 58 ALA B O 1
ATOM 2915 N N . TYR B 1 59 ? -3.799 -15.141 -1.69 1 97 59 TYR B N 1
ATOM 2916 C CA . TYR B 1 59 ? -3.699 -16.578 -1.532 1 97 59 TYR B CA 1
ATOM 2917 C C . TYR B 1 59 ? -2.365 -16.969 -0.906 1 97 59 TYR B C 1
ATOM 2919 O O . TYR B 1 59 ? -1.315 -16.453 -1.288 1 97 59 TYR B O 1
ATOM 2927 N N . LEU B 1 60 ? -2.385 -17.734 0.147 1 97.31 60 LEU B N 1
ATOM 2928 C CA . LEU B 1 60 ? -1.222 -18.328 0.798 1 97.31 60 LEU B CA 1
ATOM 2929 C C . LEU B 1 60 ? -1.134 -19.828 0.5 1 97.31 60 LEU B C 1
ATOM 2931 O O . LEU B 1 60 ? -1.715 -20.641 1.219 1 97.31 60 LEU B O 1
ATOM 2935 N N . PRO B 1 61 ? -0.325 -20.188 -0.459 1 94.38 61 PRO B N 1
ATOM 2936 C CA . PRO B 1 61 ? -0.329 -21.578 -0.946 1 94.38 61 PRO B CA 1
ATOM 2937 C C . PRO B 1 61 ? 0.14 -22.578 0.109 1 94.38 61 PRO B C 1
ATOM 2939 O O . PRO B 1 61 ? -0.344 -23.703 0.149 1 94.38 61 PRO B O 1
ATOM 2942 N N . GLN B 1 62 ? 1.114 -22.141 0.961 1 94 62 GLN B N 1
ATOM 2943 C CA . GLN B 1 62 ? 1.693 -23.062 1.93 1 94 62 GLN B CA 1
ATOM 2944 C C . GLN B 1 62 ? 0.633 -23.594 2.898 1 94 62 GLN B C 1
ATOM 2946 O O . GLN B 1 62 ? 0.768 -24.688 3.447 1 94 62 GLN B O 1
ATOM 2951 N N . PHE B 1 63 ? -0.432 -22.859 3.043 1 95.12 63 PHE B N 1
ATOM 2952 C CA . PHE B 1 63 ? -1.448 -23.219 4.023 1 95.12 63 PHE B CA 1
ATOM 2953 C C . PHE B 1 63 ? -2.801 -23.422 3.348 1 95.12 63 PHE B C 1
ATOM 2955 O O . PHE B 1 63 ? -3.793 -23.719 4.016 1 95.12 63 PHE B O 1
ATOM 2962 N N . ASN B 1 64 ? -2.824 -23.219 2.029 1 94.38 64 ASN B N 1
ATOM 2963 C CA . ASN B 1 64 ? -4.066 -23.312 1.269 1 94.38 64 ASN B CA 1
ATOM 2964 C C . ASN B 1 64 ? -5.148 -22.406 1.844 1 94.38 64 ASN B C 1
ATOM 2966 O O . ASN B 1 64 ? -6.262 -22.859 2.115 1 94.38 64 ASN B O 1
ATOM 2970 N N . ILE B 1 65 ? -4.746 -21.188 2.045 1 96.94 65 ILE B N 1
ATOM 2971 C CA . ILE B 1 65 ? -5.621 -20.172 2.633 1 96.94 65 ILE B CA 1
ATOM 2972 C C . ILE B 1 65 ? -5.84 -19.031 1.637 1 96.94 65 ILE B C 1
ATOM 2974 O O . ILE B 1 65 ? -4.891 -18.562 1.007 1 96.94 65 ILE B O 1
ATOM 2978 N N . GLY B 1 66 ? -7.07 -18.703 1.402 1 97.25 66 GLY B N 1
ATOM 2979 C CA . GLY B 1 66 ? -7.445 -17.531 0.62 1 97.25 66 GLY B CA 1
ATOM 2980 C C . GLY B 1 66 ? -8.023 -16.406 1.461 1 97.25 66 GLY B C 1
ATOM 2981 O O . GLY B 1 66 ? -8.672 -16.656 2.479 1 97.25 66 GLY B O 1
ATOM 2982 N N . ILE B 1 67 ? -7.758 -15.211 1.107 1 97.94 67 ILE B N 1
ATOM 2983 C CA . ILE B 1 67 ? -8.297 -14.023 1.764 1 97.94 67 ILE B CA 1
ATOM 2984 C C . ILE B 1 67 ? -9.117 -13.211 0.768 1 97.94 67 ILE B C 1
ATOM 2986 O O . ILE B 1 67 ? -8.703 -13.008 -0.375 1 97.94 67 ILE B O 1
ATOM 2990 N N . GLU B 1 68 ? -10.289 -12.844 1.148 1 96.19 68 GLU B N 1
ATOM 2991 C CA . GLU B 1 68 ? -11.164 -11.961 0.377 1 96.19 68 GLU B CA 1
ATOM 2992 C C . GLU B 1 68 ? -11.539 -10.719 1.174 1 96.19 68 GLU B C 1
ATOM 2994 O O . GLU B 1 68 ? -11.82 -10.797 2.371 1 96.19 68 GLU B O 1
ATOM 2999 N N . VAL B 1 69 ? -11.43 -9.562 0.588 1 96.62 69 VAL B N 1
ATOM 3000 C CA . VAL B 1 69 ? -11.789 -8.297 1.221 1 96.62 69 VAL B CA 1
ATOM 3001 C C . VAL B 1 69 ? -13.133 -7.812 0.68 1 96.62 69 VAL B C 1
ATOM 3003 O O . VAL B 1 69 ? -13.258 -7.531 -0.514 1 96.62 69 VAL B O 1
ATOM 3006 N N . ASP B 1 70 ? -14.117 -7.746 1.527 1 93.88 70 ASP B N 1
ATOM 3007 C CA . ASP B 1 70 ? -15.477 -7.379 1.142 1 93.88 70 ASP B CA 1
ATOM 3008 C C . ASP B 1 70 ? -15.695 -5.871 1.255 1 93.88 70 ASP B C 1
ATOM 3010 O O . ASP B 1 70 ? -15.664 -5.316 2.355 1 93.88 70 ASP B O 1
ATOM 3014 N N . GLU B 1 71 ? -15.82 -5.297 0.126 1 86 71 GLU B N 1
ATOM 3015 C CA . GLU B 1 71 ? -16.188 -3.885 0.083 1 86 71 GLU B CA 1
ATOM 3016 C C . GLU B 1 71 ? -17.672 -3.707 -0.229 1 86 71 GLU B C 1
ATOM 3018 O O . GLU B 1 71 ? -18.359 -4.672 -0.574 1 86 71 GLU B O 1
ATOM 3023 N N . ALA B 1 72 ? -18.344 -2.684 0.133 1 69.81 72 ALA B N 1
ATOM 3024 C CA . ALA B 1 72 ? -19.781 -2.473 -0.009 1 69.81 72 ALA B CA 1
ATOM 3025 C C . ALA B 1 72 ? -20.266 -2.898 -1.393 1 69.81 72 ALA B C 1
ATOM 3027 O O . ALA B 1 72 ? -21.328 -3.533 -1.522 1 69.81 72 ALA B O 1
ATOM 3028 N N . GLN B 1 73 ? -19.766 -2.406 -2.475 1 57.78 73 GLN B N 1
ATOM 3029 C CA . GLN B 1 73 ? -20.344 -2.676 -3.791 1 57.78 73 GLN B CA 1
ATOM 3030 C C . GLN B 1 73 ? -20.047 -4.109 -4.23 1 57.78 73 GLN B C 1
ATOM 3032 O O . GLN B 1 73 ? -20.734 -4.645 -5.105 1 57.78 73 GLN B O 1
ATOM 3037 N N . HIS B 1 74 ? -19.047 -4.629 -3.846 1 54 74 HIS B N 1
ATOM 3038 C CA . HIS B 1 74 ? -18.531 -5.809 -4.531 1 54 74 HIS B CA 1
ATOM 3039 C C . HIS B 1 74 ? -19.125 -7.086 -3.957 1 54 74 HIS B C 1
ATOM 3041 O O . HIS B 1 74 ? -18.5 -8.141 -3.98 1 54 74 HIS B O 1
ATOM 3047 N N . LYS B 1 75 ? -20.234 -6.945 -3.287 1 48.09 75 LYS B N 1
ATOM 3048 C CA . LYS B 1 75 ? -20.781 -8.234 -2.875 1 48.09 75 LYS B CA 1
ATOM 3049 C C . LYS B 1 75 ? -20.984 -9.156 -4.074 1 48.09 75 LYS B C 1
ATOM 3051 O O . LYS B 1 75 ? -21.672 -10.172 -3.975 1 48.09 75 LYS B O 1
ATOM 3056 N N . ILE B 1 76 ? -20.562 -8.711 -5.188 1 44.5 76 ILE B N 1
ATOM 3057 C CA . ILE B 1 76 ? -20.875 -9.625 -6.281 1 44.5 76 ILE B CA 1
ATOM 3058 C C . ILE B 1 76 ? -19.812 -10.711 -6.363 1 44.5 76 ILE B C 1
ATOM 3060 O O . ILE B 1 76 ? -18.609 -10.422 -6.363 1 44.5 76 ILE B O 1
ATOM 3064 N N . GLU B 1 77 ? -20.172 -11.852 -6.098 1 49.19 77 GLU B N 1
ATOM 3065 C CA . GLU B 1 77 ? -19.391 -13.07 -6.32 1 49.19 77 GLU B CA 1
ATOM 3066 C C . GLU B 1 77 ? -18.578 -12.977 -7.609 1 49.19 77 GLU B C 1
ATOM 3068 O O . GLU B 1 77 ? -19.125 -12.672 -8.672 1 49.19 77 GLU B O 1
ATOM 3073 N N . SER B 1 78 ? -17.375 -12.602 -7.57 1 49.75 78 SER B N 1
ATOM 3074 C CA . SER B 1 78 ? -16.484 -12.477 -8.719 1 49.75 78 SER B CA 1
ATOM 3075 C C . SER B 1 78 ? -16.328 -13.812 -9.445 1 49.75 78 SER B C 1
ATOM 3077 O O . SER B 1 78 ? -15.391 -14.562 -9.18 1 49.75 78 SER B O 1
ATOM 3079 N N . HIS B 1 79 ? -17.453 -14.516 -9.633 1 48.06 79 HIS B N 1
ATOM 3080 C CA . HIS B 1 79 ? -17.266 -15.617 -10.562 1 48.06 79 HIS B CA 1
ATOM 3081 C C . HIS B 1 79 ? -16.734 -15.125 -11.906 1 48.06 79 HIS B C 1
ATOM 3083 O O . HIS B 1 79 ? -17.312 -14.219 -12.508 1 48.06 79 HIS B O 1
ATOM 3089 N N . VAL B 1 80 ? -15.438 -15.039 -11.969 1 50.84 80 VAL B N 1
ATOM 3090 C CA . VAL B 1 80 ? -14.852 -14.695 -13.258 1 50.84 80 VAL B CA 1
ATOM 3091 C C . VAL B 1 80 ? -15.203 -15.766 -14.289 1 50.84 80 VAL B C 1
ATOM 3093 O O . VAL B 1 80 ? -14.992 -16.953 -14.055 1 50.84 80 VAL B O 1
ATOM 3096 N N . LYS B 1 81 ? -16.125 -15.461 -15.141 1 46.66 81 LYS B N 1
ATOM 3097 C CA . LYS B 1 81 ? -16.297 -16.328 -16.297 1 46.66 81 LYS B CA 1
ATOM 3098 C C . LYS B 1 81 ? -14.961 -16.656 -16.938 1 46.66 81 LYS B C 1
ATOM 3100 O O . LYS B 1 81 ? -14.031 -15.836 -16.922 1 46.66 81 LYS B O 1
ATOM 3105 N N . ALA B 1 82 ? -14.664 -17.922 -17.188 1 44.97 82 ALA B N 1
ATOM 3106 C CA . ALA B 1 82 ? -13.555 -18.609 -17.859 1 44.97 82 ALA B CA 1
ATOM 3107 C C . ALA B 1 82 ? -13.109 -17.844 -19.094 1 44.97 82 ALA B C 1
ATOM 3109 O O . ALA B 1 82 ? -12.203 -18.266 -19.812 1 44.97 82 ALA B O 1
ATOM 3110 N N . ASP B 1 83 ? -13.867 -16.859 -19.531 1 44.75 83 ASP B N 1
ATOM 3111 C CA . ASP B 1 83 ? -13.539 -16.484 -20.906 1 44.75 83 ASP B CA 1
ATOM 3112 C C . ASP B 1 83 ? -12.07 -16.078 -21.031 1 44.75 83 ASP B C 1
ATOM 3114 O O . ASP B 1 83 ? -11.375 -16.547 -21.938 1 44.75 83 ASP B O 1
ATOM 3118 N N . SER B 1 84 ? -11.766 -14.711 -20.719 1 48.28 84 SER B N 1
ATOM 3119 C CA . SER B 1 84 ? -10.594 -14.062 -21.297 1 48.28 84 SER B CA 1
ATOM 3120 C C . SER B 1 84 ? -9.305 -14.602 -20.672 1 48.28 84 SER B C 1
ATOM 3122 O O . SER B 1 84 ? -8.234 -14.023 -20.859 1 48.28 84 SER B O 1
ATOM 3124 N N . GLN B 1 85 ? -9.312 -15.484 -19.797 1 52.41 85 GLN B N 1
ATOM 3125 C CA . GLN B 1 85 ? -8.211 -15.656 -18.859 1 52.41 85 GLN B CA 1
ATOM 3126 C C . GLN B 1 85 ? -7.055 -16.422 -19.484 1 52.41 85 GLN B C 1
ATOM 3128 O O . GLN B 1 85 ? -6.496 -17.328 -18.875 1 52.41 85 GLN B O 1
ATOM 3133 N N . SER B 1 86 ? -6.91 -16.344 -20.75 1 61.53 86 SER B N 1
ATOM 3134 C CA . SER B 1 86 ? -6.191 -17.406 -21.422 1 61.53 86 SER B CA 1
ATOM 3135 C C . SER B 1 86 ? -4.734 -17.469 -20.969 1 61.53 86 SER B C 1
ATOM 3137 O O . SER B 1 86 ? -4.121 -18.547 -20.953 1 61.53 86 SER B O 1
ATOM 3139 N N . GLU B 1 87 ? -4.305 -16.391 -20.266 1 82.44 87 GLU B N 1
ATOM 3140 C CA . GLU B 1 87 ? -2.898 -16.531 -19.891 1 82.44 87 GLU B CA 1
ATOM 3141 C C . GLU B 1 87 ? -2.691 -16.312 -18.406 1 82.44 87 GLU B C 1
ATOM 3143 O O . GLU B 1 87 ? -1.588 -15.977 -17.969 1 82.44 87 GLU B O 1
ATOM 3148 N N . LYS B 1 88 ? -3.834 -16.688 -17.703 1 88.31 88 LYS B N 1
ATOM 3149 C CA . LYS B 1 88 ? -3.695 -16.453 -16.281 1 88.31 88 LYS B CA 1
ATOM 3150 C C . LYS B 1 88 ? -3.162 -17.703 -15.57 1 88.31 88 LYS B C 1
ATOM 3152 O O . LYS B 1 88 ? -3.512 -18.828 -15.93 1 88.31 88 LYS B O 1
ATOM 3157 N N . ASP B 1 89 ? -2.346 -17.406 -14.578 1 92.31 89 ASP B N 1
ATOM 3158 C CA . ASP B 1 89 ? -1.862 -18.484 -13.727 1 92.31 89 ASP B CA 1
ATOM 3159 C C . ASP B 1 89 ? -2.945 -18.938 -12.75 1 92.31 89 ASP B C 1
ATOM 3161 O O . ASP B 1 89 ? -3.32 -18.203 -11.836 1 92.31 89 ASP B O 1
ATOM 3165 N N . VAL B 1 90 ? -3.445 -20.172 -12.969 1 92.31 90 VAL B N 1
ATOM 3166 C CA . VAL B 1 90 ? -4.5 -20.719 -12.117 1 92.31 90 VAL B CA 1
ATOM 3167 C C . VAL B 1 90 ? -3.932 -21.844 -11.258 1 92.31 90 VAL B C 1
ATOM 3169 O O . VAL B 1 90 ? -3.305 -22.781 -11.766 1 92.31 90 VAL B O 1
ATOM 3172 N N . ILE B 1 91 ? -4.156 -21.75 -9.938 1 93.25 91 ILE B N 1
ATOM 3173 C CA . ILE B 1 91 ? -3.641 -22.719 -8.977 1 93.25 91 ILE B CA 1
ATOM 3174 C C . ILE B 1 91 ? -4.777 -23.625 -8.508 1 93.25 91 ILE B C 1
ATOM 3176 O O . ILE B 1 91 ? -5.898 -23.172 -8.289 1 93.25 91 ILE B O 1
ATOM 3180 N N . GLN B 1 92 ? -4.453 -24.906 -8.445 1 90.56 92 GLN B N 1
ATOM 3181 C CA . GLN B 1 92 ? -5.41 -25.812 -7.836 1 90.56 92 GLN B CA 1
ATOM 3182 C C . GLN B 1 92 ? -5.453 -25.641 -6.32 1 90.56 92 GLN B C 1
ATOM 3184 O O . GLN B 1 92 ? -4.441 -25.828 -5.641 1 90.56 92 GLN B O 1
ATOM 3189 N N . ALA B 1 93 ? -6.535 -25.266 -5.77 1 91.69 93 ALA B N 1
ATOM 3190 C CA . ALA B 1 93 ? -6.672 -25 -4.34 1 91.69 93 ALA B CA 1
ATOM 3191 C C . ALA B 1 93 ? -7.883 -25.734 -3.764 1 91.69 93 ALA B C 1
ATOM 3193 O O . ALA B 1 93 ? -8.727 -25.125 -3.109 1 91.69 93 ALA B O 1
ATOM 3194 N N . ILE B 1 94 ? -7.895 -27 -4.008 1 87.44 94 ILE B N 1
ATOM 3195 C CA . ILE B 1 94 ? -8.984 -27.812 -3.475 1 87.44 94 ILE B CA 1
ATOM 3196 C C . ILE B 1 94 ? -8.953 -27.781 -1.948 1 87.44 94 ILE B C 1
ATOM 3198 O O . ILE B 1 94 ? -7.887 -27.922 -1.344 1 87.44 94 ILE B O 1
ATOM 3202 N N . GLY B 1 95 ? -10.078 -27.562 -1.275 1 90 95 GLY B N 1
ATOM 3203 C CA . GLY B 1 95 ? -10.133 -27.516 0.176 1 90 95 GLY B CA 1
ATOM 3204 C C . GLY B 1 95 ? -9.625 -26.203 0.742 1 90 95 GLY B C 1
ATOM 3205 O O . GLY B 1 95 ? -9.383 -26.094 1.946 1 90 95 GLY B O 1
ATOM 3206 N N . CYS B 1 96 ? -9.453 -25.25 -0.09 1 93.44 96 CYS B N 1
ATOM 3207 C CA . CYS B 1 96 ? -8.938 -23.953 0.321 1 93.44 96 CYS B CA 1
ATOM 3208 C C . CYS B 1 96 ? -9.883 -23.281 1.317 1 93.44 96 CYS B C 1
ATOM 3210 O O . CYS B 1 96 ? -11.094 -23.234 1.095 1 93.44 96 CYS B O 1
ATOM 3212 N N . GLN B 1 97 ? -9.359 -22.891 2.414 1 95.19 97 GLN B N 1
ATOM 3213 C CA . GLN B 1 97 ? -10.125 -22.125 3.389 1 95.19 97 GLN B CA 1
ATOM 3214 C C . GLN B 1 97 ? -10.094 -20.641 3.064 1 95.19 97 GLN B C 1
ATOM 3216 O O . GLN B 1 97 ? -9.016 -20.047 2.939 1 95.19 97 GLN B O 1
ATOM 3221 N N . ILE B 1 98 ? -11.273 -20.047 2.945 1 95.81 98 ILE B N 1
ATOM 3222 C CA . ILE B 1 98 ? -11.344 -18.641 2.582 1 95.81 98 ILE B CA 1
ATOM 3223 C C . ILE B 1 98 ? -11.734 -17.797 3.803 1 95.81 98 ILE B C 1
ATOM 3225 O O . ILE B 1 98 ? -12.711 -18.125 4.496 1 95.81 98 ILE B O 1
ATOM 3229 N N . TYR B 1 99 ? -10.984 -16.844 4.125 1 97.69 99 TYR B N 1
ATOM 3230 C CA . TYR B 1 99 ? -11.305 -15.867 5.168 1 97.69 99 TYR B CA 1
ATOM 3231 C C . TYR B 1 99 ? -11.688 -14.523 4.562 1 97.69 99 TYR B C 1
ATOM 3233 O O . TYR B 1 99 ? -11.031 -14.047 3.629 1 97.69 99 TYR B O 1
ATOM 3241 N N . ARG B 1 100 ? -12.75 -14 5.035 1 96.94 100 ARG B N 1
ATOM 3242 C CA . ARG B 1 100 ? -13.266 -12.742 4.508 1 96.94 100 ARG B CA 1
ATOM 3243 C C . ARG B 1 100 ? -13.094 -11.617 5.52 1 96.94 100 ARG B C 1
ATOM 3245 O O . ARG B 1 100 ? -13.234 -11.828 6.727 1 96.94 100 ARG B O 1
ATOM 3252 N N . VAL B 1 101 ? -12.734 -10.438 5.082 1 97.88 101 VAL B N 1
ATOM 3253 C CA . VAL B 1 101 ? -12.617 -9.242 5.914 1 97.88 101 VAL B CA 1
ATOM 3254 C C . VAL B 1 101 ? -13.594 -8.172 5.426 1 97.88 101 VAL B C 1
ATOM 3256 O O . VAL B 1 101 ? -13.508 -7.727 4.277 1 97.88 101 VAL B O 1
ATOM 3259 N N . ASP B 1 102 ? -14.484 -7.809 6.27 1 96.81 102 ASP B N 1
ATOM 3260 C CA . ASP B 1 102 ? -15.43 -6.738 5.984 1 96.81 102 ASP B CA 1
ATOM 3261 C C . ASP B 1 102 ? -14.828 -5.371 6.281 1 96.81 102 ASP B C 1
ATOM 3263 O O . ASP B 1 102 ? -14.508 -5.062 7.43 1 96.81 102 ASP B O 1
ATOM 3267 N N . VAL B 1 103 ? -14.711 -4.539 5.227 1 95.44 103 VAL B N 1
ATOM 3268 C CA . VAL B 1 103 ? -14.031 -3.266 5.438 1 95.44 103 VAL B CA 1
ATOM 3269 C C . VAL B 1 103 ? -15.062 -2.137 5.516 1 95.44 103 VAL B C 1
ATOM 3271 O O . VAL B 1 103 ? -14.703 -0.958 5.492 1 95.44 103 VAL B O 1
ATOM 3274 N N . THR B 1 104 ? -16.344 -2.463 5.555 1 93.19 104 THR B N 1
ATOM 3275 C CA . THR B 1 104 ? -17.391 -1.458 5.668 1 93.19 104 THR B CA 1
ATOM 3276 C C . THR B 1 104 ? -17.609 -1.068 7.125 1 93.19 104 THR B C 1
ATOM 3278 O O . THR B 1 104 ? -18.5 -0.266 7.43 1 93.19 104 THR B O 1
ATOM 3281 N N . VAL B 1 105 ? -16.844 -1.597 8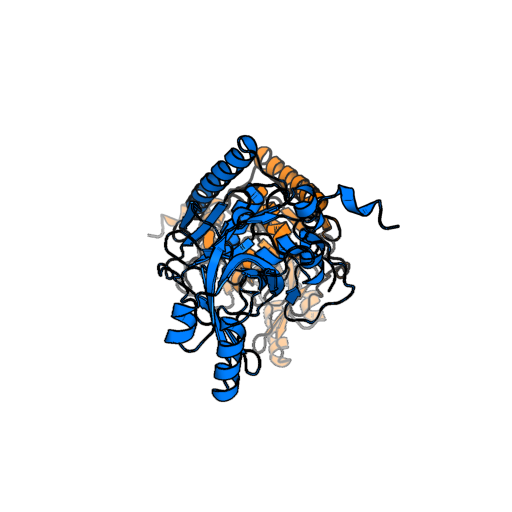.008 1 93.81 105 VAL B N 1
ATOM 3282 C CA . VAL B 1 105 ? -16.922 -1.319 9.438 1 93.81 105 VAL B CA 1
ATOM 3283 C C . VAL B 1 105 ? -15.789 -0.383 9.844 1 93.81 105 VAL B C 1
ATOM 3285 O O . VAL B 1 105 ? -15.047 0.111 8.992 1 93.81 105 VAL B O 1
ATOM 3288 N N . GLY B 1 106 ? -15.688 -0.03 11.117 1 91.75 106 GLY B N 1
ATOM 3289 C CA . GLY B 1 106 ? -14.656 0.866 11.617 1 91.75 106 GLY B CA 1
ATOM 3290 C C . GLY B 1 106 ? -13.273 0.24 11.617 1 91.75 106 GLY B C 1
ATOM 3291 O O . GLY B 1 106 ? -13.141 -0.985 11.57 1 91.75 106 GLY B O 1
ATOM 3292 N N . ILE B 1 107 ? -12.281 0.992 11.742 1 94.5 107 ILE B N 1
ATOM 3293 C CA . ILE B 1 107 ? -10.891 0.575 11.602 1 94.5 107 ILE B CA 1
ATOM 3294 C C . ILE B 1 107 ? -10.547 -0.445 12.688 1 94.5 107 ILE B C 1
ATOM 3296 O O . ILE B 1 107 ? -9.812 -1.402 12.438 1 94.5 107 ILE B O 1
ATOM 3300 N N . ASP B 1 108 ? -11.055 -0.208 13.883 1 95.06 108 ASP B N 1
ATOM 3301 C CA . ASP B 1 108 ? -10.758 -1.129 14.977 1 95.06 108 ASP B CA 1
ATOM 3302 C C . ASP B 1 108 ? -11.344 -2.512 14.703 1 95.06 108 ASP B C 1
ATOM 3304 O O . ASP B 1 108 ? -10.734 -3.529 15.047 1 95.06 108 ASP B O 1
ATOM 3308 N N . ASP B 1 109 ? -12.516 -2.514 14.133 1 96.31 109 ASP B N 1
ATOM 3309 C CA . ASP B 1 109 ? -13.148 -3.781 13.781 1 96.31 109 ASP B CA 1
ATOM 3310 C C . ASP B 1 109 ? -12.391 -4.469 12.641 1 96.31 109 ASP B C 1
ATOM 3312 O O . ASP B 1 109 ? -12.258 -5.695 12.633 1 96.31 109 ASP B O 1
ATOM 3316 N N . ILE B 1 110 ? -11.945 -3.719 11.688 1 97.06 110 ILE B N 1
ATOM 3317 C CA . ILE B 1 110 ? -11.117 -4.254 10.617 1 97.06 110 ILE B CA 1
ATOM 3318 C C . ILE B 1 110 ? -9.859 -4.895 11.203 1 97.06 110 ILE B C 1
ATOM 3320 O O . ILE B 1 110 ? -9.5 -6.016 10.836 1 97.06 110 ILE B O 1
ATOM 3324 N N . HIS B 1 111 ? -9.242 -4.176 12.164 1 98.12 111 HIS B N 1
ATOM 3325 C CA . HIS B 1 111 ? -8.047 -4.688 12.812 1 98.12 111 HIS B CA 1
ATOM 3326 C C . HIS B 1 111 ? -8.32 -6.008 13.523 1 98.12 111 HIS B C 1
ATOM 3328 O O . HIS B 1 111 ? -7.516 -6.938 13.445 1 98.12 111 HIS B O 1
ATOM 3334 N N . LYS B 1 112 ? -9.461 -6.086 14.18 1 98.06 112 LYS B N 1
ATOM 3335 C CA . LYS B 1 112 ? -9.82 -7.305 14.898 1 98.06 112 LYS B CA 1
ATOM 3336 C C . LYS B 1 112 ? -9.953 -8.492 13.953 1 98.06 112 LYS B C 1
ATOM 3338 O O . LYS B 1 112 ? -9.469 -9.586 14.25 1 98.06 112 LYS B O 1
ATOM 3343 N N . GLN B 1 113 ? -10.641 -8.289 12.852 1 98.38 113 GLN B N 1
ATOM 3344 C CA . GLN B 1 113 ? -10.781 -9.336 11.844 1 98.38 113 GLN B CA 1
ATOM 3345 C C . GLN B 1 113 ? -9.422 -9.797 11.328 1 98.38 113 GLN B C 1
ATOM 3347 O O . GLN B 1 113 ? -9.164 -11 11.219 1 98.38 113 GLN B O 1
ATOM 3352 N N . CYS B 1 114 ? -8.539 -8.836 11.031 1 98.62 114 CYS B N 1
ATOM 3353 C CA . CYS B 1 114 ? -7.203 -9.156 10.547 1 98.62 114 CYS B CA 1
ATOM 3354 C C . CYS B 1 114 ? -6.422 -9.938 11.602 1 98.62 114 CYS B C 1
ATOM 3356 O O . CYS B 1 114 ? -5.719 -10.891 11.266 1 98.62 114 CYS B O 1
ATOM 3358 N N . ASP B 1 115 ? -6.566 -9.484 12.852 1 98.5 115 ASP B N 1
ATOM 3359 C CA . ASP B 1 115 ? -5.844 -10.141 13.938 1 98.5 115 ASP B CA 1
ATOM 3360 C C . ASP B 1 115 ? -6.246 -11.609 14.055 1 98.5 115 ASP B C 1
ATOM 3362 O O . ASP B 1 115 ? -5.414 -12.461 14.367 1 98.5 115 ASP B O 1
ATOM 3366 N N . GLU B 1 116 ? -7.488 -11.883 13.844 1 98.56 116 GLU B N 1
ATOM 3367 C CA . GLU B 1 116 ? -7.961 -13.266 13.859 1 98.56 116 GLU B CA 1
ATOM 3368 C C . GLU B 1 116 ? -7.289 -14.086 12.766 1 98.56 116 GLU B C 1
ATOM 3370 O O . GLU B 1 116 ? -6.832 -15.203 13.016 1 98.56 116 GLU B O 1
ATOM 3375 N N . ILE B 1 117 ? -7.242 -13.578 11.586 1 98.62 117 ILE B N 1
ATOM 3376 C CA . ILE B 1 117 ? -6.629 -14.258 10.453 1 98.62 117 ILE B CA 1
ATOM 3377 C C . ILE B 1 117 ? -5.137 -14.461 10.727 1 98.62 117 ILE B C 1
ATOM 3379 O O . ILE B 1 117 ? -4.602 -15.547 10.484 1 98.62 117 ILE B O 1
ATOM 3383 N N . ILE B 1 118 ? -4.473 -13.391 11.219 1 98.62 118 ILE B N 1
ATOM 3384 C CA . ILE B 1 118 ? -3.055 -13.461 11.555 1 98.62 118 ILE B CA 1
ATOM 3385 C C . ILE B 1 118 ? -2.809 -14.586 12.555 1 98.62 118 ILE B C 1
ATOM 3387 O O . ILE B 1 118 ? -1.88 -15.375 12.391 1 98.62 118 ILE B O 1
ATOM 3391 N N . SER B 1 119 ? -3.703 -14.625 13.586 1 98.38 119 SER B N 1
ATOM 3392 C CA . SER B 1 119 ? -3.568 -15.656 14.609 1 98.38 119 SER B CA 1
ATOM 3393 C C . SER B 1 119 ? -3.703 -17.047 14.016 1 98.38 119 SER B C 1
ATOM 3395 O O . SER B 1 119 ? -2.959 -17.969 14.383 1 98.38 119 SER B O 1
ATOM 3397 N N . ILE B 1 120 ? -4.621 -17.234 13.156 1 98 120 ILE B N 1
ATOM 3398 C CA . ILE B 1 120 ? -4.848 -18.516 12.508 1 98 120 ILE B CA 1
ATOM 3399 C C . ILE B 1 120 ? -3.609 -18.922 11.711 1 98 120 ILE B C 1
ATOM 3401 O O . ILE B 1 120 ? -3.135 -20.062 11.836 1 98 120 ILE B O 1
ATOM 3405 N N . ILE B 1 121 ? -3.049 -18.062 10.914 1 97.88 121 ILE B N 1
ATOM 3406 C CA . ILE B 1 121 ? -1.896 -18.344 10.07 1 97.88 121 ILE B CA 1
ATOM 3407 C C . ILE B 1 121 ? -0.671 -18.625 10.938 1 97.88 121 ILE B C 1
ATOM 3409 O O . ILE B 1 121 ? 0.08 -19.562 10.688 1 97.88 121 ILE B O 1
ATOM 3413 N N . LYS B 1 122 ? -0.506 -17.828 11.977 1 97.75 122 LYS B N 1
ATOM 3414 C CA . LYS B 1 122 ? 0.618 -18.047 12.883 1 97.75 122 LYS B CA 1
ATOM 3415 C C . LYS B 1 122 ? 0.51 -19.391 13.578 1 97.75 122 LYS B C 1
ATOM 3417 O O . LYS B 1 122 ? 1.52 -20.062 13.805 1 97.75 122 LYS B O 1
ATOM 3422 N N . ASN B 1 123 ? -0.702 -19.734 13.992 1 97.5 123 ASN B N 1
ATOM 3423 C CA . ASN B 1 123 ? -0.912 -21.047 14.594 1 97.5 123 ASN B CA 1
ATOM 3424 C C . ASN B 1 123 ? -0.553 -22.172 13.617 1 97.5 123 ASN B C 1
ATOM 3426 O O . ASN B 1 123 ? 0.055 -23.172 14.008 1 97.5 123 ASN B O 1
ATOM 3430 N N . LYS B 1 124 ? -0.926 -22.031 12.367 1 96.5 124 LYS B N 1
ATOM 3431 C CA . LYS B 1 124 ? -0.559 -23.016 11.359 1 96.5 124 LYS B CA 1
ATOM 3432 C C . LYS B 1 124 ? 0.956 -23.094 11.18 1 96.5 124 LYS B C 1
ATOM 3434 O O . LYS B 1 124 ? 1.519 -24.172 11 1 96.5 124 LYS B O 1
ATOM 3439 N N . MET B 1 125 ? 1.584 -21.938 11.18 1 96 125 MET B N 1
ATOM 3440 C CA . MET B 1 125 ? 3.037 -21.875 11.062 1 96 125 MET B CA 1
ATOM 3441 C C . MET B 1 125 ? 3.707 -22.625 12.211 1 96 125 MET B C 1
ATOM 3443 O O . MET B 1 125 ? 4.734 -23.281 12.023 1 96 125 MET B O 1
ATOM 3447 N N . LYS B 1 126 ? 3.111 -22.531 13.375 1 95.25 126 LYS B N 1
ATOM 3448 C CA . LYS B 1 126 ? 3.699 -23.109 14.586 1 95.25 126 LYS B CA 1
ATOM 3449 C C . LYS B 1 126 ? 3.422 -24.609 14.672 1 95.25 126 LYS B C 1
ATOM 3451 O O . LYS B 1 126 ? 4.285 -25.375 15.102 1 95.25 126 LYS B O 1
ATOM 3456 N N . TYR B 1 127 ? 2.27 -25.031 14.25 1 93.44 127 TYR B N 1
ATOM 3457 C CA . TYR B 1 127 ? 1.831 -26.375 14.609 1 93.44 127 TYR B CA 1
ATOM 3458 C C . TYR B 1 127 ? 1.779 -27.281 13.383 1 93.44 127 TYR B C 1
ATOM 3460 O O . TYR B 1 127 ? 1.535 -28.484 13.492 1 93.44 127 TYR B O 1
ATOM 3468 N N . SER B 1 128 ? 1.922 -26.672 12.234 1 89.38 128 SER B N 1
ATOM 3469 C CA . SER B 1 128 ? 1.909 -27.484 11.023 1 89.38 128 SER B CA 1
ATOM 3470 C C . SER B 1 128 ? 3.273 -27.484 10.344 1 89.38 128 SER B C 1
ATOM 3472 O O . SER B 1 128 ? 4.062 -26.562 10.523 1 89.38 128 SER B O 1
ATOM 3474 N N . GLU B 1 129 ? 3.492 -28.562 9.742 1 89.06 129 GLU B N 1
ATOM 3475 C CA . GLU B 1 129 ? 4.684 -28.594 8.898 1 89.06 129 GLU B CA 1
ATOM 3476 C C . GLU B 1 129 ? 4.445 -27.859 7.582 1 89.06 129 GLU B C 1
ATOM 3478 O O . GLU B 1 129 ? 3.365 -27.953 6.996 1 89.06 129 GLU B O 1
ATOM 3483 N N . PHE B 1 130 ? 5.359 -27 7.305 1 89.38 130 PHE B N 1
ATOM 3484 C CA . PHE B 1 130 ? 5.289 -26.344 6 1 89.38 130 PHE B CA 1
ATOM 3485 C C . PHE B 1 130 ? 6.684 -26.062 5.461 1 89.38 130 PHE B C 1
ATOM 3487 O O . PHE B 1 130 ? 7.656 -26.031 6.219 1 89.38 130 PHE B O 1
ATOM 3494 N N . GLU B 1 131 ? 6.789 -25.984 4.215 1 87.88 131 GLU B N 1
ATOM 3495 C CA . GLU B 1 131 ? 8.055 -25.656 3.57 1 87.88 131 GLU B CA 1
ATOM 3496 C C . GLU B 1 131 ? 8.242 -24.141 3.463 1 87.88 131 GLU B C 1
ATOM 3498 O O . GLU B 1 131 ? 7.367 -23.438 2.945 1 87.88 131 GLU B O 1
ATOM 3503 N N . SER B 1 132 ? 9.398 -23.719 3.994 1 93.19 132 SER B N 1
ATOM 3504 C CA . SER B 1 132 ? 9.703 -22.297 3.891 1 93.19 132 SER B CA 1
ATOM 3505 C C . SER B 1 132 ? 9.766 -21.844 2.434 1 93.19 132 SER B C 1
ATOM 3507 O O . SER B 1 132 ? 10.289 -22.562 1.579 1 93.19 132 SER B O 1
ATOM 3509 N N . TRP B 1 133 ? 9.25 -20.719 2.209 1 94 133 TRP B N 1
ATOM 3510 C CA . TRP B 1 133 ? 9.234 -20.172 0.854 1 94 133 TRP B CA 1
ATOM 3511 C C . TRP B 1 133 ? 10.633 -19.734 0.434 1 94 133 TRP B C 1
ATOM 3513 O O . TRP B 1 133 ? 11.258 -18.906 1.113 1 94 133 TRP B O 1
ATOM 3523 N N . ASP B 1 134 ? 11.094 -20.312 -0.595 1 91.25 134 ASP B N 1
ATOM 3524 C CA . ASP B 1 134 ? 12.359 -19.953 -1.232 1 91.25 134 ASP B CA 1
ATOM 3525 C C . ASP B 1 134 ? 12.148 -19.609 -2.707 1 91.25 134 ASP B C 1
ATOM 3527 O O . ASP B 1 134 ? 11.914 -20.5 -3.527 1 91.25 134 ASP B O 1
ATOM 3531 N N . ILE B 1 135 ? 12.344 -18.422 -3.053 1 87.44 135 ILE B N 1
ATOM 3532 C CA . ILE B 1 135 ? 12 -17.938 -4.379 1 87.44 135 ILE B CA 1
ATOM 3533 C C . ILE B 1 135 ? 12.945 -18.547 -5.418 1 87.44 135 ILE B C 1
ATOM 3535 O O . ILE B 1 135 ? 12.562 -18.734 -6.574 1 87.44 135 ILE B O 1
ATOM 3539 N N . GLU B 1 136 ? 14.109 -18.859 -5.051 1 83.25 136 GLU B N 1
ATOM 3540 C CA . GLU B 1 136 ? 15.086 -19.453 -5.969 1 83.25 136 GLU B CA 1
ATOM 3541 C C . GLU B 1 136 ? 14.766 -20.922 -6.242 1 83.25 136 GLU B C 1
ATOM 3543 O O . GLU B 1 136 ? 15 -21.406 -7.352 1 83.25 136 GLU B O 1
ATOM 3548 N N . GLU B 1 137 ? 14.203 -21.5 -5.262 1 88.38 137 GLU B N 1
ATOM 3549 C CA . GLU B 1 137 ? 13.961 -22.938 -5.355 1 88.38 137 GLU B CA 1
ATOM 3550 C C . GLU B 1 137 ? 12.562 -23.219 -5.895 1 88.38 137 GLU B C 1
ATOM 3552 O O . GLU B 1 137 ? 12.289 -24.328 -6.379 1 88.38 137 GLU B O 1
ATOM 3557 N N . GLU B 1 138 ? 11.75 -22.297 -5.801 1 89.81 138 GLU B N 1
ATOM 3558 C CA . GLU B 1 138 ? 10.336 -22.5 -6.102 1 89.81 138 GLU B CA 1
ATOM 3559 C C . GLU B 1 138 ? 10.141 -23.016 -7.523 1 89.81 138 GLU B C 1
ATOM 3561 O O . GLU B 1 138 ? 9.297 -23.891 -7.766 1 89.81 138 GLU B O 1
ATOM 3566 N N . TYR B 1 139 ? 10.961 -22.578 -8.43 1 91.56 139 TYR B N 1
ATOM 3567 C CA . TYR B 1 139 ? 10.773 -22.938 -9.836 1 91.56 139 TYR B CA 1
ATOM 3568 C C . TYR B 1 139 ? 11.891 -23.859 -10.312 1 91.56 139 TYR B C 1
ATOM 3570 O O . TYR B 1 139 ? 12.039 -24.094 -11.516 1 91.56 139 TYR B O 1
ATOM 3578 N N . SER B 1 140 ? 12.672 -24.359 -9.367 1 92.75 140 SER B N 1
ATOM 3579 C CA . SER B 1 140 ? 13.828 -25.188 -9.711 1 92.75 140 SER B CA 1
ATOM 3580 C C . SER B 1 140 ? 13.398 -26.625 -9.992 1 92.75 140 SER B C 1
ATOM 3582 O O . SER B 1 140 ? 12.68 -27.234 -9.203 1 92.75 140 SER B O 1
ATOM 3584 N N . PRO B 1 141 ? 13.906 -27.188 -11.094 1 95.38 141 PRO B N 1
ATOM 3585 C CA . PRO B 1 141 ? 13.602 -28.609 -11.359 1 95.38 141 PRO B CA 1
ATOM 3586 C C . PRO B 1 141 ? 14.227 -29.547 -10.328 1 95.38 141 PRO B C 1
ATOM 3588 O O . PRO B 1 141 ? 13.695 -30.641 -10.086 1 95.38 141 PRO B O 1
ATOM 3591 N N . GLU B 1 142 ? 15.32 -29.062 -9.695 1 93.94 142 GLU B N 1
ATOM 3592 C CA . GLU B 1 142 ? 16.031 -29.891 -8.734 1 93.94 142 GLU B CA 1
ATOM 3593 C C . GLU B 1 142 ? 15.133 -30.297 -7.578 1 93.94 142 GLU B C 1
ATOM 3595 O O . GLU B 1 142 ? 15.266 -31.406 -7.047 1 93.94 142 GLU B O 1
ATOM 3600 N N . ARG B 1 143 ? 14.328 -29.469 -7.211 1 92.56 143 ARG B N 1
ATOM 3601 C CA . ARG B 1 143 ? 13.383 -29.75 -6.133 1 92.56 143 ARG B CA 1
ATOM 3602 C C . ARG B 1 143 ? 12.555 -30.984 -6.438 1 92.56 143 ARG B C 1
ATOM 3604 O O . ARG B 1 143 ? 12.422 -31.875 -5.59 1 92.56 143 ARG B O 1
ATOM 3611 N N . TYR B 1 144 ? 12.062 -31.094 -7.617 1 95.06 144 TYR B N 1
ATOM 3612 C CA . TYR B 1 144 ? 11.156 -32.188 -7.984 1 95.06 144 TYR B CA 1
ATOM 3613 C C . TYR B 1 144 ? 11.93 -33.438 -8.375 1 95.06 144 TYR B C 1
ATOM 3615 O O . TYR B 1 144 ? 11.453 -34.562 -8.172 1 95.06 144 TYR B O 1
ATOM 3623 N N . ILE B 1 145 ? 13.117 -33.219 -8.875 1 95.94 145 ILE B N 1
ATOM 3624 C CA . ILE B 1 145 ? 13.984 -34.344 -9.156 1 95.94 145 ILE B CA 1
ATOM 3625 C C . ILE B 1 145 ? 14.344 -35.062 -7.848 1 95.94 145 ILE B C 1
ATOM 3627 O O . ILE B 1 145 ? 14.266 -36.281 -7.758 1 95.94 145 ILE B O 1
ATOM 3631 N N . LYS B 1 146 ? 14.703 -34.25 -6.859 1 94.12 146 LYS B N 1
ATOM 3632 C CA . LYS B 1 146 ? 15.023 -34.812 -5.543 1 94.12 146 LYS B CA 1
ATOM 3633 C C . LYS B 1 146 ? 13.805 -35.5 -4.926 1 94.12 146 LYS B C 1
ATOM 3635 O O . LYS B 1 146 ? 13.922 -36.531 -4.301 1 94.12 146 LYS B O 1
ATOM 3640 N N . LYS B 1 147 ? 12.695 -34.938 -5.105 1 93.38 147 LYS B N 1
ATOM 3641 C CA . LYS B 1 147 ? 11.438 -35.469 -4.586 1 93.38 147 LYS B CA 1
ATOM 3642 C C . LYS B 1 147 ? 11.062 -36.781 -5.293 1 93.38 147 LYS B C 1
ATOM 3644 O O . LYS B 1 147 ? 10.406 -37.625 -4.707 1 93.38 147 LYS B O 1
ATOM 3649 N N . GLY B 1 148 ? 11.375 -36.906 -6.605 1 96 148 GLY B N 1
ATOM 3650 C CA . GLY B 1 148 ? 11.156 -38.094 -7.383 1 96 148 GLY B CA 1
ATOM 3651 C C . GLY B 1 148 ? 9.891 -38.031 -8.219 1 96 148 GLY B C 1
ATOM 3652 O O . GLY B 1 148 ? 9.648 -38.938 -9.047 1 96 148 GLY B O 1
ATOM 3653 N N . PHE B 1 149 ? 9.031 -37.062 -7.973 1 97.12 149 PHE B N 1
ATOM 3654 C CA . PHE B 1 149 ? 7.805 -36.938 -8.75 1 97.12 149 PHE B CA 1
ATOM 3655 C C . PHE B 1 149 ? 7.297 -35.5 -8.734 1 97.12 149 PHE B C 1
ATOM 3657 O O . PHE B 1 149 ? 7.773 -34.688 -7.949 1 97.12 149 PHE B O 1
ATOM 3664 N N . ILE B 1 150 ? 6.418 -35.156 -9.586 1 96.56 150 ILE B N 1
ATOM 3665 C CA . ILE B 1 150 ? 5.629 -33.938 -9.617 1 96.56 150 ILE B CA 1
ATOM 3666 C C . ILE B 1 150 ? 4.145 -34.25 -9.469 1 96.56 150 ILE B C 1
ATOM 3668 O O . ILE B 1 150 ? 3.635 -35.156 -10.148 1 96.56 150 ILE B O 1
ATOM 3672 N N . SER B 1 151 ? 3.531 -33.656 -8.578 1 95 151 SER B N 1
ATOM 3673 C CA . SER B 1 151 ? 2.1 -33.875 -8.406 1 95 151 SER B CA 1
ATOM 3674 C C . SER B 1 151 ? 1.314 -32.594 -8.609 1 95 151 SER B C 1
ATOM 3676 O O . SER B 1 151 ? 1.872 -31.5 -8.5 1 95 151 SER B O 1
ATOM 3678 N N . LEU B 1 152 ? 0.045 -32.75 -8.945 1 92.56 152 LEU B N 1
ATOM 3679 C CA . LEU B 1 152 ? -0.854 -31.625 -9.078 1 92.56 152 LEU B CA 1
ATOM 3680 C C . LEU B 1 152 ? -0.928 -30.828 -7.781 1 92.56 152 LEU B C 1
ATOM 3682 O O . LEU B 1 152 ? -1.053 -29.594 -7.809 1 92.56 152 LEU B O 1
ATOM 3686 N N . GLU B 1 153 ? -0.877 -31.484 -6.688 1 87.5 153 GLU B N 1
ATOM 3687 C CA . GLU B 1 153 ? -0.976 -30.875 -5.371 1 87.5 153 GLU B CA 1
ATOM 3688 C C . GLU B 1 153 ? 0.219 -29.953 -5.098 1 87.5 153 GLU B C 1
ATOM 3690 O O . GLU B 1 153 ? 0.122 -29.016 -4.309 1 87.5 153 GLU B O 1
ATOM 3695 N N . ASP B 1 154 ? 1.268 -30.188 -5.793 1 88.62 154 ASP B N 1
ATOM 3696 C CA . ASP B 1 154 ? 2.479 -29.391 -5.629 1 88.62 154 ASP B CA 1
ATOM 3697 C C . ASP B 1 154 ? 2.324 -28.016 -6.289 1 88.62 154 ASP B C 1
ATOM 3699 O O . ASP B 1 154 ? 3.094 -27.109 -6.008 1 88.62 154 ASP B O 1
ATOM 3703 N N . ASN B 1 155 ? 1.391 -27.938 -7.191 1 91.25 155 ASN B N 1
ATOM 3704 C CA . ASN B 1 155 ? 1.277 -26.75 -8.031 1 91.25 155 ASN B CA 1
ATOM 3705 C C . ASN B 1 155 ? 2.617 -26.375 -8.656 1 91.25 155 ASN B C 1
ATOM 3707 O O . ASN B 1 155 ? 3.016 -25.219 -8.633 1 91.25 155 ASN B O 1
ATOM 3711 N N . ALA B 1 156 ? 3.309 -27.359 -9.141 1 94.62 156 ALA B N 1
ATOM 3712 C CA . ALA B 1 156 ? 4.645 -27.172 -9.703 1 94.62 156 ALA B CA 1
ATOM 3713 C C . ALA B 1 156 ? 4.602 -26.25 -10.922 1 94.62 156 ALA B C 1
ATOM 3715 O O . ALA B 1 156 ? 3.701 -26.359 -11.758 1 94.62 156 ALA B O 1
ATOM 3716 N N . ALA B 1 157 ? 5.488 -25.359 -10.969 1 95.56 157 ALA B N 1
ATOM 3717 C CA . ALA B 1 157 ? 5.633 -24.438 -12.094 1 95.56 157 ALA B CA 1
ATOM 3718 C C . ALA B 1 157 ? 7.102 -24.141 -12.383 1 95.56 157 ALA B C 1
ATOM 3720 O O . ALA B 1 157 ? 7.953 -24.281 -11.5 1 95.56 157 ALA B O 1
ATOM 3721 N N . PHE B 1 158 ? 7.375 -23.781 -13.641 1 95.44 158 PHE B N 1
ATOM 3722 C CA . PHE B 1 158 ? 8.734 -23.5 -14.094 1 95.44 158 PHE B CA 1
ATOM 3723 C C . PHE B 1 158 ? 8.766 -22.234 -14.938 1 95.44 158 PHE B C 1
ATOM 3725 O O . PHE B 1 158 ? 7.805 -21.922 -15.648 1 95.44 158 PHE B O 1
ATOM 3732 N N . ARG B 1 159 ? 9.898 -21.562 -14.914 1 93.44 159 ARG B N 1
ATOM 3733 C CA . ARG B 1 159 ? 10.008 -20.297 -15.633 1 93.44 159 ARG B CA 1
ATOM 3734 C C . ARG B 1 159 ? 10.305 -20.531 -17.109 1 93.44 159 ARG B C 1
ATOM 3736 O O . ARG B 1 159 ? 10.031 -19.672 -17.953 1 93.44 159 ARG B O 1
ATOM 3743 N N . LYS B 1 160 ? 10.898 -21.688 -17.375 1 93.12 160 LYS B N 1
ATOM 3744 C CA . LYS B 1 160 ? 11.219 -22.062 -18.75 1 93.12 160 LYS B CA 1
ATOM 3745 C C . LYS B 1 160 ? 10.789 -23.5 -19.031 1 93.12 160 LYS B C 1
ATOM 3747 O O . LYS B 1 160 ? 10.773 -24.344 -18.125 1 93.12 160 LYS B O 1
ATOM 3752 N N . GLN B 1 161 ? 10.484 -23.75 -20.312 1 95.12 161 GLN B N 1
ATOM 3753 C CA . GLN B 1 161 ? 10.164 -25.109 -20.719 1 95.12 161 GLN B CA 1
ATOM 3754 C C . GLN B 1 161 ? 11.32 -26.062 -20.438 1 95.12 161 GLN B C 1
ATOM 3756 O O . GLN B 1 161 ? 11.109 -27.188 -19.984 1 95.12 161 GLN B O 1
ATOM 3761 N N . THR B 1 162 ? 12.508 -25.484 -20.641 1 94.81 162 THR B N 1
ATOM 3762 C CA . THR B 1 162 ? 13.711 -26.312 -20.5 1 94.81 162 THR B CA 1
ATOM 3763 C C . THR B 1 162 ? 13.867 -26.781 -19.047 1 94.81 162 THR B C 1
ATOM 3765 O O . THR B 1 162 ? 14.359 -27.875 -18.797 1 94.81 162 THR B O 1
ATOM 3768 N N . GLU B 1 163 ? 13.43 -25.953 -18.156 1 94.12 163 GLU B N 1
ATOM 3769 C CA . GLU B 1 163 ? 13.516 -26.328 -16.75 1 94.12 163 GLU B CA 1
ATOM 3770 C C . GLU B 1 163 ? 12.562 -27.469 -16.422 1 94.12 163 GLU B C 1
ATOM 3772 O O . GLU B 1 163 ? 12.914 -28.391 -15.672 1 94.12 163 GLU B O 1
ATOM 3777 N N . ALA B 1 164 ? 11.391 -27.406 -16.984 1 95.69 164 ALA B N 1
ATOM 3778 C CA . ALA B 1 164 ? 10.445 -28.5 -16.812 1 95.69 164 ALA B CA 1
ATOM 3779 C C . ALA B 1 164 ? 10.992 -29.797 -17.422 1 95.69 164 ALA B C 1
ATOM 3781 O O . ALA B 1 164 ? 10.875 -30.859 -16.828 1 95.69 164 ALA B O 1
ATOM 3782 N N . LEU B 1 165 ? 11.609 -29.688 -18.547 1 96.06 165 LEU B N 1
ATOM 3783 C CA . LEU B 1 165 ? 12.117 -30.844 -19.281 1 96.06 165 LEU B CA 1
ATOM 3784 C C . LEU B 1 165 ? 13.25 -31.516 -18.5 1 96.06 165 LEU B C 1
ATOM 3786 O O . LEU B 1 165 ? 13.406 -32.75 -18.578 1 96.06 165 LEU B O 1
ATOM 3790 N N . LYS B 1 166 ? 13.969 -30.75 -17.75 1 95.5 166 LYS B N 1
ATOM 3791 C CA . LYS B 1 166 ? 15.047 -31.297 -16.938 1 95.5 166 LYS B CA 1
ATOM 3792 C C . LYS B 1 166 ? 14.523 -32.344 -15.945 1 95.5 166 LYS B C 1
ATOM 3794 O O . LYS B 1 166 ? 15.219 -33.281 -15.609 1 95.5 166 LYS B O 1
ATOM 3799 N N . CYS B 1 167 ? 13.336 -32.125 -15.523 1 96.81 167 CYS B N 1
ATOM 3800 C CA . CYS B 1 167 ? 12.734 -33.062 -14.578 1 96.81 167 CYS B CA 1
ATOM 3801 C C . CYS B 1 167 ? 12.641 -34.469 -15.18 1 96.81 167 CYS B C 1
ATOM 3803 O O . CYS B 1 167 ? 12.508 -35.438 -14.461 1 96.81 167 CYS B O 1
ATOM 3805 N N . PHE B 1 168 ? 12.68 -34.531 -16.484 1 96.12 168 PHE B N 1
ATOM 3806 C CA . PHE B 1 168 ? 12.484 -35.812 -17.172 1 96.12 168 PHE B CA 1
ATOM 3807 C C . PHE B 1 168 ? 13.758 -36.25 -17.875 1 96.12 168 PHE B C 1
ATOM 3809 O O . PHE B 1 168 ? 13.727 -37.125 -18.766 1 96.12 168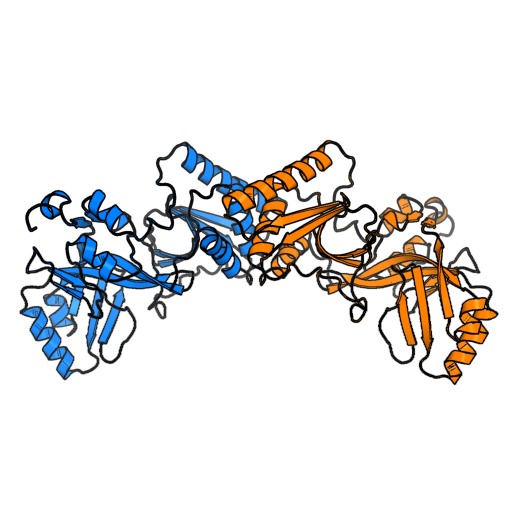 PHE B O 1
ATOM 3816 N N . GLY B 1 169 ? 14.82 -35.562 -17.609 1 93.75 169 GLY B N 1
ATOM 3817 C CA . GLY B 1 169 ? 16.125 -35.938 -18.125 1 93.75 169 GLY B CA 1
ATOM 3818 C C . GLY B 1 169 ? 16.422 -35.375 -19.5 1 93.75 169 GLY B C 1
ATOM 3819 O O . GLY B 1 169 ? 17.25 -35.906 -20.234 1 93.75 169 GLY B O 1
ATOM 3820 N N . ILE B 1 170 ? 15.703 -34.438 -19.891 1 93.38 170 ILE B N 1
ATOM 3821 C CA . ILE B 1 170 ? 15.953 -33.781 -21.156 1 93.38 170 ILE B CA 1
ATOM 3822 C C . ILE B 1 170 ? 16.688 -32.438 -20.922 1 93.38 170 ILE B C 1
ATOM 3824 O O . ILE B 1 170 ? 16.156 -31.562 -20.25 1 93.38 170 ILE B O 1
ATOM 3828 N N . TYR B 1 171 ? 17.844 -32.375 -21.5 1 90.25 171 TYR B N 1
ATOM 3829 C CA . TYR B 1 171 ? 18.672 -31.203 -21.25 1 90.25 171 TYR B CA 1
ATOM 3830 C C . TYR B 1 171 ? 18.922 -30.406 -22.531 1 90.25 171 TYR B C 1
ATOM 3832 O O . TYR B 1 171 ? 19.766 -30.781 -23.344 1 90.25 171 TYR B O 1
ATOM 3840 N N . TYR B 1 172 ? 18.047 -29.531 -22.797 1 82.94 172 TYR B N 1
ATOM 3841 C CA . TYR B 1 172 ? 18.172 -28.625 -23.938 1 82.94 172 TYR B CA 1
ATOM 3842 C C . TYR B 1 172 ? 18.594 -27.234 -23.484 1 82.94 172 TYR B C 1
ATOM 3844 O O . TYR B 1 172 ? 18.312 -26.828 -22.359 1 82.94 172 TYR B O 1
ATOM 3852 N N . LYS B 1 173 ? 19.375 -26.594 -24.281 1 72.75 173 LYS B N 1
ATOM 3853 C CA . LYS B 1 173 ? 19.703 -25.188 -24.031 1 72.75 173 LYS B CA 1
ATOM 3854 C C . LYS B 1 173 ? 18.5 -24.281 -24.281 1 72.75 173 LYS B C 1
ATOM 3856 O O . LYS B 1 173 ? 18.25 -23.344 -23.531 1 72.75 173 LYS B O 1
ATOM 3861 N N . SER B 1 174 ? 17.844 -24.484 -25.375 1 72.31 174 SER B N 1
ATOM 3862 C CA . SER B 1 174 ? 16.656 -23.719 -25.734 1 72.31 174 SER B CA 1
ATOM 3863 C C . SER B 1 174 ? 15.602 -24.625 -26.375 1 72.31 174 SER B C 1
ATOM 3865 O O . SER B 1 174 ? 15.914 -25.688 -26.906 1 72.31 174 SER B O 1
ATOM 3867 N N . SER B 1 175 ? 14.43 -24.453 -25.906 1 67.75 175 SER B N 1
ATOM 3868 C CA . SER B 1 175 ? 13.328 -25.172 -26.547 1 67.75 175 SER B CA 1
ATOM 3869 C C . SER B 1 175 ? 12.211 -24.219 -26.953 1 67.75 175 SER B C 1
ATOM 3871 O O . SER B 1 175 ? 11.812 -23.344 -26.172 1 67.75 175 SER B O 1
ATOM 3873 N N . TRP B 1 176 ? 11.938 -24.172 -28.172 1 67.06 176 TRP B N 1
ATOM 3874 C CA . TRP B 1 176 ? 10.852 -23.344 -28.672 1 67.06 176 TRP B CA 1
ATOM 3875 C C . TRP B 1 176 ? 9.719 -24.203 -29.219 1 67.06 176 TRP B C 1
ATOM 3877 O O . TRP B 1 176 ? 8.812 -23.703 -29.891 1 67.06 176 TRP B O 1
ATOM 3887 N N . THR B 1 177 ? 9.914 -25.438 -28.828 1 73.94 177 THR B N 1
ATOM 3888 C CA . THR B 1 177 ? 8.859 -26.281 -29.375 1 73.94 177 THR B CA 1
ATOM 3889 C C . THR B 1 177 ? 7.699 -26.406 -28.391 1 73.94 177 THR B C 1
ATOM 3891 O O . THR B 1 177 ? 7.832 -26.062 -27.219 1 73.94 177 THR B O 1
ATOM 3894 N N . GLY B 1 178 ? 6.488 -26.609 -28.938 1 86.19 178 GLY B N 1
ATOM 3895 C CA . GLY B 1 178 ? 5.289 -26.797 -28.141 1 86.19 178 GLY B CA 1
ATOM 3896 C C . GLY B 1 178 ? 5.375 -28 -27.219 1 86.19 178 GLY B C 1
ATOM 3897 O O . GLY B 1 178 ? 4.469 -28.25 -26.422 1 86.19 178 GLY B O 1
ATOM 3898 N N . GLY B 1 179 ? 6.566 -28.781 -27.203 1 92.38 179 GLY B N 1
ATOM 3899 C CA . GLY B 1 179 ? 6.707 -29.969 -26.375 1 92.38 179 GLY B CA 1
ATOM 3900 C C . GLY B 1 179 ? 7.84 -30.875 -26.797 1 92.38 179 GLY B C 1
ATOM 3901 O O . GLY B 1 179 ? 8.602 -30.531 -27.719 1 92.38 179 GLY B O 1
ATOM 3902 N N . GLU B 1 180 ? 8.047 -31.953 -26.047 1 93.25 180 GLU B N 1
ATOM 3903 C CA . GLU B 1 180 ? 9.086 -32.938 -26.297 1 93.25 180 GLU B CA 1
ATOM 3904 C C . GLU B 1 180 ? 8.594 -34.344 -25.953 1 93.25 180 GLU B C 1
ATOM 3906 O O . GLU B 1 180 ? 7.766 -34.531 -25.062 1 93.25 180 GLU B O 1
ATOM 3911 N N . ASN B 1 181 ? 9.078 -35.281 -26.734 1 93.81 181 ASN B N 1
ATOM 3912 C CA . ASN B 1 181 ? 8.789 -36.688 -26.406 1 93.81 181 ASN B CA 1
ATOM 3913 C C . ASN B 1 181 ? 9.469 -37.094 -25.109 1 93.81 181 ASN B C 1
ATOM 3915 O O . ASN B 1 181 ? 10.617 -36.719 -24.859 1 93.81 181 ASN B O 1
ATOM 3919 N N . HIS B 1 182 ? 8.75 -37.812 -24.344 1 95 182 HIS B N 1
ATOM 3920 C CA . HIS B 1 182 ? 9.383 -38.375 -23.141 1 95 182 HIS B CA 1
ATOM 3921 C C . HIS B 1 182 ? 10.492 -39.344 -23.516 1 95 182 HIS B C 1
ATOM 3923 O O . HIS B 1 182 ? 10.336 -40.156 -24.438 1 95 182 HIS B O 1
ATOM 3929 N N . PRO B 1 183 ? 11.586 -39.312 -22.844 1 93.31 183 PRO B N 1
ATOM 3930 C CA . PRO B 1 183 ? 12.727 -40.125 -23.25 1 93.31 183 PRO B CA 1
ATOM 3931 C C . PRO B 1 183 ? 12.508 -41.625 -22.922 1 93.31 183 PRO B C 1
ATOM 3933 O O . PRO B 1 183 ? 13.086 -42.469 -23.594 1 93.31 183 PRO B O 1
ATOM 3936 N N . THR B 1 184 ? 11.773 -41.969 -21.953 1 92.62 184 THR B N 1
ATOM 3937 C CA . THR B 1 184 ? 11.602 -43.344 -21.484 1 92.62 184 THR B CA 1
ATOM 3938 C C . THR B 1 184 ? 10.305 -43.938 -22.031 1 92.62 184 THR B C 1
ATOM 3940 O O . THR B 1 184 ? 10.258 -45.125 -22.422 1 92.62 184 THR B O 1
ATOM 3943 N N . TYR B 1 185 ? 9.266 -43.125 -22 1 94 185 TYR B N 1
ATOM 3944 C CA . TYR B 1 185 ? 7.941 -43.594 -22.375 1 94 185 TYR B CA 1
ATOM 3945 C C . TYR B 1 185 ? 7.59 -43.156 -23.797 1 94 185 TYR B C 1
ATOM 3947 O O . TYR B 1 185 ? 7.414 -41.938 -24.031 1 94 185 TYR B O 1
ATOM 3955 N N . ASP B 1 186 ? 7.348 -44.094 -24.625 1 93.19 186 ASP B N 1
ATOM 3956 C CA . ASP B 1 186 ? 7.156 -43.781 -26.047 1 93.19 186 ASP B CA 1
ATOM 3957 C C . ASP B 1 186 ? 5.742 -43.25 -26.297 1 93.19 186 ASP B C 1
ATOM 3959 O O . ASP B 1 186 ? 5.465 -42.688 -27.375 1 93.19 186 ASP B O 1
ATOM 3963 N N . ASP B 1 187 ? 4.867 -43.406 -25.328 1 95.06 187 ASP B N 1
ATOM 3964 C CA . ASP B 1 187 ? 3.486 -42.969 -25.531 1 95.06 187 ASP B CA 1
ATOM 3965 C C . ASP B 1 187 ? 3.236 -41.656 -24.828 1 95.06 187 ASP B C 1
ATOM 3967 O O . ASP B 1 187 ? 2.102 -41.156 -24.797 1 95.06 187 ASP B O 1
ATOM 3971 N N . VAL B 1 188 ? 4.312 -41.062 -24.281 1 96.25 188 VAL B N 1
ATOM 3972 C CA . VAL B 1 188 ? 4.148 -39.844 -23.5 1 96.25 188 VAL B CA 1
ATOM 3973 C C . VAL B 1 188 ? 4.801 -38.656 -24.219 1 96.25 188 VAL B C 1
ATOM 3975 O O . VAL B 1 188 ? 5.945 -38.781 -24.688 1 96.25 188 VAL B O 1
ATOM 3978 N N . PHE B 1 189 ? 4.055 -37.656 -24.375 1 95.69 189 PHE B N 1
ATOM 3979 C CA . PHE B 1 189 ? 4.52 -36.344 -24.875 1 95.69 189 PHE B CA 1
ATOM 3980 C C . PHE B 1 189 ? 4.438 -35.281 -23.797 1 95.69 189 PHE B C 1
ATOM 3982 O O . PHE B 1 189 ? 3.4 -35.125 -23.141 1 95.69 189 PHE B O 1
ATOM 3989 N N . ILE B 1 190 ? 5.551 -34.656 -23.484 1 96.56 190 ILE B N 1
ATOM 3990 C CA . ILE B 1 190 ? 5.57 -33.5 -22.578 1 96.56 190 ILE B CA 1
ATOM 3991 C C . ILE B 1 190 ? 5.16 -32.25 -23.328 1 96.56 190 ILE B C 1
ATOM 3993 O O . ILE B 1 190 ? 5.871 -31.781 -24.219 1 96.56 190 ILE B O 1
ATOM 3997 N N . TRP B 1 191 ? 4.059 -31.688 -22.906 1 96.38 191 TRP B N 1
ATOM 3998 C CA . TRP B 1 191 ? 3.379 -30.688 -23.719 1 96.38 191 TRP B CA 1
ATOM 3999 C C . TRP B 1 191 ? 3.309 -29.344 -23 1 96.38 191 TRP B C 1
ATOM 4001 O O . TRP B 1 191 ? 3.021 -29.297 -21.797 1 96.38 191 TRP B O 1
ATOM 4011 N N . PHE B 1 192 ? 3.645 -28.25 -23.719 1 94.88 192 PHE B N 1
ATOM 4012 C CA . PHE B 1 192 ? 3.598 -26.891 -23.188 1 94.88 192 PHE B CA 1
ATOM 4013 C C . PHE B 1 192 ? 2.594 -26.047 -23.953 1 94.88 192 PHE B C 1
ATOM 4015 O O . PHE B 1 192 ? 2.973 -25.078 -24.625 1 94.88 192 PHE B O 1
ATOM 4022 N N . PRO B 1 193 ? 1.322 -26.281 -23.766 1 92.62 193 PRO B N 1
ATOM 4023 C CA . PRO B 1 193 ? 0.312 -25.578 -24.547 1 92.62 193 PRO B CA 1
ATOM 4024 C C . PRO B 1 193 ? 0.059 -24.156 -24.047 1 92.62 193 PRO B C 1
ATOM 4026 O O . PRO B 1 193 ? 0.157 -23.906 -22.844 1 92.62 193 PRO B O 1
ATOM 4029 N N . LYS B 1 194 ? -0.292 -23.281 -24.953 1 88.88 194 LYS B N 1
ATOM 4030 C CA . LYS B 1 194 ? -0.844 -21.969 -24.656 1 88.88 194 LYS B CA 1
ATOM 4031 C C . LYS B 1 194 ? -2.367 -21.969 -24.75 1 88.88 194 LYS B C 1
ATOM 4033 O O . LYS B 1 194 ? -2.936 -22.516 -25.703 1 88.88 194 LYS B O 1
ATOM 4038 N N . MET B 1 195 ? -2.975 -21.469 -23.766 1 81.88 195 MET B N 1
ATOM 4039 C CA . MET B 1 195 ? -4.43 -21.547 -23.719 1 81.88 195 MET B CA 1
ATOM 4040 C C . MET B 1 195 ? -5.066 -20.328 -24.375 1 81.88 195 MET B C 1
ATOM 4042 O O . MET B 1 195 ? -6.055 -19.781 -23.859 1 81.88 195 MET B O 1
ATOM 4046 N N . HIS B 1 196 ? -4.379 -19.75 -25.219 1 75.88 196 HIS B N 1
ATOM 4047 C CA . HIS B 1 196 ? -4.938 -18.719 -26.078 1 75.88 196 HIS B CA 1
ATOM 4048 C C . HIS B 1 196 ? -4.676 -19.016 -27.547 1 75.88 196 HIS B C 1
ATOM 4050 O O . HIS B 1 196 ? -3.844 -19.859 -27.875 1 75.88 196 HIS B O 1
ATOM 4056 N N . ALA B 1 197 ? -5.512 -18.422 -28.328 1 69.12 197 ALA B N 1
ATOM 4057 C CA . ALA B 1 197 ? -5.445 -18.688 -29.766 1 69.12 197 ALA B CA 1
ATOM 4058 C C . ALA B 1 197 ? -4.102 -18.234 -30.344 1 69.12 197 ALA B C 1
ATOM 4060 O O . ALA B 1 197 ? -3.598 -17.172 -30 1 69.12 197 ALA B O 1
ATOM 4061 N N . ARG B 1 198 ? -3.443 -19.078 -30.922 1 70.19 198 ARG B N 1
ATOM 4062 C CA . ARG B 1 198 ? -2.211 -18.781 -31.641 1 70.19 198 ARG B CA 1
ATOM 4063 C C . ARG B 1 198 ? -2.297 -19.25 -33.094 1 70.19 198 ARG B C 1
ATOM 4065 O O . ARG B 1 198 ? -2.328 -20.453 -33.344 1 70.19 198 ARG B O 1
ATOM 4072 N N . LYS B 1 199 ? -2.256 -18.328 -33.906 1 73.75 199 LYS B N 1
ATOM 4073 C CA . LYS B 1 199 ? -2.326 -18.625 -35.344 1 73.75 199 LYS B CA 1
ATOM 4074 C C . LYS B 1 199 ? -3.561 -19.453 -35.688 1 73.75 199 LYS B C 1
ATOM 4076 O O . LYS B 1 199 ? -4.691 -19.031 -35.438 1 73.75 199 LYS B O 1
ATOM 4081 N N . GLU B 1 200 ? -3.23 -20.766 -36.031 1 82.31 200 GLU B N 1
ATOM 4082 C CA . GLU B 1 200 ? -4.348 -21.594 -36.469 1 82.31 200 GLU B CA 1
ATOM 4083 C C . GLU B 1 200 ? -4.777 -22.578 -35.406 1 82.31 200 GLU B C 1
ATOM 4085 O O . GLU B 1 200 ? -5.734 -23.344 -35.594 1 82.31 200 GLU B O 1
ATOM 4090 N N . TRP B 1 201 ? -4.129 -22.547 -34.25 1 84.81 201 TRP B N 1
ATOM 4091 C CA . TRP B 1 201 ? -4.441 -23.531 -33.219 1 84.81 201 TRP B CA 1
ATOM 4092 C C . TRP B 1 201 ? -5.117 -22.859 -32.031 1 84.81 201 TRP B C 1
ATOM 4094 O O . TRP B 1 201 ? -4.719 -21.781 -31.609 1 84.81 201 TRP B O 1
ATOM 4104 N N . ILE B 1 202 ? -6.188 -23.531 -31.531 1 87.69 202 ILE B N 1
ATOM 4105 C CA . ILE B 1 202 ? -6.922 -23.062 -30.375 1 87.69 202 ILE B CA 1
ATOM 4106 C C . ILE B 1 202 ? -6.945 -24.141 -29.297 1 87.69 202 ILE B C 1
ATOM 4108 O O . ILE B 1 202 ? -7.449 -25.25 -29.531 1 87.69 202 ILE B O 1
ATOM 4112 N N . ASN B 1 203 ? -6.289 -23.922 -28.219 1 89.44 203 ASN B N 1
ATOM 4113 C CA . ASN B 1 203 ? -6.359 -24.766 -27.031 1 89.44 203 ASN B CA 1
ATOM 4114 C C . ASN B 1 203 ? -7.211 -24.141 -25.938 1 89.44 203 ASN B C 1
ATOM 4116 O O . ASN B 1 203 ? -7.016 -22.969 -25.594 1 89.44 203 ASN B O 1
ATOM 4120 N N . ILE B 1 204 ? -8.156 -24.922 -25.469 1 88.62 204 ILE B N 1
ATOM 4121 C CA . ILE B 1 204 ? -9.008 -24.391 -24.406 1 88.62 204 ILE B CA 1
ATOM 4122 C C . ILE B 1 204 ? -9.055 -25.375 -23.25 1 88.62 204 ILE B C 1
ATOM 4124 O O . ILE B 1 204 ? -9.227 -26.578 -23.453 1 88.62 204 ILE B O 1
ATOM 4128 N N . LEU B 1 205 ? -8.766 -24.859 -22.125 1 90.12 205 LEU B N 1
ATOM 4129 C CA . LEU B 1 205 ? -8.883 -25.625 -20.891 1 90.12 205 LEU B CA 1
ATOM 4130 C C . LEU B 1 205 ? -10.25 -25.406 -20.25 1 90.12 205 LEU B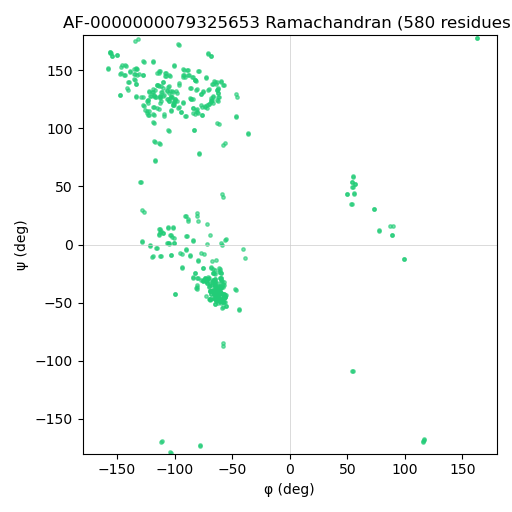 C 1
ATOM 4132 O O . LEU B 1 205 ? -10.648 -24.266 -20 1 90.12 205 LEU B O 1
ATOM 4136 N N . VAL B 1 206 ? -10.969 -26.562 -20.078 1 88.94 206 VAL B N 1
ATOM 4137 C CA . VAL B 1 206 ? -12.336 -26.422 -19.562 1 88.94 206 VAL B CA 1
ATOM 4138 C C . VAL B 1 206 ? -12.562 -27.406 -18.422 1 88.94 206 VAL B C 1
ATOM 4140 O O . VAL B 1 206 ? -11.656 -28.156 -18.047 1 88.94 206 VAL B O 1
ATOM 4143 N N . GLU B 1 207 ? -13.781 -27.312 -17.812 1 88.81 207 GLU B N 1
ATOM 4144 C CA . GLU B 1 207 ? -14.227 -28.219 -16.75 1 88.81 207 GLU B CA 1
ATOM 4145 C C . GLU B 1 207 ? -13.219 -28.25 -15.602 1 88.81 207 GLU B C 1
ATOM 4147 O O . GLU B 1 207 ? -12.711 -29.312 -15.242 1 88.81 207 GLU B O 1
ATOM 4152 N N . ASN B 1 208 ? -12.922 -27.172 -14.969 1 88.31 208 ASN B N 1
ATOM 4153 C CA . ASN B 1 208 ? -11.977 -27.047 -13.859 1 88.31 208 ASN B CA 1
ATOM 4154 C C . ASN B 1 208 ? -10.609 -27.625 -14.211 1 88.31 208 ASN B C 1
ATOM 4156 O O . ASN B 1 208 ? -10.039 -28.391 -13.43 1 88.31 208 ASN B O 1
ATOM 4160 N N . GLU B 1 209 ? -10.25 -27.469 -15.461 1 90.75 209 GLU B N 1
ATOM 4161 C CA . GLU B 1 209 ? -8.938 -27.766 -16.031 1 90.75 209 GLU B CA 1
ATOM 4162 C C . GLU B 1 209 ? -8.719 -29.266 -16.141 1 90.75 209 GLU B C 1
ATOM 4164 O O . GLU B 1 209 ? -7.578 -29.734 -16.062 1 90.75 209 GLU B O 1
ATOM 4169 N N . THR B 1 210 ? -9.805 -30.047 -16.344 1 93.62 210 THR B N 1
ATOM 4170 C CA . THR B 1 210 ? -9.672 -31.484 -16.469 1 93.62 210 THR B CA 1
ATOM 4171 C C . THR B 1 210 ? -9.781 -31.922 -17.922 1 93.62 210 THR B C 1
ATOM 4173 O O . THR B 1 210 ? -9.5 -33.062 -18.266 1 93.62 210 THR B O 1
ATOM 4176 N N . ILE B 1 211 ? -10.148 -30.984 -18.766 1 95.56 211 ILE B N 1
ATOM 4177 C CA . ILE B 1 211 ? -10.289 -31.297 -20.188 1 95.56 211 ILE B CA 1
ATOM 4178 C C . ILE B 1 211 ? -9.609 -30.219 -21.031 1 95.56 211 ILE B C 1
ATOM 4180 O O . ILE B 1 211 ? -9.727 -29.016 -20.719 1 95.56 211 ILE B O 1
ATOM 4184 N N . ILE B 1 212 ? -8.93 -30.594 -22.016 1 94.88 212 ILE B N 1
ATOM 4185 C CA . ILE B 1 212 ? -8.336 -29.672 -22.984 1 94.88 212 ILE B CA 1
ATOM 4186 C C . ILE B 1 212 ? -8.875 -29.969 -24.391 1 94.88 212 ILE B C 1
ATOM 4188 O O . ILE B 1 212 ? -8.844 -31.109 -24.844 1 94.88 212 ILE B O 1
ATOM 4192 N N . TYR B 1 213 ? -9.359 -28.938 -25 1 94 213 TYR B N 1
ATOM 4193 C CA . TYR B 1 213 ? -9.727 -29.016 -26.406 1 94 213 TYR B CA 1
ATOM 4194 C C . TYR B 1 213 ? -8.625 -28.422 -27.281 1 94 213 TYR B C 1
ATOM 4196 O O . TYR B 1 213 ? -8.18 -27.297 -27.062 1 94 213 TYR B O 1
ATOM 4204 N N . GLU B 1 214 ? -8.164 -29.188 -28.172 1 92.75 214 GLU B N 1
ATOM 4205 C CA . GLU B 1 214 ? -7.195 -28.75 -29.172 1 92.75 214 GLU B CA 1
ATOM 4206 C C . GLU B 1 214 ? -7.793 -28.766 -30.578 1 92.75 214 GLU B C 1
ATOM 4208 O O . GLU B 1 214 ? -8.18 -29.828 -31.078 1 92.75 214 GLU B O 1
ATOM 4213 N N . THR B 1 215 ? -7.844 -27.562 -31.109 1 91.88 215 THR B N 1
ATOM 4214 C CA . THR B 1 215 ? -8.516 -27.453 -32.406 1 91.88 215 THR B CA 1
ATOM 4215 C C . THR B 1 215 ? -7.699 -26.578 -33.344 1 91.88 215 THR B C 1
ATOM 4217 O O . THR B 1 215 ? -7.051 -25.625 -32.938 1 91.88 215 THR B O 1
ATOM 4220 N N . ASN B 1 216 ? -7.707 -27 -34.594 1 90.81 216 ASN B N 1
ATOM 4221 C CA . ASN B 1 216 ? -7.188 -26.156 -35.656 1 90.81 216 ASN B CA 1
ATOM 4222 C C . ASN B 1 216 ? -8.305 -25.375 -36.344 1 90.81 216 ASN B C 1
ATOM 4224 O O . ASN B 1 216 ? -9.367 -25.938 -36.656 1 90.81 216 ASN B O 1
ATOM 4228 N N . GLU B 1 217 ? -8.109 -24.172 -36.656 1 88.38 217 GLU B N 1
ATOM 4229 C CA . GLU B 1 217 ? -9.125 -23.328 -37.281 1 88.38 217 GLU B CA 1
ATOM 4230 C C . GLU B 1 217 ? -9.414 -23.766 -38.719 1 88.38 217 GLU B C 1
ATOM 4232 O O . GLU B 1 217 ? -10.531 -23.594 -39.219 1 88.38 217 GLU B O 1
ATOM 4237 N N . ASP B 1 218 ? -8.398 -24.25 -39.375 1 90.38 218 ASP B N 1
ATOM 4238 C CA . ASP B 1 218 ? -8.562 -24.797 -40.719 1 90.38 218 ASP B CA 1
ATOM 4239 C C . ASP B 1 218 ? -9.203 -26.172 -40.688 1 90.38 218 ASP B C 1
ATOM 4241 O O . ASP B 1 218 ? -8.625 -27.125 -40.125 1 90.38 218 ASP B O 1
ATOM 4245 N N . SER B 1 219 ? -10.336 -26.297 -41.281 1 88.06 219 SER B N 1
ATOM 4246 C CA . SER B 1 219 ? -11.133 -27.516 -41.219 1 88.06 219 SER B CA 1
ATOM 4247 C C . SER B 1 219 ? -10.383 -28.703 -41.812 1 88.06 219 SER B C 1
ATOM 4249 O O . SER B 1 219 ? -10.461 -29.812 -41.281 1 88.06 219 SER B O 1
ATOM 4251 N N . ILE B 1 220 ? -9.711 -28.469 -42.844 1 90.75 220 ILE B N 1
ATOM 4252 C CA . ILE B 1 220 ? -8.977 -29.547 -43.5 1 90.75 220 ILE B CA 1
ATOM 4253 C C . ILE B 1 220 ? -7.816 -30 -42.625 1 90.75 220 ILE B C 1
ATOM 4255 O O . ILE B 1 220 ? -7.645 -31.188 -42.375 1 90.75 220 ILE B O 1
ATOM 4259 N N . LYS B 1 221 ? -7.137 -29.047 -42.156 1 90.06 221 LYS B N 1
ATOM 4260 C CA . LYS B 1 221 ? -6.008 -29.344 -41.281 1 90.06 221 LYS B CA 1
ATOM 4261 C C . LYS B 1 221 ? -6.473 -30 -39.969 1 90.06 221 LYS B C 1
ATOM 4263 O O . LYS B 1 221 ? -5.801 -30.891 -39.469 1 90.06 221 LYS B O 1
ATOM 4268 N N . ASN B 1 222 ? -7.594 -29.547 -39.531 1 92 222 ASN B N 1
ATOM 4269 C CA . ASN B 1 222 ? -8.125 -30.109 -38.312 1 92 222 ASN B CA 1
ATOM 4270 C C . ASN B 1 222 ? -8.492 -31.594 -38.469 1 92 222 ASN B C 1
ATOM 4272 O O . ASN B 1 222 ? -8.234 -32.406 -37.594 1 92 222 ASN B O 1
ATOM 4276 N N . LYS B 1 223 ? -9.086 -31.844 -39.562 1 90 223 LYS B N 1
ATOM 4277 C CA . LYS B 1 223 ? -9.445 -33.219 -39.844 1 90 223 LYS B CA 1
ATOM 4278 C C . LYS B 1 223 ? -8.211 -34.125 -39.938 1 90 223 LYS B C 1
ATOM 4280 O O . LYS B 1 223 ? -8.195 -35.219 -39.375 1 90 223 LYS B O 1
ATOM 4285 N N . GLU B 1 224 ? -7.242 -33.656 -40.594 1 90.12 224 GLU B N 1
ATOM 4286 C CA . GLU B 1 224 ? -5.988 -34.406 -40.688 1 90.12 224 GLU B CA 1
ATOM 4287 C C . GLU B 1 224 ? -5.355 -34.594 -39.312 1 90.12 224 GLU B C 1
ATOM 4289 O O . GLU B 1 224 ? -4.812 -35.656 -39 1 90.12 224 GLU B O 1
ATOM 4294 N N . PHE B 1 225 ? -5.457 -33.562 -38.625 1 87.88 225 PHE B N 1
ATOM 4295 C CA . PHE B 1 225 ? -4.91 -33.562 -37.281 1 87.88 225 PHE B CA 1
ATOM 4296 C C . PHE B 1 225 ? -5.609 -34.594 -36.406 1 87.88 225 PHE B C 1
ATOM 4298 O O . PHE B 1 225 ? -4.953 -35.375 -35.719 1 87.88 225 PHE B O 1
ATOM 4305 N N . VAL B 1 226 ? -6.852 -34.594 -36.469 1 89.19 226 VAL B N 1
ATOM 4306 C CA . VAL B 1 226 ? -7.656 -35.531 -35.688 1 89.19 226 VAL B CA 1
ATOM 4307 C C . VAL B 1 226 ? -7.332 -36.969 -36.094 1 89.19 226 VAL B C 1
ATOM 4309 O O . VAL B 1 226 ? -7.117 -37.844 -35.25 1 89.19 226 VAL B O 1
ATOM 4312 N N . ASP B 1 227 ? -7.273 -37.156 -37.375 1 89 227 ASP B N 1
ATOM 4313 C CA . ASP B 1 227 ? -6.977 -38.469 -37.906 1 89 227 ASP B CA 1
ATOM 4314 C C . ASP B 1 227 ? -5.602 -38.969 -37.438 1 89 227 ASP B C 1
ATOM 4316 O O . ASP B 1 227 ? -5.422 -40.156 -37.125 1 89 227 ASP B O 1
ATOM 4320 N N . LYS B 1 228 ? -4.773 -38.094 -37.438 1 86.88 228 LYS B N 1
ATOM 4321 C CA . LYS B 1 228 ? -3.412 -38.406 -37.031 1 86.88 228 LYS B CA 1
ATOM 4322 C C . LYS B 1 228 ? -3.371 -38.844 -35.562 1 86.88 228 LYS B C 1
ATOM 4324 O O . LYS B 1 228 ? -2.809 -39.906 -35.25 1 86.88 228 LYS B O 1
ATOM 4329 N N . TRP B 1 229 ? -4.016 -38.125 -34.719 1 85.19 229 TRP B N 1
ATOM 4330 C CA . TRP B 1 229 ? -3.871 -38.375 -33.281 1 85.19 229 TRP B CA 1
ATOM 4331 C C . TRP B 1 229 ? -4.648 -39.625 -32.875 1 85.19 229 TRP B C 1
ATOM 4333 O O . TRP B 1 229 ? -4.227 -40.344 -31.969 1 85.19 229 TRP B O 1
ATOM 4343 N N . ILE B 1 230 ? -5.711 -39.844 -33.562 1 87.25 230 ILE B N 1
ATOM 4344 C CA . ILE B 1 230 ? -6.504 -41.031 -33.219 1 87.25 230 ILE B CA 1
ATOM 4345 C C . ILE B 1 230 ? -5.703 -42.281 -33.531 1 87.25 230 ILE B C 1
ATOM 4347 O O . ILE B 1 230 ? -5.863 -43.312 -32.844 1 87.25 230 ILE B O 1
ATOM 4351 N N . ASN B 1 231 ? -4.805 -42.188 -34.406 1 86.25 231 ASN B N 1
ATOM 4352 C CA . ASN B 1 231 ? -4.066 -43.375 -34.844 1 86.25 231 ASN B CA 1
ATOM 4353 C C . ASN B 1 231 ? -2.654 -43.406 -34.25 1 86.25 231 ASN B C 1
ATOM 4355 O O . ASN B 1 231 ? -1.888 -44.344 -34.531 1 86.25 231 ASN B O 1
ATOM 4359 N N . GLN B 1 232 ? -2.361 -42.438 -33.5 1 83.75 232 GLN B N 1
ATOM 4360 C CA . GLN B 1 232 ? -1.026 -42.344 -32.906 1 83.75 232 GLN B CA 1
ATOM 4361 C C . GLN B 1 232 ? -0.956 -43.094 -31.578 1 83.75 232 GLN B C 1
ATOM 4363 O O . GLN B 1 232 ? -1.945 -43.188 -30.859 1 83.75 232 GLN B O 1
ATOM 4368 N N . LYS B 1 233 ? 0.171 -43.656 -31.328 1 83.38 233 LYS B N 1
ATOM 4369 C CA . LYS B 1 233 ? 0.446 -44.312 -30.062 1 83.38 233 LYS B CA 1
ATOM 4370 C C . LYS B 1 233 ? 0.64 -43.312 -28.938 1 83.38 233 LYS B C 1
ATOM 4372 O O . LYS B 1 233 ? 0.267 -43.594 -27.781 1 83.38 233 LYS B O 1
ATOM 4377 N N . ARG B 1 234 ? 1.138 -42.219 -29.281 1 86 234 ARG B N 1
ATOM 4378 C CA . ARG B 1 234 ? 1.475 -41.188 -28.297 1 86 234 ARG B CA 1
ATOM 4379 C C . ARG B 1 234 ? 0.231 -40.438 -27.859 1 86 234 ARG B C 1
ATOM 4381 O O . ARG B 1 234 ? 0.021 -39.281 -28.266 1 86 234 ARG B O 1
ATOM 4388 N N . ASN B 1 235 ? -0.539 -41.094 -26.953 1 93.19 235 ASN B N 1
ATOM 4389 C CA . ASN B 1 235 ? -1.847 -40.562 -26.578 1 93.19 235 ASN B CA 1
ATOM 4390 C C . ASN B 1 235 ? -1.851 -40.031 -25.156 1 93.19 235 ASN B C 1
ATOM 4392 O O . ASN B 1 235 ? -2.912 -39.75 -24.594 1 93.19 235 ASN B O 1
ATOM 4396 N N . ILE B 1 236 ? -0.615 -39.938 -24.562 1 96.75 236 ILE B N 1
ATOM 4397 C CA . ILE B 1 236 ? -0.517 -39.406 -23.219 1 96.75 236 ILE B CA 1
ATOM 4398 C C . ILE B 1 236 ? 0.266 -38.094 -23.234 1 96.75 236 ILE B C 1
ATOM 4400 O O . ILE B 1 236 ? 1.275 -37.969 -23.922 1 96.75 236 ILE B O 1
ATOM 4404 N N . ARG B 1 237 ? -0.223 -37.125 -22.5 1 97.38 237 ARG B N 1
ATOM 4405 C CA . ARG B 1 237 ? 0.419 -35.812 -22.391 1 97.38 237 ARG B CA 1
ATOM 4406 C C . ARG B 1 237 ? 0.731 -35.469 -20.938 1 97.38 237 ARG B C 1
ATOM 4408 O O . ARG B 1 237 ? -0.145 -35.562 -20.078 1 97.38 237 ARG B O 1
ATOM 4415 N N . TYR B 1 238 ? 1.979 -35.219 -20.625 1 98.12 238 TYR B N 1
ATOM 4416 C CA . TYR B 1 238 ? 2.312 -34.438 -19.453 1 98.12 238 TYR B CA 1
ATOM 4417 C C . TYR B 1 238 ? 2.156 -32.938 -19.734 1 98.12 238 TYR B C 1
ATOM 4419 O O . TYR B 1 238 ? 2.938 -32.344 -20.5 1 98.12 238 TYR B O 1
ATOM 4427 N N . VAL B 1 239 ? 1.231 -32.312 -19.109 1 97.38 239 VAL B N 1
ATOM 4428 C CA . VAL B 1 239 ? 0.839 -30.969 -19.562 1 97.38 239 VAL B CA 1
ATOM 4429 C C . VAL B 1 239 ? 1.394 -29.922 -18.609 1 97.38 239 VAL B C 1
ATOM 4431 O O . VAL B 1 239 ? 1.136 -29.969 -17.406 1 97.38 239 VAL B O 1
ATOM 4434 N N . PHE B 1 240 ? 2.143 -29 -19.094 1 96.69 240 PHE B N 1
ATOM 4435 C CA . PHE B 1 240 ? 2.594 -27.766 -18.453 1 96.69 240 PHE B CA 1
ATOM 4436 C C . PHE B 1 240 ? 2.088 -26.547 -19.203 1 96.69 240 PHE B C 1
ATOM 4438 O O . PHE B 1 240 ? 2.656 -26.156 -20.234 1 96.69 240 PHE B O 1
ATOM 4445 N N . THR B 1 241 ? 1.131 -25.906 -18.703 1 94.81 241 THR B N 1
ATOM 4446 C CA . THR B 1 241 ? 0.498 -24.812 -19.438 1 94.81 241 THR B CA 1
ATOM 4447 C C . THR B 1 241 ? 1.304 -23.531 -19.312 1 94.81 241 THR B C 1
ATOM 4449 O O . THR B 1 241 ? 1.808 -23.203 -18.234 1 94.81 241 THR B O 1
ATOM 4452 N N . TYR B 1 242 ? 1.328 -22.891 -20.422 1 93.56 242 TYR B N 1
ATOM 4453 C CA . TYR B 1 242 ? 1.868 -21.531 -20.422 1 93.56 242 TYR B CA 1
ATOM 4454 C C . TYR B 1 242 ? 0.932 -20.562 -19.703 1 93.56 242 TYR B C 1
ATOM 4456 O O . TYR B 1 242 ? -0.278 -20.578 -19.938 1 93.56 242 TYR B O 1
ATOM 4464 N N . ALA B 1 243 ? 1.477 -19.734 -18.844 1 92.69 243 ALA B N 1
ATOM 4465 C CA . ALA B 1 243 ? 0.692 -18.719 -18.141 1 92.69 243 ALA B CA 1
ATOM 4466 C C . ALA B 1 243 ? 1.575 -17.562 -17.688 1 92.69 243 ALA B C 1
ATOM 4468 O O . ALA B 1 243 ? 2.797 -17.609 -17.844 1 92.69 243 ALA B O 1
ATOM 4469 N N . LYS B 1 244 ? 0.935 -16.531 -17.328 1 92.81 244 LYS B N 1
ATOM 4470 C CA . LYS B 1 244 ? 1.584 -15.414 -16.656 1 92.81 244 LYS B CA 1
ATOM 4471 C C . LYS B 1 244 ? 1.116 -15.312 -15.203 1 92.81 244 LYS B C 1
ATOM 4473 O O . LYS B 1 244 ? -0.083 -15.383 -14.93 1 92.81 244 LYS B O 1
ATOM 4478 N N . ASP B 1 245 ? 2.055 -15.203 -14.367 1 91.38 245 ASP B N 1
ATOM 4479 C CA . ASP B 1 245 ? 1.679 -15.117 -12.961 1 91.38 245 ASP B CA 1
ATOM 4480 C C . ASP B 1 245 ? 1.181 -13.719 -12.609 1 91.38 245 ASP B C 1
ATOM 4482 O O . ASP B 1 245 ? 0.947 -12.898 -13.5 1 91.38 245 ASP B O 1
ATOM 4486 N N . SER B 1 246 ? 0.944 -13.484 -11.273 1 86.69 246 SER B N 1
ATOM 4487 C CA . SER B 1 246 ? 0.342 -12.25 -10.781 1 86.69 246 SER B CA 1
ATOM 4488 C C . SER B 1 246 ? 1.189 -11.039 -11.148 1 86.69 246 SER B C 1
ATOM 4490 O O . SER B 1 246 ? 0.676 -9.922 -11.25 1 86.69 246 SER B O 1
ATOM 4492 N N . LEU B 1 247 ? 2.482 -11.203 -11.375 1 90.75 247 LEU B N 1
ATOM 4493 C CA . LEU B 1 247 ? 3.373 -10.094 -11.703 1 90.75 247 LEU B CA 1
ATOM 4494 C C . LEU B 1 247 ? 3.639 -10.031 -13.203 1 90.75 247 LEU B C 1
ATOM 4496 O O . LEU B 1 247 ? 4.484 -9.258 -13.656 1 90.75 247 LEU B O 1
ATOM 4500 N N . GLY B 1 248 ? 2.998 -10.961 -13.961 1 90.5 248 GLY B N 1
ATOM 4501 C CA . GLY B 1 248 ? 3.129 -10.945 -15.406 1 90.5 248 GLY B CA 1
ATOM 4502 C C . GLY B 1 248 ? 4.312 -11.75 -15.906 1 90.5 248 GLY B C 1
ATOM 4503 O O . GLY B 1 248 ? 4.672 -11.672 -17.078 1 90.5 248 GLY B O 1
ATOM 4504 N N . MET B 1 249 ? 4.883 -12.406 -15.078 1 91.25 249 MET B N 1
ATOM 4505 C CA . MET B 1 249 ? 6.027 -13.219 -15.484 1 91.25 249 MET B CA 1
ATOM 4506 C C . MET B 1 249 ? 5.57 -14.57 -16.031 1 91.25 249 MET B C 1
ATOM 4508 O O . MET B 1 249 ? 4.641 -15.18 -15.5 1 91.25 249 MET B O 1
ATOM 4512 N N . VAL B 1 250 ? 6.27 -14.992 -16.969 1 92.25 250 VAL B N 1
ATOM 4513 C CA . VAL B 1 250 ? 5.922 -16.234 -17.641 1 92.25 250 VAL B CA 1
ATOM 4514 C C . VAL B 1 250 ? 6.23 -17.422 -16.734 1 92.25 250 VAL B C 1
ATOM 4516 O O . VAL B 1 250 ? 7.234 -17.438 -16.031 1 92.25 250 VAL B O 1
ATOM 4519 N N . LEU B 1 251 ? 5.359 -18.391 -16.844 1 94.31 251 LEU B N 1
ATOM 4520 C CA . LEU B 1 251 ? 5.637 -19.672 -16.188 1 94.31 251 LEU B CA 1
ATOM 4521 C C . LEU B 1 251 ? 4.902 -20.812 -16.891 1 94.31 251 LEU B C 1
ATOM 4523 O O . LEU B 1 251 ? 4.027 -20.578 -17.719 1 94.31 251 LEU B O 1
ATOM 4527 N N . TYR B 1 252 ? 5.328 -22 -16.641 1 94.94 252 TYR B N 1
ATOM 4528 C CA . TYR B 1 252 ? 4.707 -23.234 -17.109 1 94.94 252 TYR B CA 1
ATOM 4529 C C . TYR B 1 252 ? 4.25 -24.094 -15.922 1 94.94 252 TYR B C 1
ATOM 4531 O O . TYR B 1 252 ? 5.078 -24.625 -15.18 1 94.94 252 TYR B O 1
ATOM 4539 N N . ARG B 1 253 ? 3.014 -24.219 -15.789 1 95.88 253 ARG B N 1
ATOM 4540 C CA . ARG B 1 253 ? 2.434 -24.891 -14.625 1 95.88 253 ARG B CA 1
ATOM 4541 C C . ARG B 1 253 ? 1.982 -26.297 -14.969 1 95.88 253 ARG B C 1
ATOM 4543 O O . ARG B 1 253 ? 1.311 -26.516 -15.977 1 95.88 253 ARG B O 1
ATOM 4550 N N . PHE B 1 254 ? 2.371 -27.234 -14.117 1 97.06 254 PHE B N 1
ATOM 4551 C CA . PHE B 1 254 ? 1.941 -28.609 -14.281 1 97.06 254 PHE B CA 1
ATOM 4552 C C . PHE B 1 254 ? 0.441 -28.75 -14.055 1 97.06 254 PHE B C 1
ATOM 4554 O O . PHE B 1 254 ? -0.078 -28.281 -13.031 1 97.06 254 PHE B O 1
ATOM 4561 N N . LYS B 1 255 ? -0.259 -29.344 -15.016 1 96.38 255 LYS B N 1
ATOM 4562 C CA . LYS B 1 255 ? -1.709 -29.484 -14.914 1 96.38 255 LYS B CA 1
ATOM 4563 C C . LYS B 1 255 ? -2.119 -30.953 -14.82 1 96.38 255 LYS B C 1
ATOM 4565 O O . LYS B 1 255 ? -3.303 -31.266 -14.68 1 96.38 255 LYS B O 1
ATOM 4570 N N . GLY B 1 256 ? -1.104 -31.828 -14.914 1 97.38 256 GLY B N 1
ATOM 4571 C CA . GLY B 1 256 ? -1.407 -33.25 -14.758 1 97.38 256 GLY B CA 1
ATOM 4572 C C . GLY B 1 256 ? -1.135 -34.062 -16.016 1 97.38 256 GLY B C 1
ATOM 4573 O O . GLY B 1 256 ? -0.407 -33.594 -16.906 1 97.38 256 GLY B O 1
ATOM 4574 N N . VAL B 1 257 ? -1.602 -35.281 -15.969 1 98.19 257 VAL B N 1
ATOM 4575 C CA . VAL B 1 257 ? -1.488 -36.25 -17.062 1 98.19 257 VAL B CA 1
ATOM 4576 C C . VAL B 1 257 ? -2.814 -36.312 -17.828 1 98.19 257 VAL B C 1
ATOM 4578 O O . VAL B 1 257 ? -3.865 -36.562 -17.219 1 98.19 257 VAL B O 1
ATOM 4581 N N . PHE B 1 258 ? -2.713 -36.062 -19.078 1 98.12 258 PHE B N 1
ATOM 4582 C CA . PHE B 1 258 ? -3.904 -36.094 -19.922 1 98.12 258 PHE B CA 1
ATOM 4583 C C . PHE B 1 258 ? -3.809 -37.219 -20.953 1 98.12 258 PHE B C 1
ATOM 4585 O O . PHE B 1 258 ? -2.719 -37.531 -21.438 1 98.12 258 PHE B O 1
ATOM 4592 N N . GLU B 1 259 ? -4.914 -37.75 -21.266 1 97.75 259 GLU B N 1
ATOM 4593 C CA . GLU B 1 259 ? -5.008 -38.781 -22.281 1 97.75 259 GLU B CA 1
ATOM 4594 C C . GLU B 1 259 ? -6.051 -38.438 -23.344 1 97.75 259 GLU B C 1
ATOM 4596 O O . GLU B 1 259 ? -7.094 -37.875 -23.031 1 97.75 259 GLU B O 1
ATOM 4601 N N . LEU B 1 260 ? -5.762 -38.844 -24.562 1 97 260 LEU B N 1
ATOM 4602 C CA . LEU B 1 260 ? -6.688 -38.594 -25.656 1 97 260 LEU B CA 1
ATOM 4603 C C . LEU B 1 260 ? -7.949 -39.438 -25.516 1 97 260 LEU B C 1
ATOM 4605 O O . LEU B 1 260 ? -7.871 -40.656 -25.375 1 97 260 LEU B O 1
ATOM 4609 N N . ASP B 1 261 ? -9.062 -38.75 -25.438 1 96.5 261 ASP B N 1
ATOM 4610 C CA . ASP B 1 261 ? -10.352 -39.438 -25.562 1 96.5 261 ASP B CA 1
ATOM 4611 C C . ASP B 1 261 ? -10.734 -39.656 -27.016 1 96.5 261 ASP B C 1
ATOM 4613 O O . ASP B 1 261 ? -11.352 -38.781 -27.641 1 96.5 261 ASP B O 1
ATOM 4617 N N . LYS B 1 262 ? -10.492 -40.781 -27.5 1 94.75 262 LYS B N 1
ATOM 4618 C CA . LYS B 1 262 ? -10.641 -41.031 -28.922 1 94.75 262 LYS B CA 1
ATOM 4619 C C . LYS B 1 262 ? -12.102 -40.906 -29.359 1 94.75 262 LYS B C 1
ATOM 4621 O O . LYS B 1 262 ? -12.383 -40.312 -30.406 1 94.75 262 LYS B O 1
ATOM 4626 N N . GLU B 1 263 ? -12.961 -41.438 -28.578 1 95 263 GLU B N 1
ATOM 4627 C CA . GLU B 1 263 ? -14.375 -41.375 -28.922 1 95 263 GLU B CA 1
ATOM 4628 C C . GLU B 1 263 ? -14.859 -39.906 -28.984 1 95 263 GLU B C 1
ATOM 4630 O O . GLU B 1 263 ? -15.492 -39.531 -29.953 1 95 263 GLU B O 1
ATOM 4635 N N . ALA B 1 264 ? -14.57 -39.219 -27.984 1 95.81 264 ALA B N 1
ATOM 4636 C CA . ALA B 1 264 ? -14.961 -37.812 -27.938 1 95.81 264 ALA B CA 1
ATOM 4637 C C . ALA B 1 264 ? -14.297 -37.031 -29.062 1 95.81 264 ALA B C 1
ATOM 4639 O O . ALA B 1 264 ? -14.906 -36.125 -29.641 1 95.81 264 ALA B O 1
ATOM 4640 N N . THR B 1 265 ? -13.023 -37.281 -29.344 1 95.19 265 THR B N 1
ATOM 4641 C CA . THR B 1 265 ? -12.266 -36.625 -30.406 1 95.19 265 THR B CA 1
ATOM 4642 C C . THR B 1 265 ? -12.945 -36.812 -31.75 1 95.19 265 THR B C 1
ATOM 4644 O O . THR B 1 265 ? -13.078 -35.844 -32.531 1 95.19 265 THR B O 1
ATOM 4647 N N . ILE B 1 266 ? -13.398 -38 -31.984 1 92.5 266 ILE B N 1
ATOM 4648 C CA . ILE B 1 266 ? -14.07 -38.312 -33.25 1 92.5 266 ILE B CA 1
ATOM 4649 C C . ILE B 1 266 ? -15.414 -37.594 -33.281 1 92.5 266 ILE B C 1
ATOM 4651 O O . ILE B 1 266 ? -15.742 -36.938 -34.281 1 92.5 266 ILE B O 1
ATOM 4655 N N . HIS B 1 267 ? -16.094 -37.719 -32.25 1 94.25 267 HIS B N 1
ATOM 4656 C CA . HIS B 1 267 ? -17.453 -37.156 -32.188 1 94.25 267 HIS B CA 1
ATOM 4657 C C . HIS B 1 267 ? -17.438 -35.656 -32.312 1 94.25 267 HIS B C 1
ATOM 4659 O O . HIS B 1 267 ? -18.297 -35.062 -33 1 94.25 267 HIS B O 1
ATOM 4665 N N . GLU B 1 268 ? -16.5 -35 -31.719 1 93.44 268 GLU B N 1
ATOM 4666 C CA . GLU B 1 268 ? -16.469 -33.531 -31.672 1 93.44 268 GLU B CA 1
ATOM 4667 C C . GLU B 1 268 ? -15.594 -32.969 -32.781 1 93.44 268 GLU B C 1
ATOM 4669 O O . GLU B 1 268 ? -15.578 -31.75 -33 1 93.44 268 GLU B O 1
ATOM 4674 N N . ASN B 1 269 ? -14.906 -33.75 -33.5 1 91.88 269 ASN B N 1
ATOM 4675 C CA . ASN B 1 269 ? -13.992 -33.344 -34.562 1 91.88 269 ASN B CA 1
ATOM 4676 C C . ASN B 1 269 ? -12.938 -32.375 -34.062 1 91.88 269 ASN B C 1
ATOM 4678 O O . ASN B 1 269 ? -12.727 -31.312 -34.688 1 91.88 269 ASN B O 1
ATOM 4682 N N . ARG B 1 270 ? -12.375 -32.594 -32.969 1 94.56 270 ARG B N 1
ATOM 4683 C CA . ARG B 1 270 ? -11.25 -31.938 -32.312 1 94.56 270 ARG B CA 1
ATOM 4684 C C . ARG B 1 270 ? -10.586 -32.844 -31.297 1 94.56 270 ARG B C 1
ATOM 4686 O O . ARG B 1 270 ? -11.227 -33.75 -30.75 1 94.56 270 ARG B O 1
ATOM 4693 N N . ALA B 1 271 ? -9.344 -32.688 -31.062 1 94.62 271 ALA B N 1
ATOM 4694 C CA . ALA B 1 271 ? -8.68 -33.5 -30.062 1 94.62 271 ALA B CA 1
ATOM 4695 C C . ALA B 1 271 ? -9.195 -33.188 -28.656 1 94.62 271 ALA B C 1
ATOM 4697 O O . ALA B 1 271 ? -9.203 -32 -28.25 1 94.62 271 ALA B O 1
ATOM 4698 N N . VAL B 1 272 ? -9.703 -34.156 -28 1 96.69 272 VAL B N 1
ATOM 4699 C CA . VAL B 1 272 ? -10.195 -34.031 -26.641 1 96.69 272 VAL B CA 1
ATOM 4700 C C . VAL B 1 272 ? -9.258 -34.781 -25.688 1 96.69 272 VAL B C 1
ATOM 4702 O O . VAL B 1 272 ? -9.188 -36 -25.703 1 96.69 272 VAL B O 1
ATOM 4705 N N . TRP B 1 273 ? -8.586 -33.969 -24.875 1 96.94 273 TRP B N 1
ATOM 4706 C CA . TRP B 1 273 ? -7.676 -34.531 -23.875 1 96.94 273 TRP B CA 1
ATOM 4707 C C . TRP B 1 273 ? -8.305 -34.469 -22.5 1 96.94 273 TRP B C 1
ATOM 4709 O O . TRP B 1 273 ? -8.734 -33.438 -22.031 1 96.94 273 TRP B O 1
ATOM 4719 N N . LYS B 1 274 ? -8.359 -35.625 -21.812 1 97.94 274 LYS B N 1
ATOM 4720 C CA . LYS B 1 274 ? -8.938 -35.688 -20.469 1 97.94 274 LYS B CA 1
ATOM 4721 C C . LYS B 1 274 ? -7.863 -36.031 -19.422 1 97.94 274 LYS B C 1
ATOM 4723 O O . LYS B 1 274 ? -6.984 -36.844 -19.672 1 97.94 274 LYS B O 1
ATOM 4728 N N . ARG B 1 275 ? -7.922 -35.344 -18.328 1 97.62 275 ARG B N 1
ATOM 4729 C CA . ARG B 1 275 ? -6.961 -35.625 -17.266 1 97.62 275 ARG B CA 1
ATOM 4730 C C . ARG B 1 275 ? -7.207 -37 -16.672 1 97.62 275 ARG B C 1
ATOM 4732 O O . ARG B 1 275 ? -8.297 -37.281 -16.172 1 97.62 275 ARG B O 1
ATOM 4739 N N . THR B 1 276 ? -6.242 -37.812 -16.672 1 97.69 276 THR B N 1
ATOM 4740 C CA . THR B 1 276 ? -6.367 -39.188 -16.156 1 97.69 276 THR B CA 1
ATOM 4741 C C . THR B 1 276 ? -5.402 -39.406 -15 1 97.69 276 THR B C 1
ATOM 4743 O O . THR B 1 276 ? -5.477 -40.438 -14.32 1 97.69 276 THR B O 1
ATOM 4746 N N . GLY B 1 277 ? -4.496 -38.5 -14.766 1 97.25 277 GLY B N 1
ATOM 4747 C CA . GLY B 1 277 ? -3.527 -38.625 -13.688 1 97.25 277 GLY B CA 1
ATOM 4748 C C . GLY B 1 277 ? -3.104 -37.25 -13.133 1 97.25 277 GLY B C 1
ATOM 4749 O O . GLY B 1 277 ? -3.252 -36.25 -13.805 1 97.25 277 GLY B O 1
ATOM 4750 N N . ASP B 1 278 ? -2.527 -37.375 -11.945 1 96.56 278 ASP B N 1
ATOM 4751 C CA . ASP B 1 278 ? -2.172 -36.125 -11.281 1 96.56 278 ASP B CA 1
ATOM 4752 C C . ASP B 1 278 ? -0.712 -36.125 -10.836 1 96.56 278 ASP B C 1
ATOM 4754 O O . ASP B 1 278 ? -0.245 -35.156 -10.203 1 96.56 278 ASP B O 1
ATOM 4758 N N . THR B 1 279 ? -0.019 -37.156 -11.141 1 97.62 279 THR B N 1
ATOM 4759 C CA . THR B 1 279 ? 1.366 -37.312 -10.703 1 97.62 279 THR B CA 1
ATOM 4760 C C . THR B 1 279 ? 2.227 -37.906 -11.805 1 97.62 279 THR B C 1
ATOM 4762 O O . THR B 1 279 ? 1.771 -38.781 -12.539 1 97.62 279 THR B O 1
ATOM 4765 N N . VAL B 1 280 ? 3.391 -37.438 -11.945 1 97.62 280 VAL B N 1
ATOM 4766 C CA . VAL B 1 280 ? 4.355 -38 -12.883 1 97.62 280 VAL B CA 1
ATOM 4767 C C . VAL B 1 280 ? 5.695 -38.188 -12.18 1 97.62 280 VAL B C 1
ATOM 4769 O O . VAL B 1 280 ? 6.086 -37.406 -11.32 1 97.62 280 VAL B O 1
ATOM 4772 N N . LYS B 1 281 ? 6.41 -39.219 -12.555 1 96.69 281 LYS B N 1
ATOM 4773 C CA . LYS B 1 281 ? 7.727 -39.5 -11.992 1 96.69 281 LYS B CA 1
ATOM 4774 C C . LYS B 1 281 ? 8.812 -38.656 -12.688 1 96.69 281 LYS B C 1
ATOM 4776 O O . LYS B 1 281 ? 8.758 -38.469 -13.906 1 96.69 281 LYS B O 1
ATOM 4781 N N . THR B 1 282 ? 9.719 -38.219 -11.969 1 96.88 282 THR B N 1
ATOM 4782 C CA . THR B 1 282 ? 10.875 -37.5 -12.523 1 96.88 282 THR B CA 1
ATOM 4783 C C . THR B 1 282 ? 12.047 -38.469 -12.688 1 96.88 282 THR B C 1
ATOM 4785 O O . THR B 1 282 ? 11.969 -39.625 -12.312 1 96.88 282 THR B O 1
ATOM 4788 N N . ILE B 1 283 ? 13.094 -38 -13.305 1 93.44 283 ILE B N 1
ATOM 4789 C CA . ILE B 1 283 ? 14.258 -38.812 -13.602 1 93.44 283 ILE B CA 1
ATOM 4790 C C . ILE B 1 283 ? 14.945 -39.219 -12.305 1 93.44 283 ILE B C 1
ATOM 4792 O O . ILE B 1 283 ? 14.906 -38.469 -11.32 1 93.44 283 ILE B O 1
ATOM 4796 N N . ASP B 1 284 ? 15.469 -40.531 -12.18 1 82.62 284 ASP B N 1
ATOM 4797 C CA . ASP B 1 284 ? 16.188 -41.031 -11.008 1 82.62 284 ASP B CA 1
ATOM 4798 C C . ASP B 1 284 ? 17.547 -40.344 -10.875 1 82.62 284 ASP B C 1
ATOM 4800 O O . ASP B 1 284 ? 18.188 -40.031 -11.875 1 82.62 284 ASP B O 1
ATOM 4804 N N . GLN B 1 285 ? 17.891 -39.75 -9.766 1 65.56 285 GLN B N 1
ATOM 4805 C CA . GLN B 1 285 ? 19.188 -39.125 -9.547 1 65.56 285 GLN B CA 1
ATOM 4806 C C . GLN B 1 285 ? 20.328 -40.031 -9.977 1 65.56 285 GLN B C 1
ATOM 4808 O O . GLN B 1 285 ? 21.391 -39.562 -10.359 1 65.56 285 GLN B O 1
ATOM 4813 N N . VAL B 1 286 ? 20.328 -41.375 -9.797 1 51.16 286 VAL B N 1
ATOM 4814 C CA . VAL B 1 286 ? 21.484 -42.219 -9.922 1 51.16 286 VAL B CA 1
ATOM 4815 C C . VAL B 1 286 ? 22 -42.219 -11.367 1 51.16 286 VAL B C 1
ATOM 4817 O O . VAL B 1 286 ? 23.203 -42.375 -11.609 1 51.16 286 VAL B O 1
ATOM 4820 N N . LEU B 1 287 ? 21.297 -42.125 -12.414 1 47.41 287 LEU B N 1
ATOM 4821 C CA . LEU B 1 287 ? 21.781 -42.406 -13.758 1 47.41 287 LEU B CA 1
ATOM 4822 C C . LEU B 1 287 ? 22.641 -41.25 -14.266 1 47.41 287 LEU B C 1
ATOM 4824 O O . LEU B 1 287 ? 23.062 -41.25 -15.422 1 47.41 287 LEU B O 1
ATOM 4828 N N . LYS B 1 288 ? 22.812 -40.156 -13.719 1 47.06 288 LYS B N 1
ATOM 4829 C CA . LYS B 1 288 ? 23.703 -39.156 -14.25 1 47.06 288 LYS B CA 1
ATOM 4830 C C . LYS B 1 288 ? 25.141 -39.688 -14.359 1 47.06 288 LYS B C 1
ATOM 4832 O O . LYS B 1 288 ? 26 -39.031 -14.945 1 47.06 288 LYS B O 1
ATOM 4837 N N . GLY B 1 289 ? 25.578 -40.562 -13.516 1 36.09 289 GLY B N 1
ATOM 4838 C CA . GLY B 1 289 ? 27 -40.906 -13.492 1 36.09 289 GLY B CA 1
ATOM 4839 C C . GLY B 1 289 ? 27.453 -41.656 -14.734 1 36.09 289 GLY B C 1
ATOM 4840 O O . GLY B 1 289 ? 28.656 -41.781 -14.969 1 36.09 289 GLY B O 1
ATOM 4841 N N . ASN B 1 290 ? 26.781 -42.625 -15.312 1 35.44 290 ASN B N 1
ATOM 4842 C CA . ASN B 1 290 ? 27.469 -43.531 -16.219 1 35.44 290 ASN B CA 1
ATOM 4843 C C . ASN B 1 290 ? 27.625 -42.906 -17.609 1 35.44 290 ASN B C 1
ATOM 4845 O O . ASN B 1 290 ? 28.219 -43.531 -18.5 1 35.44 290 ASN B O 1
ATOM 4849 N N . LYS B 1 291 ? 26.703 -42.188 -18.141 1 36.97 291 LYS B N 1
ATOM 4850 C CA . LYS B 1 291 ? 26.984 -41.906 -19.531 1 36.97 291 LYS B CA 1
ATOM 4851 C C . LYS B 1 291 ? 28 -40.75 -19.656 1 36.97 291 LYS B C 1
ATOM 4853 O O . LYS B 1 291 ? 28.219 -40.219 -20.75 1 36.97 291 LYS B O 1
ATOM 4858 N N . ALA B 1 292 ? 28.859 -40.344 -18.625 1 30.42 292 ALA B N 1
ATOM 4859 C CA . ALA B 1 292 ? 30.047 -39.656 -19.125 1 30.42 292 ALA B CA 1
ATOM 4860 C C . ALA B 1 292 ? 31.109 -40.625 -19.609 1 30.42 292 ALA B C 1
ATOM 4862 O O . ALA B 1 292 ? 31.297 -41.688 -19.016 1 30.42 292 ALA B O 1
#

Radius of gyration: 32.94 Å; Cα contacts (8 Å, |Δi|>4): 1112; chains: 2; bounding box: 58×99×75 Å

Nearest PDB structures (foldseek):
  4pbb-assembly1_B  TM=8.764E-01  e=8.547E-29  Acinetobacter baumannii SDF
  4oq2-assembly1_A  TM=8.482E-01  e=7.432E-24  Proteus vulgaris
  4oky-assembly1_C-2  TM=8.167E-01  e=3.610E-24  Proteus vulgaris
  8gh6-assembly1_A  TM=3.658E-01  e=6.553E-01  Bombyx mori
  8ibx-assembly1_C  TM=3.248E-01  e=1.433E+00  Bombyx mori

InterPro domains:
  IPR040674 PvuRts1 I-like, SET and RING associated domain [PF18491] (144-282)
  IPR048797 Restriction endonuclease PvuRts1 I-like, N-terminal [PF21598] (8-131)

Organism: NCBI:txid704125